Protein AF-A0AA43UKR7-F1 (afdb_monomer_lite)

Secondary structure (DSSP, 8-state):
------SSPPPHHHHHHHHHHH-GGGEEEETTEEEE--SSHHHHHHHHHHHHHTT--EEE--TTS---S-SEEE-GGGS--EEEEETTTTEEEEETT-BHHHHHHHHHTTTEE-S-B-SSS--BHHHHHHH----BTHHHH--HHHHEEEEEEE-TTS-EEE-S-SS-SS--SS--THHHHTTSTTSS-EEEEEEEE-EE--EEEEEEEE-SSHHHHHHHHHHHHH-SS---SEEEEETTEEEEEEEESHHHHHHHHHHHHHHHHHTTPEEPPHHHHHHHTTTS----S-BTTEEEEEEEGGGHHHHHHHHHHHS--EEEEE--SSSEEEEEEE-SS-HHHHHHHHHHHHTTT-EE--SHHHHS--HHHHHHHHHHHHHHSSPPPSS--------HHHHHHHHHHH-GGGEE--HHHHHHTT--SSPPPTTGGGT-B---SEEE--SSHHHHHHHHHHHHHTT--EEEESSS-SSSSTTS-TB-SEEEE-TTT---EEEEETTTTEEEE-TT-BHHHHHHHHHTTT---S-B-TTTTT-BHHHHHHTT---BTHHHH--TGGG-S------

pLDDT: mean 84.75, std 13.86, range [34.62, 98.38]

Radius of gyration: 25.87 Å; chains: 1; bounding box: 63×57×69 Å

Foldseek 3Di:
DQLDDDPQADDPVLLVVLCVLANPVQWDHDNSAIEGEHLDLLSQLSNLQSCVVVVFAEAEDDPVPFTDPGNYYYQDLNQADFPDQDPVLQKTKGWQQHWQVVVQVVQVVVQKGLLWDAFDDTDGNQVCQQQQWQGQNCAQQNTPLSFFDWWWWQASNSDIDIQHDLRDPDFQPFFRCSVVSGNPNCLGTGTTMIMGGMGRFADKAKWKWQAPAQVLVLVLLLVQLVDLLQGFSWWKWWGRMIMTMHGDHPVSSVVNVVVSVVSCVVSVIHIDDRVVNVVPVSVFRAGQDADQQKKKKKAFSNCRRVLVVQLVVLDPWGWIWTDSYSTIIIIMTGDPDHNVSNVVSQVSRVVRVMHMSYDDCPPPPDPVVVVVVVVSVCVVSDDDDDPQPQPLAQDPVNQVQLCVLANPVQKDQDPVVQVVQLAAPDDDDPVVCVVFPQGARMEGEHQDPVSVLSNVVSCSVNNFDEAEDELRHPRPCSRTRRSHGYYYYQQPRQADFPDQDPVSGDTDGGQNHALVNVQVVQVVVPHGQQWDAPPRVRDTLNNQLRSQHGHHRCVRQNTSVSRDPDDDDRD

Sequence (571 aa):
MKCIGSEKAVSKEEIEHIESLIGGSKIRCEDGYYVVRPASNEELGKVIASAVAHGASVAPYARKGCHTAGALLVDMSDMASIIELDKEHMTVKAQAGCKMGAIAKAVEDEGFTLGVMPAGEDPTVEDWIYTEEAGIGSYKYGTVKDSVYNVVAVDSNGGLLVTGFDDIGYYMSGYNLIQTLCASSGRLAIVTEVTFKISPEGVVKAAAYELPDTAKMQEAFLKIAHEASLKPLQISFNGNLAVFGFQGEEEFVDLDISMMDELMAGIGAAKADQATADEKLFTINTGACVNPDAVTVYVPLKNMDACIAAVKEVADFKVAGNMPDRSTVAIKLTGDVGDEKYAEAAEKAEEYGGRATNRCPSRYRDEPTKKFMRRIEQGFMGARPEEPKVSRQVDDVIIAKLKAIVGDVNVSTSGVDKVLYSHDMAPLPKEAGLAFKNLPDVIVRPTTTEQISKVVALAYEYGIPVTPRGSASWGLGGCMPTAGGILLDMSSKMKKVVEINEEELYVKVQAGCTWKNVLEACMKKGYIVGSMPSSFPSGTIGAWYSTNGMGIGSYKYGSARENVLNAEVIV

Structure (mmCIF, N/CA/C/O backbone):
data_AF-A0AA43UKR7-F1
#
_entry.id   AF-A0AA43UKR7-F1
#
loop_
_atom_site.group_PDB
_atom_site.id
_atom_site.type_symbol
_atom_site.label_atom_id
_atom_site.label_alt_id
_atom_site.label_comp_id
_atom_site.label_asym_id
_atom_site.label_entity_id
_atom_site.label_seq_id
_atom_site.pdbx_PDB_ins_code
_atom_site.Cartn_x
_atom_site.Cartn_y
_atom_site.Cartn_z
_atom_site.occupancy
_atom_site.B_iso_or_equiv
_atom_site.auth_seq_id
_atom_site.auth_comp_id
_atom_site.auth_asym_id
_atom_site.auth_atom_id
_atom_site.pdbx_PDB_model_num
ATOM 1 N N . MET A 1 1 ? -24.595 16.541 -28.862 1.00 42.09 1 MET A N 1
ATOM 2 C CA . MET A 1 1 ? -24.621 17.508 -27.735 1.00 42.09 1 MET A CA 1
ATOM 3 C C . MET A 1 1 ? -23.320 18.303 -27.757 1.00 42.09 1 MET A C 1
ATOM 5 O O . MET A 1 1 ? -22.337 17.742 -28.202 1.00 42.09 1 MET A O 1
ATOM 9 N N . LYS A 1 2 ? -23.288 19.586 -27.367 1.00 34.62 2 LYS A N 1
ATOM 10 C CA . LYS A 1 2 ? -22.023 20.308 -27.115 1.00 34.62 2 LYS A CA 1
ATOM 11 C C . LYS A 1 2 ? -21.885 20.473 -25.605 1.00 34.62 2 LYS A C 1
ATOM 13 O O . LYS A 1 2 ? -22.673 21.214 -25.026 1.00 34.62 2 LYS A O 1
ATOM 18 N N . CYS A 1 3 ? -20.908 19.810 -24.993 1.00 42.41 3 CYS A N 1
ATOM 19 C CA . CYS A 1 3 ? -20.432 20.196 -23.669 1.00 42.41 3 CYS A CA 1
ATOM 20 C C . CYS A 1 3 ? -19.589 21.469 -23.839 1.00 42.41 3 CYS A C 1
ATOM 22 O O . CYS A 1 3 ? -18.567 21.450 -24.522 1.00 42.41 3 CYS A O 1
ATOM 24 N N . ILE A 1 4 ? -20.054 22.604 -23.319 1.00 41.47 4 ILE A N 1
ATOM 25 C CA . ILE A 1 4 ? -19.348 23.890 -23.397 1.00 41.47 4 ILE A CA 1
ATOM 26 C C . ILE A 1 4 ? -18.816 24.155 -21.987 1.00 41.47 4 ILE A C 1
ATOM 28 O O . ILE A 1 4 ? -19.614 24.472 -21.111 1.00 41.47 4 ILE A O 1
ATOM 32 N N . GLY A 1 5 ? -17.512 23.968 -21.740 1.00 39.59 5 GLY A N 1
ATOM 33 C CA . GLY A 1 5 ? -16.990 24.157 -20.378 1.00 39.59 5 GLY A CA 1
ATOM 34 C C . GLY A 1 5 ? -15.498 23.956 -20.094 1.00 39.59 5 GLY A C 1
ATOM 35 O O . GLY A 1 5 ? -15.062 24.401 -19.039 1.00 39.59 5 GLY A O 1
ATOM 36 N N . SER A 1 6 ? -14.679 23.368 -20.972 1.00 40.62 6 SER A N 1
ATOM 37 C CA . SER A 1 6 ? -13.234 23.244 -20.705 1.00 40.62 6 SER A CA 1
ATOM 38 C C . SER A 1 6 ? -12.384 23.662 -21.906 1.00 40.62 6 SER A C 1
ATOM 40 O O . SER A 1 6 ? -12.734 23.410 -23.057 1.00 40.62 6 SER A O 1
ATOM 42 N N . GLU A 1 7 ? -11.229 24.281 -21.647 1.00 43.22 7 GLU A N 1
ATOM 43 C CA . GLU A 1 7 ? -10.209 24.629 -22.655 1.00 43.22 7 GLU A CA 1
ATOM 44 C C . GLU A 1 7 ? -9.560 23.387 -23.324 1.00 43.22 7 GLU A C 1
ATOM 46 O O . GLU A 1 7 ? -8.629 23.520 -24.114 1.00 43.22 7 GLU A O 1
ATOM 51 N N . LYS A 1 8 ? -10.056 22.171 -23.036 1.00 54.03 8 LYS A N 1
ATOM 52 C CA . LYS A 1 8 ? -9.616 20.876 -23.582 1.00 54.03 8 LYS A CA 1
ATOM 53 C C . LYS A 1 8 ? -10.823 20.006 -23.970 1.00 54.03 8 LYS A C 1
ATOM 55 O O . LYS A 1 8 ? -11.007 18.912 -23.444 1.00 54.03 8 LYS A O 1
ATOM 60 N N . ALA A 1 9 ? -11.693 20.513 -24.839 1.00 59.91 9 ALA A N 1
ATOM 61 C CA . ALA A 1 9 ? -12.894 19.791 -25.254 1.00 59.91 9 ALA A CA 1
ATOM 62 C C . ALA A 1 9 ? -12.566 18.658 -26.248 1.00 59.91 9 ALA A C 1
ATOM 64 O O . ALA A 1 9 ? -11.943 18.906 -27.280 1.00 59.91 9 ALA A O 1
ATOM 65 N N . VAL A 1 10 ? -13.041 17.441 -25.954 1.00 70.19 10 VAL A N 1
ATOM 66 C CA . VAL A 1 10 ? -13.116 16.313 -26.904 1.00 70.19 10 VAL A CA 1
ATOM 67 C C . VAL A 1 10 ? -13.871 16.772 -28.151 1.00 70.19 10 VAL A C 1
ATOM 69 O O . VAL A 1 10 ? -14.919 17.426 -28.042 1.00 70.19 10 VAL A O 1
ATOM 72 N N . SER A 1 11 ? -13.343 16.478 -29.340 1.00 77.69 11 SER A N 1
ATOM 73 C CA . SER A 1 11 ? -13.967 16.950 -30.581 1.00 77.69 11 SER A CA 1
ATOM 74 C C . SER A 1 11 ? -15.307 16.245 -30.838 1.00 77.69 11 SER A C 1
ATOM 76 O O . SER A 1 11 ? -15.543 15.123 -30.394 1.00 77.69 11 SER A O 1
ATOM 78 N N . LYS A 1 12 ? -16.216 16.895 -31.577 1.00 79.31 12 LYS A N 1
ATOM 79 C CA . LYS A 1 12 ? -17.506 16.280 -31.944 1.00 79.31 12 LYS A CA 1
ATOM 80 C C . LYS A 1 12 ? -17.311 15.019 -32.794 1.00 79.31 12 LYS A C 1
ATOM 82 O O . LYS A 1 12 ? -18.031 14.051 -32.600 1.00 79.31 12 LYS A O 1
ATOM 87 N N . GLU A 1 13 ? -16.335 15.052 -33.696 1.00 83.62 13 GLU A N 1
ATOM 88 C CA . GLU A 1 13 ? -15.958 13.937 -34.575 1.00 83.62 13 GLU A CA 1
ATOM 89 C C . GLU A 1 13 ? -15.449 12.742 -33.766 1.00 83.62 13 GLU A C 1
ATOM 91 O O . GLU A 1 13 ? -15.816 11.601 -34.028 1.00 83.62 13 GLU A O 1
ATOM 96 N N . GLU A 1 14 ? -14.656 13.006 -32.731 1.00 84.56 14 GLU A N 1
ATOM 97 C CA . GLU A 1 14 ? -14.167 11.976 -31.823 1.00 84.56 14 GLU A CA 1
ATOM 98 C C . GLU A 1 14 ? -15.296 11.358 -30.994 1.00 84.56 14 GLU A C 1
ATOM 100 O O . GLU A 1 14 ? -15.346 10.139 -30.856 1.00 84.56 14 GLU A O 1
ATOM 105 N N . ILE A 1 15 ? -16.240 12.162 -30.493 1.00 88.12 15 ILE A N 1
ATOM 106 C CA . ILE A 1 15 ? -17.424 11.624 -29.810 1.00 88.12 15 ILE A CA 1
ATOM 107 C C . ILE A 1 15 ? -18.256 10.771 -30.764 1.00 88.12 15 ILE A C 1
ATOM 109 O O . ILE A 1 15 ? -18.593 9.656 -30.397 1.00 88.12 15 ILE A O 1
ATOM 113 N N . GLU A 1 16 ? -18.521 11.222 -31.992 1.00 88.69 16 GLU A N 1
ATOM 114 C CA . GLU A 1 16 ? -19.234 10.427 -33.006 1.00 88.69 16 GLU A CA 1
ATOM 115 C C . GLU A 1 16 ? -18.500 9.110 -33.321 1.00 88.69 16 GLU A C 1
ATOM 117 O O . GLU A 1 16 ? -19.128 8.059 -33.477 1.00 88.69 16 GLU A O 1
ATOM 122 N N . HIS A 1 17 ? -17.164 9.131 -33.349 1.00 90.12 17 HIS A N 1
ATOM 123 C CA . HIS A 1 17 ? -16.369 7.916 -33.484 1.00 90.12 17 HIS A CA 1
ATOM 124 C C . HIS A 1 17 ? -16.543 6.994 -32.271 1.00 90.12 17 HIS A C 1
ATOM 126 O O . HIS A 1 17 ? -16.840 5.815 -32.452 1.00 90.12 17 HIS A O 1
ATOM 132 N N . ILE A 1 18 ? -16.453 7.505 -31.040 1.00 91.06 18 ILE A N 1
ATOM 133 C CA . ILE A 1 18 ? -16.667 6.705 -29.824 1.00 91.06 18 ILE A CA 1
ATOM 134 C C . ILE A 1 18 ? -18.107 6.162 -29.764 1.00 91.06 18 ILE A C 1
ATOM 136 O O . ILE A 1 18 ? -18.304 4.992 -29.436 1.00 91.06 18 ILE A O 1
ATOM 140 N N . GLU A 1 19 ? -19.112 6.947 -30.164 1.00 92.31 19 GLU A N 1
ATOM 141 C CA . GLU A 1 19 ? -20.508 6.503 -30.295 1.00 92.31 19 GLU A CA 1
ATOM 142 C C . GLU A 1 19 ? -20.626 5.311 -31.253 1.00 92.31 19 GLU A C 1
ATOM 144 O O . GLU A 1 19 ? -21.390 4.384 -30.980 1.00 92.31 19 GLU A O 1
ATOM 149 N N . SER A 1 20 ? -19.847 5.290 -32.340 1.00 93.19 20 SER A N 1
ATOM 150 C CA . SER A 1 20 ? -19.813 4.157 -33.274 1.00 93.19 20 SER A CA 1
ATOM 151 C C . SER A 1 20 ? -19.152 2.899 -32.692 1.00 93.19 20 SER A C 1
ATOM 153 O O . SER A 1 20 ? -19.471 1.792 -33.125 1.00 93.19 20 SER A O 1
ATOM 155 N N . LEU A 1 21 ? -18.264 3.052 -31.700 1.00 91.88 21 LEU A N 1
ATOM 156 C CA . LEU A 1 21 ? -17.520 1.952 -31.078 1.00 91.88 21 LEU A CA 1
ATOM 157 C C . LEU A 1 21 ? -18.306 1.257 -29.961 1.00 91.88 21 LEU A C 1
ATOM 159 O O . LEU A 1 21 ? -18.242 0.033 -29.857 1.00 91.88 21 LEU A O 1
ATOM 163 N N . ILE A 1 22 ? -19.015 2.022 -29.122 1.00 93.56 22 ILE A N 1
ATOM 164 C CA . ILE A 1 22 ? -19.688 1.496 -27.915 1.00 93.56 22 ILE A CA 1
ATOM 165 C C . ILE A 1 22 ? -21.206 1.737 -27.888 1.00 93.56 22 ILE A C 1
ATOM 167 O O . ILE A 1 22 ? -21.902 1.226 -27.013 1.00 93.56 22 ILE A O 1
ATOM 171 N N . GLY A 1 23 ? -21.741 2.480 -28.859 1.00 91.00 23 GLY A N 1
ATOM 172 C CA . GLY A 1 23 ? -23.147 2.867 -28.933 1.00 91.00 23 GLY A CA 1
ATOM 173 C C . GLY A 1 23 ? -23.439 4.175 -28.193 1.00 91.00 23 GLY A C 1
ATOM 174 O O . GLY A 1 23 ? -23.089 4.352 -27.027 1.00 91.00 23 GLY A O 1
ATOM 175 N N . GLY A 1 24 ? -24.148 5.095 -28.854 1.00 86.56 24 GLY A N 1
ATOM 176 C CA . GLY A 1 24 ? -24.391 6.444 -28.324 1.00 86.56 24 GLY A CA 1
ATOM 177 C C . GLY A 1 24 ? -25.203 6.518 -27.026 1.00 86.56 24 GLY A C 1
ATOM 178 O O . GLY A 1 24 ? -25.073 7.484 -26.284 1.00 86.56 24 GLY A O 1
ATOM 179 N N . SER A 1 25 ? -25.984 5.489 -26.678 1.00 90.88 25 SER A N 1
ATOM 180 C CA . SER A 1 25 ? -26.696 5.435 -25.389 1.00 90.88 25 SER A CA 1
ATOM 181 C C . SER A 1 25 ? -25.767 5.299 -24.177 1.00 90.88 25 SER A C 1
ATOM 183 O O . SER A 1 25 ? -26.214 5.500 -23.051 1.00 90.88 25 SER A O 1
ATOM 185 N N . LYS A 1 26 ? -24.496 4.938 -24.393 1.00 92.62 26 LYS A N 1
ATOM 186 C CA . LYS A 1 26 ? -23.467 4.808 -23.351 1.00 92.62 26 LYS A CA 1
ATOM 187 C C . LYS A 1 26 ? -22.655 6.088 -23.152 1.00 92.62 26 LYS A C 1
ATOM 189 O O . LYS A 1 26 ? -21.683 6.072 -22.400 1.00 92.62 26 LYS A O 1
ATOM 194 N N . ILE A 1 27 ? -23.028 7.182 -23.819 1.00 91.44 27 ILE A N 1
ATOM 195 C CA . ILE A 1 27 ? -22.340 8.470 -23.731 1.00 91.44 27 ILE A CA 1
ATOM 196 C C . ILE A 1 27 ? -23.326 9.535 -23.267 1.00 91.44 27 ILE A C 1
ATOM 198 O O . ILE A 1 27 ? -24.434 9.655 -23.786 1.00 91.44 27 ILE A O 1
ATOM 202 N N . ARG A 1 28 ? -22.914 10.336 -22.287 1.00 90.25 28 ARG A N 1
ATOM 203 C CA . ARG A 1 28 ? -23.674 11.495 -21.811 1.00 90.25 28 ARG A CA 1
ATOM 204 C C . ARG A 1 28 ? -22.769 12.707 -21.642 1.00 90.25 28 ARG A C 1
ATOM 206 O O . ARG A 1 28 ? -21.553 12.580 -21.558 1.00 90.25 28 ARG A O 1
ATOM 213 N N . CYS A 1 29 ? -23.379 13.885 -21.599 1.00 82.31 29 CYS A N 1
ATOM 214 C CA . CYS A 1 29 ? -22.708 15.120 -21.212 1.00 82.31 29 CYS A CA 1
ATOM 215 C C . CYS A 1 29 ? -23.140 15.484 -19.791 1.00 82.31 29 CYS A C 1
ATOM 217 O O . CYS A 1 29 ? -24.341 15.563 -19.534 1.00 82.31 29 CYS A O 1
ATOM 219 N N . GLU A 1 30 ? -22.186 15.716 -18.897 1.00 76.25 30 GLU A N 1
ATOM 220 C CA . GLU A 1 30 ? -22.426 16.045 -17.491 1.00 76.25 30 GLU A CA 1
ATOM 221 C C . GLU A 1 30 ? -21.422 17.116 -17.053 1.00 76.25 30 GLU A C 1
ATOM 223 O O . GLU A 1 30 ? -20.224 16.959 -17.272 1.00 76.25 30 GLU A O 1
ATOM 228 N N . ASP A 1 31 ? -21.907 18.245 -16.529 1.00 70.50 31 ASP A N 1
ATOM 229 C CA . ASP A 1 31 ? -21.087 19.367 -16.034 1.00 70.50 31 ASP A CA 1
ATOM 230 C C . ASP A 1 31 ? -19.958 19.836 -16.974 1.00 70.50 31 ASP A C 1
ATOM 232 O O . ASP A 1 31 ? -18.887 20.268 -16.550 1.00 70.50 31 ASP A O 1
ATOM 236 N N . GLY A 1 32 ? -20.201 19.772 -18.287 1.00 72.06 32 GLY A N 1
ATOM 237 C CA . GLY A 1 32 ? -19.229 20.185 -19.302 1.00 72.06 32 GLY A CA 1
ATOM 238 C C . GLY A 1 32 ? -18.213 19.107 -19.700 1.00 72.06 32 GLY A C 1
ATOM 239 O O . GLY A 1 32 ? -17.356 19.390 -20.538 1.00 72.06 32 GLY A O 1
ATOM 240 N N . TYR A 1 33 ? -18.348 17.883 -19.188 1.00 77.81 33 TYR A N 1
ATOM 241 C CA . TYR A 1 33 ? -17.548 16.713 -19.545 1.00 77.81 33 TYR A CA 1
ATOM 242 C C . TYR A 1 33 ? -18.371 15.694 -20.331 1.00 77.81 33 TYR A C 1
ATOM 244 O O . TYR A 1 33 ? -19.567 15.517 -20.094 1.00 77.81 33 TYR A O 1
ATOM 252 N N . TYR A 1 34 ? -17.720 14.983 -21.251 1.00 86.38 34 TYR A N 1
ATOM 253 C CA . TYR A 1 34 ? -18.290 13.760 -21.805 1.00 86.38 34 TYR A CA 1
ATOM 254 C C . TYR A 1 34 ? -17.998 12.604 -20.856 1.00 86.38 34 TYR A C 1
ATOM 256 O O . TYR A 1 34 ? -16.851 12.401 -20.462 1.00 86.38 34 TYR A O 1
ATOM 264 N N . VAL A 1 35 ? -19.034 11.847 -20.513 1.00 90.19 35 VAL A N 1
ATOM 265 C CA . VAL A 1 35 ? -18.945 10.648 -19.683 1.00 90.19 35 VAL A CA 1
ATOM 266 C C . VAL A 1 35 ? -19.336 9.446 -20.529 1.00 90.19 35 VAL A C 1
ATOM 268 O O . VAL A 1 35 ? -20.410 9.437 -21.135 1.00 90.19 35 VAL A O 1
ATOM 271 N N . VAL A 1 36 ? -18.471 8.439 -20.568 1.00 94.06 36 VAL A N 1
ATOM 272 C CA . VAL A 1 36 ? -18.679 7.173 -21.276 1.00 94.06 36 VAL A CA 1
ATOM 273 C C . VAL A 1 36 ? -18.832 6.041 -20.278 1.00 94.06 36 VAL A C 1
ATOM 275 O O . VAL A 1 36 ? -18.171 6.031 -19.243 1.00 94.06 36 VAL A O 1
ATOM 278 N N . ARG A 1 37 ? -19.696 5.080 -20.593 1.00 95.62 37 ARG A N 1
ATOM 279 C CA . ARG A 1 37 ? -20.031 3.969 -19.703 1.00 95.62 37 ARG A CA 1
ATOM 280 C C . ARG A 1 37 ? -19.766 2.627 -20.392 1.00 95.62 37 ARG A C 1
ATOM 282 O O . ARG A 1 37 ? -20.693 2.061 -20.969 1.00 95.62 37 ARG A O 1
ATOM 289 N N . PRO A 1 38 ? -18.509 2.154 -20.435 1.00 96.25 38 PRO A N 1
ATOM 290 C CA . PRO A 1 38 ? -18.176 0.874 -21.056 1.00 96.25 38 PRO A CA 1
ATOM 291 C C . PRO A 1 38 ? -18.806 -0.289 -20.278 1.00 96.25 38 PRO A C 1
ATOM 293 O O . PRO A 1 38 ? -18.972 -0.213 -19.064 1.00 96.25 38 PRO A O 1
ATOM 296 N N . ALA A 1 39 ? -19.122 -1.379 -20.976 1.00 95.88 39 ALA A N 1
ATOM 297 C CA . ALA A 1 39 ? -19.663 -2.606 -20.383 1.00 95.88 39 ALA A CA 1
ATOM 298 C C . ALA A 1 39 ? -18.657 -3.775 -20.379 1.00 95.88 39 ALA A C 1
ATOM 300 O O . ALA A 1 39 ? -18.973 -4.870 -19.918 1.00 95.88 39 ALA A O 1
ATOM 301 N N . SER A 1 40 ? -17.458 -3.581 -20.938 1.00 96.31 40 SER A N 1
ATOM 302 C CA . SER A 1 40 ? -16.398 -4.592 -20.972 1.00 96.31 40 SER A CA 1
ATOM 303 C C . SER A 1 40 ? -15.014 -3.967 -21.157 1.00 96.31 40 SER A C 1
ATOM 305 O O . SER A 1 40 ? -14.887 -2.834 -21.631 1.00 96.31 40 SER A O 1
ATOM 307 N N . ASN A 1 41 ? -13.974 -4.753 -20.870 1.00 95.81 41 ASN A N 1
ATOM 308 C CA . ASN A 1 41 ? -12.580 -4.379 -21.120 1.00 95.81 41 ASN A CA 1
ATOM 309 C C . ASN A 1 41 ? -12.320 -4.044 -22.598 1.00 95.81 41 ASN A C 1
ATOM 311 O O . ASN A 1 41 ? -11.565 -3.125 -22.899 1.00 95.81 41 ASN A O 1
ATOM 315 N N . GLU A 1 42 ? -12.971 -4.755 -23.526 1.00 95.44 42 GLU A N 1
ATOM 316 C CA . GLU A 1 42 ? -12.831 -4.511 -24.966 1.00 95.44 42 GLU A CA 1
ATOM 317 C C . GLU A 1 42 ? -13.412 -3.147 -25.368 1.00 95.44 42 GLU A C 1
ATOM 319 O O . GLU A 1 42 ? -12.789 -2.398 -26.123 1.00 95.44 42 GLU A O 1
ATOM 324 N N . GLU A 1 43 ? -14.596 -2.804 -24.854 1.00 96.31 43 GLU A N 1
ATOM 325 C CA . GLU A 1 43 ? -15.206 -1.495 -25.098 1.00 96.31 43 GLU A CA 1
ATOM 326 C C . GLU A 1 43 ? -14.350 -0.366 -24.522 1.00 96.31 43 GLU A C 1
ATOM 328 O O . GLU A 1 43 ? -14.069 0.605 -25.224 1.00 96.31 43 GLU A O 1
ATOM 333 N N . LEU A 1 44 ? -13.882 -0.511 -23.279 1.00 95.81 44 LEU A N 1
ATOM 334 C CA . LEU A 1 44 ? -13.002 0.470 -22.649 1.00 95.81 44 LEU A CA 1
ATOM 335 C C . LEU A 1 44 ? -11.683 0.637 -23.422 1.00 95.81 44 LEU A C 1
ATOM 337 O O . LEU A 1 44 ? -11.246 1.765 -23.650 1.00 95.81 44 LEU A O 1
ATOM 341 N N . GLY A 1 45 ? -11.086 -0.462 -23.891 1.00 93.56 45 GLY A N 1
ATOM 342 C CA . GLY A 1 45 ? -9.889 -0.432 -24.733 1.00 93.56 45 GLY A CA 1
ATOM 343 C C . GLY A 1 45 ? -10.087 0.383 -26.009 1.00 93.56 45 GLY A C 1
ATOM 344 O O . GLY A 1 45 ? -9.288 1.271 -26.309 1.00 93.56 45 GLY A O 1
ATOM 345 N N . LYS A 1 46 ? -11.199 0.157 -26.721 1.00 93.94 46 LYS A N 1
ATOM 346 C CA . LYS A 1 46 ? -11.561 0.921 -27.929 1.00 93.94 46 LYS A CA 1
ATOM 347 C C . LYS A 1 46 ? -11.742 2.413 -27.640 1.00 93.94 46 LYS A C 1
ATOM 349 O O . LYS A 1 46 ? -11.260 3.245 -28.410 1.00 93.94 46 LYS A O 1
ATOM 354 N N . VAL A 1 47 ? -12.405 2.752 -26.533 1.00 92.94 47 VAL A N 1
ATOM 355 C CA . VAL A 1 47 ? -12.602 4.139 -26.084 1.00 92.94 47 VAL A CA 1
ATOM 356 C C . VAL A 1 47 ? -11.260 4.823 -25.828 1.00 92.94 47 VAL A C 1
ATOM 358 O O . VAL A 1 47 ? -11.009 5.890 -26.388 1.00 92.94 47 VAL A O 1
ATOM 361 N N . ILE A 1 48 ? -10.391 4.215 -25.012 1.00 90.44 48 ILE A N 1
ATOM 362 C CA . ILE A 1 48 ? -9.097 4.805 -24.638 1.00 90.44 48 ILE A CA 1
ATOM 363 C C . ILE A 1 48 ? -8.204 4.963 -25.868 1.00 90.44 48 ILE A C 1
ATOM 365 O O . ILE A 1 48 ? -7.670 6.048 -26.095 1.00 90.44 48 ILE A O 1
ATOM 369 N N . ALA A 1 49 ? -8.095 3.924 -26.700 1.00 87.94 49 ALA A N 1
ATOM 370 C CA . ALA A 1 49 ? -7.297 3.973 -27.921 1.00 87.94 49 ALA A CA 1
ATOM 371 C C . ALA A 1 49 ? -7.771 5.088 -28.869 1.00 87.94 49 ALA A C 1
ATOM 373 O O . ALA A 1 49 ? -6.946 5.824 -29.417 1.00 87.94 49 ALA A O 1
ATOM 374 N N . SER A 1 50 ? -9.092 5.252 -29.029 1.00 89.00 50 SER A N 1
ATOM 375 C CA . SER A 1 50 ? -9.670 6.344 -29.818 1.00 89.00 50 SER A CA 1
ATOM 376 C C . SER A 1 50 ? -9.327 7.708 -29.222 1.00 89.00 50 SER A C 1
ATOM 378 O O . SER A 1 50 ? -8.849 8.578 -29.949 1.00 89.00 50 SER A O 1
ATOM 380 N N . ALA A 1 51 ? -9.527 7.891 -27.916 1.00 85.50 51 ALA A N 1
ATOM 381 C CA . ALA A 1 51 ? -9.294 9.171 -27.257 1.00 85.50 51 ALA A CA 1
ATOM 382 C C . ALA A 1 51 ? -7.825 9.613 -27.346 1.00 85.50 51 ALA A C 1
ATOM 384 O O . ALA A 1 51 ? -7.506 10.724 -27.775 1.00 85.50 51 ALA A O 1
ATOM 385 N N . VAL A 1 52 ? -6.903 8.695 -27.053 1.00 81.81 52 VAL A N 1
ATOM 386 C CA . VAL A 1 52 ? -5.458 8.949 -27.114 1.00 81.81 52 VAL A CA 1
ATOM 387 C C . VAL A 1 52 ? -4.985 9.208 -28.550 1.00 81.81 52 VAL A C 1
ATOM 389 O O . VAL A 1 52 ? -4.087 10.025 -28.762 1.00 81.81 52 VAL A O 1
ATOM 392 N N . ALA A 1 53 ? -5.579 8.562 -29.561 1.00 81.88 53 ALA A N 1
ATOM 393 C CA . ALA A 1 53 ? -5.276 8.838 -30.970 1.00 81.88 53 ALA A CA 1
ATOM 394 C C . ALA A 1 53 ? -5.663 10.261 -31.410 1.00 81.88 53 ALA A C 1
ATOM 396 O O . ALA A 1 53 ? -5.007 10.814 -32.291 1.00 81.88 53 ALA A O 1
ATOM 397 N N . HIS A 1 54 ? -6.664 10.865 -30.767 1.00 80.12 54 HIS A N 1
ATOM 398 C CA . HIS A 1 54 ? -7.129 12.229 -31.044 1.00 80.12 54 HIS A CA 1
ATOM 399 C C . HIS A 1 54 ? -6.564 13.271 -30.063 1.00 80.12 54 HIS A C 1
ATOM 401 O O . HIS A 1 54 ? -6.901 14.451 -30.143 1.00 80.12 54 HIS A O 1
ATOM 407 N N . GLY A 1 55 ? -5.661 12.863 -29.163 1.00 75.50 55 GLY A N 1
ATOM 408 C CA . GLY A 1 55 ? -5.028 13.752 -28.188 1.00 75.50 55 GLY A CA 1
ATOM 409 C C . GLY A 1 55 ? -5.929 14.148 -27.014 1.00 75.50 55 GLY A C 1
ATOM 410 O O . GLY A 1 55 ? -5.595 15.089 -26.290 1.00 75.50 55 GLY A O 1
ATOM 411 N N . ALA A 1 56 ? -7.049 13.450 -26.803 1.00 79.44 56 ALA A N 1
ATOM 412 C CA . ALA A 1 56 ? -7.914 13.646 -25.648 1.00 79.44 56 ALA A CA 1
ATOM 413 C C . ALA A 1 56 ? -7.383 12.886 -24.423 1.00 79.44 56 ALA A C 1
ATOM 415 O O . ALA A 1 56 ? -6.936 11.742 -24.514 1.00 79.44 56 ALA A O 1
ATOM 416 N N . SER A 1 57 ? -7.448 13.520 -23.249 1.00 78.00 57 SER A N 1
ATOM 417 C CA . SER A 1 57 ? -7.144 12.854 -21.982 1.00 78.00 57 SER A CA 1
ATOM 418 C C . SER A 1 57 ? -8.362 12.098 -21.456 1.00 78.00 57 SER A C 1
ATOM 420 O O . SER A 1 57 ? -9.478 12.622 -21.459 1.00 78.00 57 SER A O 1
ATOM 422 N N . VAL A 1 58 ? -8.127 10.890 -20.950 1.00 82.62 58 VAL A N 1
ATOM 423 C CA . VAL A 1 58 ? -9.141 10.039 -20.316 1.00 82.62 58 VAL A CA 1
ATOM 424 C C . VAL A 1 58 ? -8.901 10.008 -18.809 1.00 82.62 58 VAL A C 1
ATOM 426 O O . VAL A 1 58 ? -7.751 9.973 -18.369 1.00 82.62 58 VAL A O 1
ATOM 429 N N . ALA A 1 59 ? -9.969 10.036 -18.017 1.00 82.44 59 ALA A N 1
ATOM 430 C CA . ALA A 1 59 ? -9.901 9.929 -16.564 1.00 82.44 59 ALA A CA 1
ATOM 431 C C . ALA A 1 59 ? -11.052 9.076 -16.001 1.00 82.44 59 ALA A C 1
ATOM 433 O O . ALA A 1 59 ? -12.133 9.058 -16.589 1.00 82.44 59 ALA A O 1
ATOM 434 N N . PRO A 1 60 ? -10.870 8.412 -14.846 1.00 84.12 60 PRO A N 1
ATOM 435 C CA . PRO A 1 60 ? -11.982 7.799 -14.124 1.00 84.12 60 PRO A CA 1
ATOM 436 C C . PRO A 1 60 ? -13.035 8.832 -13.701 1.00 84.12 60 PRO A C 1
ATOM 438 O O . PRO A 1 60 ? -12.716 9.957 -13.292 1.00 84.12 60 PRO A O 1
ATOM 441 N N . TYR A 1 61 ? -14.305 8.446 -13.755 1.00 83.31 61 TYR A N 1
ATOM 442 C CA . TYR A 1 61 ? -15.420 9.263 -13.296 1.00 83.31 61 TYR A CA 1
ATOM 443 C C . TYR A 1 61 ? -15.571 9.166 -11.767 1.00 83.31 61 TYR A C 1
ATOM 445 O O . TYR A 1 61 ? -16.305 8.342 -11.231 1.00 83.31 61 TYR A O 1
ATOM 453 N N . ALA A 1 62 ? -14.884 10.055 -11.048 1.00 69.12 62 ALA A N 1
ATOM 454 C CA . ALA A 1 62 ? -15.044 10.211 -9.601 1.00 69.12 62 ALA A CA 1
ATOM 455 C C . ALA A 1 62 ? -16.425 10.786 -9.213 1.00 69.12 62 ALA A C 1
ATOM 457 O O . ALA A 1 62 ? -16.669 11.986 -9.339 1.00 69.12 62 ALA A O 1
ATOM 458 N N . ARG A 1 63 ? -17.306 9.960 -8.636 1.00 62.38 63 ARG A N 1
ATOM 459 C CA . ARG A 1 63 ? -18.682 10.355 -8.252 1.00 62.38 63 ARG A CA 1
ATOM 460 C C . ARG A 1 63 ? -18.761 11.441 -7.164 1.00 62.38 63 ARG A C 1
ATOM 462 O O . ARG A 1 63 ? -19.816 12.036 -6.981 1.00 62.38 63 ARG A O 1
ATOM 469 N N . LYS A 1 64 ? -17.659 11.721 -6.453 1.00 53.78 64 LYS A N 1
ATOM 470 C CA . LYS A 1 64 ? -17.559 12.752 -5.393 1.00 53.78 64 LYS A CA 1
ATOM 471 C C . LYS A 1 64 ? -16.955 14.092 -5.855 1.00 53.78 64 LYS A C 1
ATOM 473 O O . LYS A 1 64 ? -16.447 14.859 -5.041 1.00 53.78 64 LYS A O 1
ATOM 478 N N . GLY A 1 65 ? -16.982 14.386 -7.157 1.00 44.31 65 GLY A N 1
ATOM 479 C CA . GLY A 1 65 ? -16.792 15.754 -7.667 1.00 44.31 65 GLY A CA 1
ATOM 480 C C . GLY A 1 65 ? -15.348 16.257 -7.780 1.00 44.31 65 GLY A C 1
ATOM 481 O O . GLY A 1 65 ? -15.127 17.441 -8.017 1.00 44.31 65 GLY A O 1
ATOM 482 N N . CYS A 1 66 ? -14.346 15.386 -7.652 1.00 47.22 66 CYS A N 1
ATOM 483 C CA . CYS A 1 66 ? -12.949 15.724 -7.941 1.00 47.22 66 CYS A CA 1
ATOM 484 C C . CYS A 1 66 ? -12.389 14.810 -9.035 1.00 47.22 66 CYS A C 1
ATOM 486 O O . CYS A 1 66 ? -11.470 14.028 -8.792 1.00 47.22 66 CYS A O 1
ATOM 488 N N . HIS A 1 67 ? -12.941 14.908 -10.248 1.00 57.66 67 HIS A N 1
ATOM 489 C CA . HIS A 1 67 ? -12.333 14.287 -11.424 1.00 57.66 67 HIS A CA 1
ATOM 490 C C . HIS A 1 67 ? -10.892 14.799 -11.584 1.00 57.66 67 HIS A C 1
ATOM 492 O O . HIS A 1 67 ? -10.609 15.992 -11.424 1.00 57.66 67 HIS A O 1
ATOM 498 N N . THR A 1 68 ? -9.953 13.907 -11.896 1.00 52.69 68 THR A N 1
ATOM 499 C CA . THR A 1 68 ? -8.665 14.342 -12.444 1.00 52.69 68 THR A CA 1
ATOM 500 C C . THR A 1 68 ? -8.946 15.017 -13.794 1.00 52.69 68 THR A C 1
ATOM 502 O O . THR A 1 68 ? -9.934 14.694 -14.441 1.00 52.69 68 THR A O 1
ATOM 505 N N . ALA A 1 69 ? -8.156 16.020 -14.193 1.00 55.34 69 ALA A N 1
ATOM 506 C CA . ALA A 1 69 ? -8.432 16.852 -15.372 1.00 55.34 69 ALA A CA 1
ATOM 507 C C . ALA A 1 69 ? -8.404 16.050 -16.702 1.00 55.34 69 ALA A C 1
ATOM 509 O O . ALA A 1 69 ? -7.411 16.069 -17.434 1.00 55.34 69 ALA A O 1
ATOM 510 N N . GLY A 1 70 ? -9.490 15.332 -16.995 1.00 59.16 70 GLY A N 1
ATOM 511 C CA . GLY A 1 70 ? -9.741 14.545 -18.199 1.00 59.16 70 GLY A CA 1
ATOM 512 C C . GLY A 1 70 ? -10.705 15.261 -19.142 1.00 59.16 70 GLY A C 1
ATOM 513 O O . GLY A 1 70 ? -11.642 15.916 -18.691 1.00 59.16 70 GLY A O 1
ATOM 514 N N . ALA A 1 71 ? -10.478 15.146 -20.448 1.00 68.94 71 ALA A N 1
ATOM 515 C CA . ALA A 1 71 ? -11.422 15.601 -21.465 1.00 68.94 71 ALA A CA 1
ATOM 516 C C . ALA A 1 71 ? -12.624 14.633 -21.579 1.00 68.94 71 ALA A C 1
ATOM 518 O O . ALA A 1 71 ? -13.749 15.070 -21.825 1.00 68.94 71 ALA A O 1
ATOM 519 N N . LEU A 1 72 ? -12.385 13.336 -21.336 1.00 84.62 72 LEU A N 1
ATOM 520 C CA . LEU A 1 72 ? -13.363 12.245 -21.339 1.00 84.62 72 LEU A CA 1
ATOM 521 C C . LEU A 1 72 ? -13.333 11.491 -19.997 1.00 84.62 72 LEU A C 1
ATOM 523 O O . LEU A 1 72 ? -12.261 11.085 -19.544 1.00 84.62 72 LEU A O 1
ATOM 527 N N . LEU A 1 73 ? -14.493 11.282 -19.372 1.00 87.69 73 LEU A N 1
ATOM 528 C CA . LEU A 1 73 ? -14.628 10.585 -18.088 1.00 87.69 73 LEU A CA 1
ATOM 529 C C . LEU A 1 73 ? -15.203 9.177 -18.278 1.00 87.69 73 LEU A C 1
ATOM 531 O O . LEU A 1 73 ? -16.159 9.005 -19.028 1.00 87.69 73 LEU A O 1
ATOM 535 N N . VAL A 1 74 ? -14.655 8.181 -17.584 1.00 91.19 74 VAL A N 1
ATOM 536 C CA . VAL A 1 74 ? -15.081 6.774 -17.672 1.00 91.19 74 VAL A CA 1
ATOM 537 C C . VAL A 1 74 ? -15.875 6.384 -16.432 1.00 91.19 74 VAL A C 1
ATOM 539 O O . VAL A 1 74 ? -15.335 6.370 -15.333 1.00 91.19 74 VAL A O 1
ATOM 542 N N . ASP A 1 75 ? -17.150 6.059 -16.613 1.00 92.50 75 ASP A N 1
ATOM 543 C CA . ASP A 1 75 ? -18.060 5.589 -15.570 1.00 92.50 75 ASP A CA 1
ATOM 544 C C . ASP A 1 75 ? -18.172 4.063 -15.615 1.00 92.50 75 ASP A C 1
ATOM 546 O O . ASP A 1 75 ? -18.731 3.498 -16.554 1.00 92.50 75 ASP A O 1
ATOM 550 N N . MET A 1 76 ? -17.676 3.390 -14.577 1.00 93.81 76 MET A N 1
ATOM 551 C CA . MET A 1 76 ? -17.647 1.926 -14.515 1.00 93.81 76 MET A CA 1
ATOM 552 C C . MET A 1 76 ? -18.973 1.299 -14.052 1.00 93.81 76 MET A C 1
ATOM 554 O O . MET A 1 76 ? -19.014 0.110 -13.755 1.00 93.81 76 MET A O 1
ATOM 558 N N . SER A 1 77 ? -20.080 2.050 -13.977 1.00 93.44 77 SER A N 1
ATOM 559 C CA . SER A 1 77 ? -21.373 1.527 -13.487 1.00 93.44 77 SER A CA 1
ATOM 560 C C . SER A 1 77 ? -21.942 0.336 -14.270 1.00 93.44 77 SER A C 1
ATOM 562 O O . SER A 1 77 ? -22.629 -0.479 -13.659 1.00 93.44 77 SER A O 1
ATOM 564 N N . ASP A 1 78 ? -21.646 0.194 -15.568 1.00 96.00 78 ASP A N 1
ATOM 565 C CA . ASP A 1 78 ? -22.050 -0.989 -16.357 1.00 96.00 78 ASP A CA 1
ATOM 566 C C . ASP A 1 78 ? -21.075 -2.178 -16.191 1.00 96.00 78 ASP A C 1
ATOM 568 O O . ASP A 1 78 ? -21.323 -3.265 -16.710 1.00 96.00 78 ASP A O 1
ATOM 572 N N . MET A 1 79 ? -19.991 -1.999 -15.432 1.00 96.81 79 MET A N 1
ATOM 573 C CA . MET A 1 79 ? -19.030 -3.027 -15.026 1.00 96.81 79 MET A CA 1
ATOM 574 C C . MET A 1 79 ? -19.040 -3.153 -13.497 1.00 96.81 79 MET A C 1
ATOM 576 O O . MET A 1 79 ? -18.075 -2.798 -12.824 1.00 96.81 79 MET A O 1
ATOM 580 N N . ALA A 1 80 ? -20.161 -3.615 -12.936 1.00 97.06 80 ALA A N 1
ATOM 581 C CA . ALA A 1 80 ? -20.410 -3.669 -11.492 1.00 97.06 80 ALA A CA 1
ATOM 582 C C . ALA A 1 80 ? -20.817 -5.064 -10.974 1.00 97.06 80 ALA A C 1
ATOM 584 O O . ALA A 1 80 ? -21.567 -5.174 -10.001 1.00 97.06 80 ALA A O 1
ATOM 585 N N . SER A 1 81 ? -20.316 -6.131 -11.598 1.00 98.00 81 SER A N 1
ATOM 586 C CA . SER A 1 81 ? -20.593 -7.520 -11.202 1.00 98.00 81 SER A CA 1
ATOM 587 C C . SER A 1 81 ? -19.511 -8.110 -10.293 1.00 98.00 81 SER A C 1
ATOM 589 O O . SER A 1 81 ? -18.317 -7.963 -10.565 1.00 98.00 81 SER A O 1
ATOM 591 N N . ILE A 1 82 ? -19.926 -8.847 -9.257 1.00 98.38 82 ILE A N 1
ATOM 592 C CA . ILE A 1 82 ? -19.051 -9.808 -8.571 1.00 98.38 82 ILE A CA 1
ATOM 593 C C . ILE A 1 82 ? -18.869 -10.979 -9.537 1.00 98.38 82 ILE A C 1
ATOM 595 O O . ILE A 1 82 ? -19.848 -11.609 -9.932 1.00 98.38 82 ILE A O 1
ATOM 599 N N . ILE A 1 83 ? -17.636 -11.199 -9.981 1.00 97.50 83 ILE A N 1
ATOM 600 C CA . ILE A 1 83 ? -17.291 -12.186 -11.008 1.00 97.50 83 ILE A CA 1
ATOM 601 C C . ILE A 1 83 ? -17.201 -13.576 -10.381 1.00 97.50 83 ILE A C 1
ATOM 603 O O . ILE A 1 83 ? -17.747 -14.530 -10.929 1.00 97.50 83 ILE A O 1
ATOM 607 N N . GLU A 1 84 ? -16.520 -13.682 -9.241 1.00 96.94 84 GLU A N 1
ATOM 608 C CA . GLU A 1 84 ? -16.214 -14.963 -8.607 1.00 96.94 84 GLU A CA 1
ATOM 609 C C . GLU A 1 84 ? -15.986 -14.800 -7.103 1.00 96.94 84 GLU A C 1
ATOM 611 O O . GLU A 1 84 ? -15.409 -13.808 -6.661 1.00 96.94 84 GLU A O 1
ATOM 616 N N . LEU A 1 85 ? -16.424 -15.793 -6.330 1.00 96.69 85 LEU A N 1
ATOM 617 C CA . LEU A 1 85 ? -16.088 -15.971 -4.921 1.00 96.69 85 LEU A CA 1
ATOM 618 C C . LEU A 1 85 ? -15.489 -17.369 -4.758 1.00 96.69 85 LEU A C 1
ATOM 620 O O . LEU A 1 85 ? -16.211 -18.366 -4.829 1.00 96.69 85 LEU A O 1
ATOM 624 N N . ASP A 1 86 ? -14.178 -17.434 -4.548 1.00 94.88 86 ASP A N 1
ATOM 625 C CA . ASP A 1 86 ? -13.432 -18.679 -4.417 1.00 94.88 86 ASP A CA 1
ATOM 626 C C . ASP A 1 86 ? -13.075 -18.930 -2.947 1.00 94.88 86 ASP A C 1
ATOM 628 O O . ASP A 1 86 ? -12.202 -18.292 -2.356 1.00 94.88 86 ASP A O 1
ATOM 632 N N . LYS A 1 87 ? -13.772 -19.894 -2.345 1.00 93.50 87 LYS A N 1
ATOM 633 C CA . LYS A 1 87 ? -13.595 -20.283 -0.940 1.00 93.50 87 LYS A CA 1
ATOM 634 C C . LYS A 1 87 ? -12.407 -21.219 -0.715 1.00 93.50 87 LYS A C 1
ATOM 636 O O . LYS A 1 87 ? -11.999 -21.401 0.427 1.00 93.50 87 LYS A O 1
ATOM 641 N N . GLU A 1 88 ? -11.878 -21.837 -1.768 1.00 90.50 88 GLU A N 1
ATOM 642 C CA . GLU A 1 88 ? -10.695 -22.698 -1.683 1.00 90.50 88 GLU A CA 1
ATOM 643 C C . GLU A 1 88 ? -9.426 -21.843 -1.685 1.00 90.50 88 GLU A C 1
ATOM 645 O O . GLU A 1 88 ? -8.554 -22.022 -0.834 1.00 90.50 88 GLU A O 1
ATOM 650 N N . HIS A 1 89 ? -9.368 -20.854 -2.580 1.00 90.25 89 HIS A N 1
ATOM 651 C CA . HIS A 1 89 ? -8.249 -19.914 -2.677 1.00 90.25 89 HIS A CA 1
ATOM 652 C C . HIS A 1 89 ? -8.410 -18.674 -1.789 1.00 90.25 89 HIS A C 1
ATOM 654 O O . HIS A 1 89 ? -7.476 -17.881 -1.673 1.00 90.25 89 HIS A O 1
ATOM 660 N N . MET A 1 90 ? -9.553 -18.536 -1.108 1.00 93.19 90 MET A N 1
ATOM 661 C CA . MET A 1 90 ? -9.862 -17.427 -0.202 1.00 93.19 90 MET A CA 1
ATOM 662 C C . MET A 1 90 ? -9.791 -16.074 -0.918 1.00 93.19 90 MET A C 1
ATOM 664 O O . MET A 1 90 ? -9.159 -15.125 -0.435 1.00 93.19 90 MET A O 1
ATOM 668 N N . THR A 1 91 ? -10.476 -15.966 -2.059 1.00 94.69 91 THR A N 1
ATOM 669 C CA . THR A 1 91 ? -10.514 -14.750 -2.877 1.00 94.69 91 THR A CA 1
ATOM 670 C C . THR A 1 91 ? -11.924 -14.363 -3.319 1.00 94.69 91 THR A C 1
ATOM 672 O O . THR A 1 91 ? -12.835 -15.186 -3.392 1.00 94.69 91 THR A O 1
ATOM 675 N N . VAL A 1 92 ? -12.114 -13.080 -3.629 1.00 96.31 92 VAL A N 1
ATOM 676 C CA . VAL A 1 92 ? -13.302 -12.579 -4.329 1.00 96.31 92 VAL A CA 1
ATOM 677 C C . VAL A 1 92 ? -12.883 -11.646 -5.456 1.00 96.31 92 VAL A C 1
ATOM 679 O O . VAL A 1 92 ? -12.143 -10.686 -5.243 1.00 96.31 92 VAL A O 1
ATOM 682 N N . LYS A 1 93 ? -13.358 -11.919 -6.668 1.00 97.12 93 LYS A N 1
ATOM 683 C CA . LYS A 1 93 ? -13.101 -11.114 -7.858 1.00 97.12 93 LYS A CA 1
ATOM 684 C C . LYS A 1 93 ? -14.322 -10.277 -8.200 1.00 97.12 93 LYS A C 1
ATOM 686 O O . LYS A 1 93 ? -15.424 -10.802 -8.349 1.00 97.12 93 LYS A O 1
ATOM 691 N N . ALA A 1 94 ? -14.129 -8.975 -8.364 1.00 97.94 94 ALA A N 1
ATOM 692 C CA . ALA A 1 94 ? -15.202 -8.031 -8.647 1.00 97.94 94 ALA A CA 1
ATOM 693 C C . ALA A 1 94 ? -14.788 -6.999 -9.697 1.00 97.94 94 ALA A C 1
ATOM 695 O O . ALA A 1 94 ? -13.614 -6.643 -9.820 1.00 97.94 94 ALA A O 1
ATOM 696 N N . GLN A 1 95 ? -15.765 -6.503 -10.452 1.00 98.06 95 GLN A N 1
ATOM 697 C CA . GLN A 1 95 ? -15.542 -5.416 -11.396 1.00 98.06 95 GLN A CA 1
ATOM 698 C C . GLN A 1 95 ? -15.409 -4.060 -10.682 1.00 98.06 95 GLN A C 1
ATOM 700 O O . GLN A 1 95 ? -15.959 -3.833 -9.605 1.00 98.06 95 GLN A O 1
ATOM 705 N N . ALA A 1 96 ? -14.701 -3.133 -11.322 1.00 95.31 96 ALA A N 1
ATOM 706 C CA . ALA A 1 96 ? -14.370 -1.796 -10.834 1.00 95.31 96 ALA A CA 1
ATOM 707 C C . ALA A 1 96 ? -15.578 -0.975 -10.350 1.00 95.31 96 ALA A C 1
ATOM 709 O O . ALA A 1 96 ? -15.458 -0.215 -9.392 1.00 95.31 96 ALA A O 1
ATOM 710 N N . GLY A 1 97 ? -16.744 -1.139 -10.976 1.00 95.31 97 GLY A N 1
ATOM 711 C CA . GLY A 1 97 ? -17.972 -0.437 -10.614 1.00 95.31 97 GLY A CA 1
ATOM 712 C C . GLY A 1 97 ? -18.735 -1.034 -9.431 1.00 95.31 97 GLY A C 1
ATOM 713 O O . GLY A 1 97 ? -19.710 -0.420 -8.987 1.00 95.31 97 GLY A O 1
ATOM 714 N N . CYS A 1 98 ? -18.336 -2.207 -8.918 1.00 96.38 98 CYS A N 1
ATOM 715 C CA . CYS A 1 98 ? -18.978 -2.830 -7.761 1.00 96.38 98 CYS A CA 1
ATOM 716 C C . CYS A 1 98 ? -18.870 -1.936 -6.530 1.00 96.38 98 CYS A C 1
ATOM 718 O O . CYS A 1 98 ? -17.830 -1.333 -6.284 1.00 96.38 98 CYS A O 1
ATOM 720 N N . LYS A 1 99 ? -19.930 -1.904 -5.723 1.00 94.19 99 LYS A N 1
ATOM 721 C CA . LYS A 1 99 ? -19.903 -1.291 -4.394 1.00 94.19 99 LYS A CA 1
ATOM 722 C C . LYS A 1 99 ? -19.203 -2.200 -3.395 1.00 94.19 99 LYS A C 1
ATOM 724 O O . LYS A 1 99 ? -19.499 -3.394 -3.358 1.00 94.19 99 LYS A O 1
ATOM 729 N N . MET A 1 100 ? -18.328 -1.635 -2.567 1.00 93.06 100 MET A N 1
ATOM 730 C CA . MET A 1 100 ? -17.602 -2.408 -1.557 1.00 93.06 100 MET A CA 1
ATOM 731 C C . MET A 1 100 ? -18.551 -3.078 -0.560 1.00 93.06 100 MET A C 1
ATOM 733 O O . MET A 1 100 ? -18.349 -4.241 -0.228 1.00 93.06 100 MET A O 1
ATOM 737 N N . GLY A 1 101 ? -19.633 -2.407 -0.157 1.00 93.81 101 GLY A N 1
ATOM 738 C CA . GLY A 1 101 ? -20.661 -2.974 0.719 1.00 93.81 101 GLY A CA 1
ATOM 739 C C . GLY A 1 101 ? -21.408 -4.160 0.101 1.00 93.81 101 GLY A C 1
ATOM 740 O O . GLY A 1 101 ? -21.767 -5.097 0.808 1.00 93.81 101 GLY A O 1
ATOM 741 N N . ALA A 1 102 ? -21.596 -4.173 -1.224 1.00 96.00 102 ALA A N 1
ATOM 742 C CA . ALA A 1 102 ? -22.201 -5.313 -1.914 1.00 96.00 102 ALA A CA 1
ATOM 743 C C . ALA A 1 102 ? -21.263 -6.531 -1.938 1.00 96.00 102 ALA A C 1
ATOM 745 O O . ALA A 1 102 ? -21.723 -7.656 -1.756 1.00 96.00 102 ALA A O 1
ATOM 746 N N . ILE A 1 103 ? -19.956 -6.307 -2.126 1.00 97.31 103 ILE A N 1
ATOM 747 C CA . ILE A 1 103 ? -18.942 -7.370 -2.067 1.00 97.31 103 ILE A CA 1
ATOM 748 C C . ILE A 1 103 ? -18.837 -7.912 -0.641 1.00 97.31 103 ILE A C 1
ATOM 750 O O . ILE A 1 103 ? -18.889 -9.123 -0.459 1.00 97.31 103 ILE A O 1
ATOM 754 N N . ALA A 1 104 ? -18.745 -7.032 0.360 1.00 95.00 104 ALA A N 1
ATOM 755 C CA . ALA A 1 104 ? -18.677 -7.419 1.767 1.00 95.00 104 ALA A CA 1
ATOM 756 C C . ALA A 1 104 ? -19.854 -8.305 2.158 1.00 95.00 104 ALA A C 1
ATOM 758 O O . ALA A 1 104 ? -19.639 -9.420 2.615 1.00 95.00 104 ALA A O 1
ATOM 759 N N . LYS A 1 105 ? -21.080 -7.875 1.838 1.00 95.88 105 LYS A N 1
ATOM 760 C CA . LYS A 1 105 ? -22.273 -8.674 2.100 1.00 95.88 105 LYS A CA 1
ATOM 761 C C . LYS A 1 105 ? -22.220 -10.055 1.435 1.00 95.88 105 LYS A C 1
ATOM 763 O O . LYS A 1 105 ? -22.585 -11.042 2.061 1.00 95.88 105 LYS A O 1
ATOM 768 N N . ALA A 1 106 ? -21.790 -10.134 0.175 1.00 97.06 106 ALA A N 1
ATOM 769 C CA . ALA A 1 106 ? -21.707 -11.410 -0.538 1.00 97.06 106 ALA A CA 1
ATOM 770 C C . ALA A 1 106 ? -20.681 -12.375 0.085 1.00 97.06 106 ALA A C 1
ATOM 772 O O . ALA A 1 106 ? -20.871 -13.586 0.042 1.00 97.06 106 ALA A O 1
ATOM 773 N N . VAL A 1 107 ? -19.602 -11.836 0.654 1.00 97.38 107 VAL A N 1
ATOM 774 C CA . VAL A 1 107 ? -18.554 -12.593 1.350 1.00 97.38 107 VAL A CA 1
ATOM 775 C C . VAL A 1 107 ? -19.018 -13.005 2.761 1.00 97.38 107 VAL A C 1
ATOM 777 O O . VAL A 1 107 ? -18.816 -14.152 3.158 1.00 97.38 107 VAL A O 1
ATOM 780 N N . GLU A 1 108 ? -19.696 -12.109 3.482 1.00 95.62 108 GLU A N 1
ATOM 781 C CA . GLU A 1 108 ? -20.289 -12.337 4.813 1.00 95.62 108 GLU A CA 1
ATOM 782 C C . GLU A 1 108 ? -21.398 -13.395 4.785 1.00 95.62 108 GLU A C 1
ATOM 784 O O . GLU A 1 108 ? -21.429 -14.276 5.639 1.00 95.62 108 GLU A O 1
ATOM 789 N N . ASP A 1 109 ? -22.263 -13.383 3.763 1.00 96.75 109 ASP A N 1
ATOM 790 C CA . ASP A 1 109 ? -23.326 -14.387 3.589 1.00 96.75 109 ASP A CA 1
ATOM 791 C C . ASP A 1 109 ? -22.758 -15.827 3.471 1.00 96.75 109 ASP A C 1
ATOM 793 O O . ASP A 1 109 ? -23.479 -16.804 3.682 1.00 96.75 109 ASP A O 1
ATOM 797 N N . GLU A 1 110 ? -21.457 -15.965 3.186 1.00 96.81 110 GLU A N 1
ATOM 798 C CA . GLU A 1 110 ? -20.722 -17.231 3.097 1.00 96.81 110 GLU A CA 1
ATOM 799 C C . GLU A 1 110 ? -19.796 -17.497 4.308 1.00 96.81 110 GLU A C 1
ATOM 801 O O . GLU A 1 110 ? -19.073 -18.496 4.310 1.00 96.81 110 GLU A O 1
ATOM 806 N N . GLY A 1 111 ? -19.828 -16.654 5.351 1.00 95.19 111 GLY A N 1
ATOM 807 C CA . GLY A 1 111 ? -19.054 -16.809 6.595 1.00 95.19 111 GLY A CA 1
ATOM 808 C C . GLY A 1 111 ? -17.617 -16.278 6.534 1.00 95.19 111 GLY A C 1
ATOM 809 O O . GLY A 1 111 ? -16.744 -16.718 7.294 1.00 95.19 111 GLY A O 1
ATOM 810 N N . PHE A 1 112 ? -17.346 -15.355 5.613 1.00 96.50 112 PHE A N 1
ATOM 811 C CA . PHE A 1 112 ? -16.037 -14.741 5.426 1.00 96.50 112 PHE A CA 1
ATOM 812 C C . PHE A 1 112 ? -16.100 -13.223 5.617 1.00 96.50 112 PHE A C 1
ATOM 814 O O . PHE A 1 112 ? -17.155 -12.607 5.649 1.00 96.50 112 PHE A O 1
ATOM 821 N N . THR A 1 113 ? -14.937 -12.589 5.679 1.00 94.81 113 THR A N 1
ATOM 822 C CA . THR A 1 113 ? -14.771 -11.137 5.677 1.00 94.81 113 THR A CA 1
ATOM 823 C C . THR A 1 113 ? -13.713 -10.728 4.658 1.00 94.81 113 THR A C 1
ATOM 825 O O . THR A 1 113 ? -12.746 -11.456 4.427 1.00 94.81 113 THR A O 1
ATOM 828 N N . LEU A 1 114 ? -13.852 -9.531 4.082 1.00 92.69 114 LEU A N 1
ATOM 829 C CA . LEU A 1 114 ? -12.791 -8.883 3.297 1.00 92.69 114 LEU A CA 1
ATOM 830 C C . LEU A 1 114 ? -11.586 -8.478 4.166 1.00 92.69 114 LEU A C 1
ATOM 832 O O . LEU A 1 114 ? -10.516 -8.161 3.646 1.00 92.69 114 LEU A O 1
ATOM 836 N N . GLY A 1 115 ? -11.751 -8.467 5.493 1.00 91.00 115 GLY A N 1
ATOM 837 C CA . GLY A 1 115 ? -10.734 -8.067 6.462 1.00 91.00 115 GLY A CA 1
ATOM 838 C C . GLY A 1 115 ? -10.538 -6.554 6.517 1.00 91.00 115 GLY A C 1
ATOM 839 O O . GLY A 1 115 ? -10.624 -5.974 7.594 1.00 91.00 115 GLY A O 1
ATOM 840 N N . VAL A 1 116 ? -10.328 -5.909 5.366 1.00 89.19 116 VAL A N 1
ATOM 841 C CA . VAL A 1 116 ? -10.237 -4.451 5.219 1.00 89.19 116 VAL A CA 1
ATOM 842 C C . VAL A 1 116 ? -11.488 -3.933 4.518 1.00 89.19 116 VAL A C 1
ATOM 844 O O . VAL A 1 116 ? -11.875 -4.471 3.483 1.00 89.19 116 VAL A O 1
ATOM 847 N N . MET A 1 117 ? -12.084 -2.861 5.039 1.00 86.31 117 MET A N 1
ATOM 848 C CA . MET A 1 117 ? -13.289 -2.236 4.482 1.00 86.31 117 MET A CA 1
ATOM 849 C C . MET A 1 117 ? -13.214 -0.707 4.522 1.00 86.31 117 MET A C 1
ATOM 851 O O . MET A 1 117 ? -12.682 -0.170 5.494 1.00 86.31 117 MET A O 1
ATOM 855 N N . PRO A 1 118 ? -13.770 0.021 3.534 1.00 81.44 118 PRO A N 1
ATOM 856 C CA . PRO A 1 118 ? -13.867 1.478 3.594 1.00 81.44 118 PRO A CA 1
ATOM 857 C C . PRO A 1 118 ? -14.519 1.954 4.899 1.00 81.44 118 PRO A C 1
ATOM 859 O O . PRO A 1 118 ? -15.500 1.374 5.362 1.00 81.44 118 PRO A O 1
ATOM 862 N N . ALA A 1 119 ? -13.980 3.018 5.496 1.00 74.19 119 ALA A N 1
ATOM 863 C CA . ALA A 1 119 ? -14.588 3.649 6.662 1.00 74.19 119 ALA A CA 1
ATOM 864 C C . ALA A 1 119 ? -15.557 4.760 6.222 1.00 74.19 119 ALA A C 1
ATOM 866 O O . ALA A 1 119 ? -15.164 5.707 5.540 1.00 74.19 119 ALA A O 1
ATOM 867 N N . GLY A 1 120 ? -16.815 4.686 6.660 1.00 71.31 120 GLY A N 1
ATOM 868 C CA . GLY A 1 120 ? -17.831 5.697 6.364 1.00 71.31 120 GLY A CA 1
ATOM 869 C C . GLY A 1 120 ? -18.657 5.376 5.119 1.00 71.31 120 GLY A C 1
ATOM 870 O O . GLY A 1 120 ? -19.593 4.588 5.193 1.00 71.31 120 GLY A O 1
ATOM 871 N N . GLU A 1 121 ? -18.382 6.047 4.000 1.00 73.19 121 GLU A N 1
ATOM 872 C CA . GLU A 1 121 ? -19.167 5.871 2.770 1.00 73.19 121 GLU A CA 1
ATOM 873 C C . GLU A 1 121 ? -18.836 4.563 2.035 1.00 73.19 121 GLU A C 1
ATOM 875 O O . GLU A 1 121 ? -17.778 3.980 2.243 1.00 73.19 121 GLU A O 1
ATOM 880 N N . ASP A 1 122 ? -19.731 4.138 1.137 1.00 84.69 122 ASP A N 1
ATOM 881 C CA . ASP A 1 122 ? -19.597 2.924 0.321 1.00 84.69 122 ASP A CA 1
ATOM 882 C C . ASP A 1 122 ? -19.062 3.259 -1.095 1.00 84.69 122 ASP A C 1
ATOM 884 O O . ASP A 1 122 ? -19.855 3.570 -2.003 1.00 84.69 122 ASP A O 1
ATOM 888 N N . PRO A 1 123 ? -17.728 3.299 -1.310 1.00 86.12 123 PRO A N 1
ATOM 889 C CA . PRO A 1 123 ? -17.122 3.580 -2.608 1.00 86.12 123 PRO A CA 1
ATOM 890 C C . PRO A 1 123 ? -17.310 2.423 -3.594 1.00 86.12 123 PRO A C 1
ATOM 892 O O . PRO A 1 123 ? -17.710 1.312 -3.238 1.00 86.12 123 PRO A O 1
ATOM 895 N N . THR A 1 124 ? -17.022 2.695 -4.867 1.00 90.69 124 THR A N 1
ATOM 896 C CA . THR A 1 124 ? -16.801 1.611 -5.829 1.00 90.69 124 THR A CA 1
ATOM 897 C C . THR A 1 124 ? -15.419 0.978 -5.628 1.00 90.69 124 THR A C 1
ATOM 899 O O . THR A 1 124 ? -14.550 1.570 -4.982 1.00 90.69 124 THR A O 1
ATOM 902 N N . VAL A 1 125 ? -15.199 -0.211 -6.192 1.00 92.75 125 VAL A N 1
ATOM 903 C CA . VAL A 1 125 ? -13.890 -0.882 -6.197 1.00 92.75 125 VAL A CA 1
ATOM 904 C C . VAL A 1 125 ? -12.804 0.038 -6.759 1.00 92.75 125 VAL A C 1
ATOM 906 O O . VAL A 1 125 ? -11.762 0.197 -6.128 1.00 92.75 125 VAL A O 1
ATOM 909 N N . GLU A 1 126 ? -13.035 0.686 -7.905 1.00 88.88 126 GLU A N 1
ATOM 910 C CA . GLU A 1 126 ? -12.024 1.573 -8.496 1.00 88.88 126 GLU A CA 1
ATOM 911 C C . GLU A 1 126 ? -11.725 2.794 -7.627 1.00 88.88 126 GLU A C 1
ATOM 913 O O . GLU A 1 126 ? -10.555 3.120 -7.426 1.00 88.88 126 GLU A O 1
ATOM 918 N N . ASP A 1 127 ? -12.759 3.430 -7.062 1.00 83.69 127 ASP A N 1
ATOM 919 C CA . ASP A 1 127 ? -12.597 4.612 -6.216 1.00 83.69 127 ASP A CA 1
ATOM 920 C C . ASP A 1 127 ? -11.664 4.283 -5.049 1.00 83.69 127 ASP A C 1
ATOM 922 O O . ASP A 1 127 ? -10.734 5.036 -4.762 1.00 83.69 127 ASP A O 1
ATOM 926 N N . TRP A 1 128 ? -11.872 3.130 -4.412 1.00 84.44 128 TRP A N 1
ATOM 927 C CA . TRP A 1 128 ? -11.095 2.739 -3.244 1.00 84.44 128 TRP A CA 1
ATOM 928 C C . TRP A 1 128 ? -9.657 2.331 -3.590 1.00 84.44 128 TRP A C 1
ATOM 930 O O . TRP A 1 128 ? -8.713 2.719 -2.900 1.00 84.44 128 TRP A O 1
ATOM 940 N N . ILE A 1 129 ? -9.463 1.628 -4.709 1.00 86.62 129 ILE A N 1
ATOM 941 C CA . ILE A 1 129 ? -8.131 1.271 -5.224 1.00 86.62 129 ILE A CA 1
ATOM 942 C C . ILE A 1 129 ? -7.319 2.518 -5.580 1.00 86.62 129 ILE A C 1
ATOM 944 O O . ILE A 1 129 ? -6.107 2.565 -5.362 1.00 86.62 129 ILE A O 1
ATOM 948 N N . TYR A 1 130 ? -7.976 3.542 -6.119 1.00 82.69 130 TYR A N 1
ATOM 949 C CA . TYR A 1 130 ? -7.344 4.790 -6.526 1.00 82.69 130 TYR A CA 1
ATOM 950 C C . TYR A 1 130 ? -7.041 5.756 -5.390 1.00 82.69 130 TYR A C 1
ATOM 952 O O . TYR A 1 130 ? -6.115 6.558 -5.545 1.00 82.69 130 TYR A O 1
ATOM 960 N N . THR A 1 131 ? -7.817 5.736 -4.307 1.00 75.56 131 THR A N 1
ATOM 961 C CA . THR A 1 131 ? -7.580 6.602 -3.146 1.00 75.56 131 THR A CA 1
ATOM 962 C C . THR A 1 131 ? -6.662 5.963 -2.118 1.00 75.56 131 THR A C 1
ATOM 964 O O . THR A 1 131 ? -6.004 6.702 -1.392 1.00 75.56 131 THR A O 1
ATOM 967 N N . GLU A 1 132 ? -6.608 4.626 -2.062 1.00 79.06 132 GLU A N 1
ATOM 968 C CA . GLU A 1 132 ? -5.920 3.873 -1.004 1.00 79.06 132 GLU A CA 1
ATOM 969 C C . GLU A 1 132 ? -6.324 4.374 0.397 1.00 79.06 132 GLU A C 1
ATOM 971 O O . GLU A 1 132 ? -5.520 4.435 1.326 1.00 79.06 132 GLU A O 1
ATOM 976 N N . GLU A 1 133 ? -7.587 4.791 0.538 1.00 74.56 133 GLU A N 1
ATOM 977 C CA . GLU A 1 133 ? -8.105 5.330 1.789 1.00 74.56 133 GLU A CA 1
ATOM 978 C C . GLU A 1 133 ? -8.080 4.250 2.873 1.00 74.56 133 GLU A C 1
ATOM 980 O O . GLU A 1 133 ? -8.668 3.175 2.710 1.00 74.56 133 GLU A O 1
ATOM 985 N N . ALA A 1 134 ? -7.413 4.559 3.988 1.00 73.81 134 ALA A N 1
ATOM 986 C CA . ALA A 1 134 ? -7.357 3.675 5.138 1.00 73.81 134 ALA A CA 1
ATOM 987 C C . ALA A 1 134 ? -8.768 3.387 5.667 1.00 73.81 134 ALA A C 1
ATOM 989 O O . ALA A 1 134 ? -9.587 4.284 5.870 1.00 73.81 134 ALA A O 1
ATOM 990 N N . GLY A 1 135 ? -9.032 2.109 5.896 1.00 78.62 135 GLY A N 1
ATOM 991 C CA . GLY A 1 135 ? -10.342 1.588 6.251 1.00 78.62 135 GLY A CA 1
ATOM 992 C C . GLY A 1 135 ? -10.370 0.853 7.588 1.00 78.62 135 GLY A C 1
ATOM 993 O O . GLY A 1 135 ? -9.337 0.637 8.230 1.00 78.62 135 GLY A O 1
ATOM 994 N N . ILE A 1 136 ? -11.565 0.413 7.981 1.00 85.88 136 ILE A N 1
ATOM 995 C CA . ILE A 1 136 ? -11.750 -0.592 9.032 1.00 85.88 136 ILE A CA 1
ATOM 996 C C . ILE A 1 136 ? -10.873 -1.803 8.701 1.00 85.88 136 ILE A C 1
ATOM 998 O O . ILE A 1 136 ? -10.769 -2.186 7.539 1.00 85.88 136 ILE A O 1
ATOM 1002 N N . GLY A 1 137 ? -10.209 -2.381 9.703 1.00 89.69 137 GLY A N 1
ATOM 1003 C CA . GLY A 1 137 ? -9.356 -3.549 9.502 1.00 89.69 137 GLY A CA 1
ATOM 1004 C C . GLY A 1 137 ? -7.944 -3.256 9.014 1.00 89.69 137 GLY A C 1
ATOM 1005 O O . GLY A 1 137 ? -7.120 -4.169 9.035 1.00 89.69 137 GLY A O 1
ATOM 1006 N N . SER A 1 138 ? -7.622 -2.004 8.653 1.00 87.56 138 SER A N 1
ATOM 1007 C CA . SER A 1 138 ? -6.296 -1.675 8.103 1.00 87.56 138 SER A CA 1
ATOM 1008 C C . SER A 1 138 ? -5.155 -2.020 9.060 1.00 87.56 138 SER A C 1
ATOM 1010 O O . SER A 1 138 ? -4.114 -2.518 8.641 1.00 87.56 138 SER A O 1
ATOM 1012 N N . TYR A 1 139 ? -5.390 -1.851 10.365 1.00 88.44 139 TYR A N 1
ATOM 1013 C CA . TYR A 1 139 ? -4.398 -2.166 11.388 1.00 88.44 139 TYR A CA 1
ATOM 1014 C C . TYR A 1 139 ? -4.065 -3.663 11.445 1.00 88.44 139 TYR A C 1
ATOM 1016 O O . TYR A 1 139 ? -2.907 -4.048 11.617 1.00 88.44 139 TYR A O 1
ATOM 1024 N N . LYS A 1 140 ? -5.083 -4.520 11.300 1.00 89.69 140 LYS A N 1
ATOM 1025 C CA . LYS A 1 140 ? -4.946 -5.976 11.422 1.00 89.69 140 LYS A CA 1
ATOM 1026 C C . LYS A 1 140 ? -4.529 -6.644 10.114 1.00 89.69 140 LYS A C 1
ATOM 1028 O O . LYS A 1 140 ? -3.702 -7.556 10.139 1.00 89.69 140 LYS A O 1
ATOM 1033 N N . TYR A 1 141 ? -5.116 -6.216 9.001 1.00 87.88 141 TYR A N 1
ATOM 1034 C CA . TYR A 1 141 ? -5.010 -6.876 7.698 1.00 87.88 141 TYR A CA 1
ATOM 1035 C C . TYR A 1 141 ? -4.122 -6.132 6.690 1.00 87.88 141 TYR A C 1
ATOM 1037 O O . TYR A 1 141 ? -3.828 -6.678 5.626 1.00 87.88 141 TYR A O 1
ATOM 1045 N N . GLY A 1 142 ? -3.656 -4.929 7.030 1.00 84.56 142 GLY A N 1
ATOM 1046 C CA . GLY A 1 142 ? -2.893 -4.059 6.139 1.00 84.56 142 GLY A CA 1
ATOM 1047 C C . GLY A 1 142 ? -3.781 -3.111 5.333 1.00 84.56 142 GLY A C 1
ATOM 1048 O O . GLY A 1 142 ? -4.993 -3.052 5.492 1.00 84.56 142 GLY A O 1
ATOM 1049 N N . THR A 1 143 ? -3.163 -2.334 4.456 1.00 79.94 143 THR A N 1
ATOM 1050 C CA . THR A 1 143 ? -3.832 -1.317 3.630 1.00 79.94 143 THR A CA 1
ATOM 1051 C C . THR A 1 143 ? -4.615 -1.930 2.458 1.00 79.94 143 THR A C 1
ATOM 1053 O O . THR A 1 143 ? -4.559 -3.133 2.211 1.00 79.94 143 THR A O 1
ATOM 1056 N N . VAL A 1 144 ? -5.322 -1.107 1.672 1.00 83.69 144 VAL A N 1
ATOM 1057 C CA . VAL A 1 144 ? -6.108 -1.565 0.504 1.00 83.69 144 VAL A CA 1
ATOM 1058 C C . VAL A 1 144 ? -5.269 -2.416 -0.459 1.00 83.69 144 VAL A C 1
ATOM 1060 O O . VAL A 1 144 ? -5.682 -3.483 -0.892 1.00 83.69 144 VAL A O 1
ATOM 1063 N N . LYS A 1 145 ? -4.036 -2.009 -0.764 1.00 83.94 145 LYS A N 1
ATOM 1064 C CA . LYS A 1 145 ? -3.136 -2.786 -1.639 1.00 83.94 145 LYS A CA 1
ATOM 1065 C C . LYS A 1 145 ? -2.632 -4.090 -1.005 1.00 83.94 145 LYS A C 1
ATOM 1067 O O . LYS A 1 145 ? -2.044 -4.926 -1.697 1.00 83.94 145 LYS A O 1
ATOM 1072 N N . ASP A 1 146 ? -2.793 -4.258 0.307 1.00 82.31 146 ASP A N 1
ATOM 1073 C CA . ASP A 1 146 ? -2.452 -5.491 1.009 1.00 82.31 146 ASP A CA 1
ATOM 1074 C C . ASP A 1 146 ? -3.567 -6.533 0.910 1.00 82.31 146 ASP A C 1
ATOM 1076 O O . ASP A 1 146 ? -3.249 -7.729 0.905 1.00 82.31 146 ASP A O 1
ATOM 1080 N N . SER A 1 147 ? -4.820 -6.095 0.733 1.00 86.62 147 SER A N 1
ATOM 1081 C CA . SER A 1 147 ? -5.980 -6.961 0.495 1.00 86.62 147 SER A CA 1
ATOM 1082 C C . SER A 1 147 ? -6.146 -7.385 -0.968 1.00 86.62 147 SER A C 1
ATOM 1084 O O . SER A 1 147 ? -6.937 -8.276 -1.242 1.00 86.62 147 SER A O 1
ATOM 1086 N N . VAL A 1 148 ? -5.382 -6.825 -1.910 1.00 88.94 148 VAL A N 1
ATOM 1087 C CA . VAL A 1 148 ? -5.477 -7.145 -3.347 1.00 88.94 148 VAL A CA 1
ATOM 1088 C C . VAL A 1 148 ? -4.475 -8.227 -3.765 1.00 88.94 148 VAL A C 1
ATOM 1090 O O . VAL A 1 148 ? -3.288 -8.154 -3.433 1.00 88.94 148 VAL A O 1
ATOM 1093 N N . TYR A 1 149 ? -4.944 -9.206 -4.543 1.00 86.19 149 TYR A N 1
ATOM 1094 C CA . TYR A 1 149 ? -4.130 -10.232 -5.204 1.00 86.19 149 TYR A CA 1
ATOM 1095 C C . TYR A 1 149 ? -3.890 -9.976 -6.687 1.00 86.19 149 TYR A C 1
ATOM 1097 O O . TYR A 1 149 ? -2.803 -10.272 -7.182 1.00 86.19 149 TYR A O 1
ATOM 1105 N N . ASN A 1 150 ? -4.876 -9.422 -7.389 1.00 88.56 150 ASN A N 1
ATOM 1106 C CA . ASN A 1 150 ? -4.769 -9.150 -8.813 1.00 88.56 150 ASN A CA 1
ATOM 1107 C C . ASN A 1 150 ? -5.576 -7.912 -9.194 1.00 88.56 150 ASN A C 1
ATOM 1109 O O . ASN A 1 150 ? -6.625 -7.631 -8.618 1.00 88.56 150 ASN A O 1
ATOM 1113 N N . VAL A 1 151 ? -5.079 -7.196 -10.192 1.00 91.62 151 VAL A N 1
ATOM 1114 C CA . VAL A 1 151 ? -5.726 -6.069 -10.846 1.00 91.62 151 VAL A CA 1
ATOM 1115 C C . VAL A 1 151 ? -5.689 -6.320 -12.349 1.00 91.62 151 VAL A C 1
ATOM 1117 O O . VAL A 1 151 ? -4.626 -6.566 -12.928 1.00 91.62 151 VAL A O 1
ATOM 1120 N N . VAL A 1 152 ? -6.854 -6.219 -12.980 1.00 93.56 152 VAL A N 1
ATOM 1121 C CA . VAL A 1 152 ? -6.998 -6.108 -14.432 1.00 93.56 152 VAL A CA 1
ATOM 1122 C C . VAL A 1 152 ? -7.271 -4.646 -14.749 1.00 93.56 152 VAL A C 1
ATOM 1124 O O . VAL A 1 152 ? -8.172 -4.030 -14.174 1.00 93.56 152 VAL A O 1
ATOM 1127 N N . ALA A 1 153 ? -6.501 -4.072 -15.662 1.00 93.06 153 ALA A N 1
ATOM 1128 C CA . ALA A 1 153 ? -6.625 -2.683 -16.073 1.00 93.06 153 ALA A CA 1
ATOM 1129 C C . ALA A 1 153 ? -6.463 -2.536 -17.590 1.00 93.06 153 ALA A C 1
ATOM 1131 O O . ALA A 1 153 ? -5.949 -3.428 -18.262 1.00 93.06 153 ALA A O 1
ATOM 1132 N N . VAL A 1 154 ? -6.880 -1.392 -18.122 1.00 91.62 154 VAL A N 1
ATOM 1133 C CA . VAL A 1 154 ? -6.671 -1.003 -19.519 1.00 91.62 154 VAL A CA 1
ATOM 1134 C C . VAL A 1 154 ? -5.659 0.138 -19.573 1.00 91.62 154 VAL A C 1
ATOM 1136 O O . VAL A 1 154 ? -5.847 1.174 -18.928 1.00 91.62 154 VAL A O 1
ATOM 1139 N N . ASP A 1 155 ? -4.568 -0.067 -20.308 1.00 85.25 155 ASP A N 1
ATOM 1140 C CA . ASP A 1 155 ? -3.490 0.911 -20.466 1.00 85.25 155 ASP A CA 1
ATOM 1141 C C . ASP A 1 155 ? -3.846 2.027 -21.471 1.00 85.25 155 ASP A C 1
ATOM 1143 O O . ASP A 1 155 ? -4.913 2.037 -22.087 1.00 85.25 155 ASP A O 1
ATOM 1147 N N . SER A 1 156 ? -2.933 2.981 -21.669 1.00 81.50 156 SER A N 1
ATOM 1148 C CA . SER A 1 156 ? -3.122 4.096 -22.609 1.00 81.50 156 SER A CA 1
ATOM 1149 C C . SER A 1 156 ? -3.179 3.690 -24.090 1.00 81.50 156 SER A C 1
ATOM 1151 O O . SER A 1 156 ? -3.573 4.504 -24.924 1.00 81.50 156 SER A O 1
ATOM 1153 N N . ASN A 1 157 ? -2.821 2.450 -24.437 1.00 76.38 157 ASN A N 1
ATOM 1154 C CA . ASN A 1 157 ? -2.967 1.898 -25.784 1.00 76.38 157 ASN A CA 1
ATOM 1155 C C . ASN A 1 157 ? -4.325 1.210 -25.986 1.00 76.38 157 ASN A C 1
ATOM 1157 O O . ASN A 1 157 ? -4.607 0.729 -27.084 1.00 76.38 157 ASN A O 1
ATOM 1161 N N . GLY A 1 158 ? -5.153 1.137 -24.941 1.00 81.38 158 GLY A N 1
ATOM 1162 C CA . GLY A 1 158 ? -6.358 0.316 -24.934 1.00 81.38 158 GLY A CA 1
ATOM 1163 C C . GLY A 1 158 ? -6.070 -1.179 -24.753 1.00 81.38 158 GLY A C 1
ATOM 1164 O O . GLY A 1 158 ? -6.956 -2.000 -24.987 1.00 81.38 158 GLY A O 1
ATOM 1165 N N . GLY A 1 159 ? -4.841 -1.542 -24.373 1.00 83.38 159 GLY A N 1
ATOM 1166 C CA . GLY A 1 159 ? -4.414 -2.911 -24.120 1.00 83.38 159 GLY A CA 1
ATOM 1167 C C . GLY A 1 159 ? -4.744 -3.361 -22.701 1.00 83.38 159 GLY A C 1
ATOM 1168 O O . GLY A 1 159 ? -4.729 -2.570 -21.758 1.00 83.38 159 GLY A O 1
ATOM 1169 N N . LEU A 1 160 ? -5.024 -4.655 -22.547 1.00 87.62 160 LEU A N 1
ATOM 1170 C CA . LEU A 1 160 ? -5.220 -5.269 -21.239 1.00 87.62 160 LEU A CA 1
ATOM 1171 C C . LEU A 1 160 ? -3.887 -5.442 -20.512 1.00 87.62 160 LEU A C 1
ATOM 1173 O O . LEU A 1 160 ? -2.947 -6.045 -21.031 1.00 87.62 160 LEU A O 1
ATOM 1177 N N . LEU A 1 161 ? -3.856 -4.978 -19.271 1.00 86.88 161 LEU A N 1
ATOM 1178 C CA . LEU A 1 161 ? -2.790 -5.195 -18.313 1.00 86.88 161 LEU A CA 1
ATOM 1179 C C . LEU A 1 161 ? -3.343 -6.042 -17.167 1.00 86.88 161 LEU A C 1
ATOM 1181 O O . LEU A 1 161 ? -4.298 -5.651 -16.502 1.00 86.88 161 LEU A O 1
ATOM 1185 N N . VAL A 1 162 ? -2.726 -7.198 -16.929 1.00 86.81 162 VAL A N 1
ATOM 1186 C CA . VAL A 1 162 ? -3.071 -8.105 -15.825 1.00 86.81 162 VAL A CA 1
ATOM 1187 C C . VAL A 1 162 ? -1.856 -8.215 -14.915 1.00 86.81 162 VAL A C 1
ATOM 1189 O O . VAL A 1 162 ? -0.774 -8.587 -15.367 1.00 86.81 162 VAL A O 1
ATOM 1192 N N . THR A 1 163 ? -2.007 -7.838 -13.645 1.00 82.00 163 THR A N 1
ATOM 1193 C CA . THR A 1 163 ? -0.860 -7.731 -12.725 1.00 82.00 163 THR A CA 1
ATOM 1194 C C . THR A 1 163 ? -0.393 -9.058 -12.132 1.00 82.00 163 THR A C 1
ATOM 1196 O O . THR A 1 163 ? 0.720 -9.122 -11.614 1.00 82.00 163 THR A O 1
ATOM 1199 N N . GLY A 1 164 ? -1.227 -10.097 -12.174 1.00 76.94 164 GLY A N 1
ATOM 1200 C CA . GLY A 1 164 ? -0.959 -11.369 -11.517 1.00 76.94 164 GLY A CA 1
ATOM 1201 C C . GLY A 1 164 ? -1.992 -12.443 -11.849 1.00 76.94 164 GLY A C 1
ATOM 1202 O O . GLY A 1 164 ? -2.544 -12.471 -12.946 1.00 76.94 164 GLY A O 1
ATOM 1203 N N . PHE A 1 165 ? -2.218 -13.335 -10.890 1.00 79.75 165 PHE A N 1
ATOM 1204 C CA . PHE A 1 165 ? -3.137 -14.467 -10.990 1.00 79.75 165 PHE A CA 1
ATOM 1205 C C . PHE A 1 165 ? -4.187 -14.367 -9.883 1.00 79.75 165 PHE A C 1
ATOM 1207 O O . PHE A 1 165 ? -3.925 -13.764 -8.841 1.00 79.75 165 PHE A O 1
ATOM 1214 N N . ASP A 1 166 ? -5.354 -14.958 -10.111 1.00 82.81 166 ASP A N 1
ATOM 1215 C CA . ASP A 1 166 ? -6.483 -14.883 -9.178 1.00 82.81 166 ASP A CA 1
ATOM 1216 C C . ASP A 1 166 ? -6.381 -15.917 -8.033 1.00 82.81 166 ASP A C 1
ATOM 1218 O O . ASP A 1 166 ? -6.993 -15.733 -6.985 1.00 82.81 166 ASP A O 1
ATOM 1222 N N . ASP A 1 167 ? -5.556 -16.955 -8.204 1.00 77.06 167 ASP A N 1
ATOM 1223 C CA . ASP A 1 167 ? -5.487 -18.174 -7.383 1.00 77.06 167 ASP A CA 1
ATOM 1224 C C . ASP A 1 167 ? -4.118 -18.403 -6.706 1.00 77.06 167 ASP A C 1
ATOM 1226 O O . ASP A 1 167 ? -3.813 -19.490 -6.209 1.00 77.06 167 ASP A O 1
ATOM 1230 N N . ILE A 1 168 ? -3.253 -17.385 -6.654 1.00 70.19 168 ILE A N 1
ATOM 1231 C CA . ILE A 1 168 ? -1.921 -17.520 -6.048 1.00 70.19 168 ILE A CA 1
ATOM 1232 C C . ILE A 1 168 ? -1.898 -17.082 -4.581 1.00 70.19 168 ILE A C 1
ATOM 1234 O O . ILE A 1 168 ? -2.300 -15.979 -4.223 1.00 70.19 168 ILE A O 1
ATOM 1238 N N . GLY A 1 169 ? -1.292 -17.900 -3.717 1.00 63.62 169 GLY A N 1
ATOM 1239 C CA . GLY A 1 169 ? -1.085 -17.516 -2.316 1.00 63.62 169 GLY A CA 1
ATOM 1240 C C . GLY A 1 169 ? -0.133 -16.320 -2.142 1.00 63.62 169 GLY A C 1
ATOM 1241 O O . GLY A 1 169 ? -0.299 -15.527 -1.212 1.00 63.62 169 GLY A O 1
ATOM 1242 N N . TYR A 1 170 ? 0.870 -16.173 -3.024 1.00 66.44 170 TYR A N 1
ATOM 1243 C CA . TYR A 1 170 ? 1.870 -15.100 -2.966 1.00 66.44 170 TYR A CA 1
ATOM 1244 C C . TYR A 1 170 ? 2.604 -14.890 -4.306 1.00 66.44 170 TYR A C 1
ATOM 1246 O O . TYR A 1 170 ? 2.958 -15.848 -4.993 1.00 66.44 170 TYR A O 1
ATOM 1254 N N . TYR A 1 171 ? 2.875 -13.629 -4.664 1.00 63.78 171 TYR A N 1
ATOM 1255 C CA . TYR A 1 171 ? 3.493 -13.250 -5.940 1.00 63.78 171 TYR A CA 1
ATOM 1256 C C . TYR A 1 171 ? 5.021 -13.100 -5.823 1.00 63.78 171 TYR A C 1
ATOM 1258 O O . TYR A 1 171 ? 5.509 -12.148 -5.214 1.00 63.78 171 TYR A O 1
ATOM 1266 N N . MET A 1 172 ? 5.778 -14.017 -6.445 1.00 63.69 172 MET A N 1
ATOM 1267 C CA . MET A 1 172 ? 7.249 -13.953 -6.593 1.00 63.69 172 MET A CA 1
ATOM 1268 C C . MET A 1 172 ? 7.716 -14.080 -8.051 1.00 63.69 172 MET A C 1
ATOM 1270 O O . MET A 1 172 ? 8.876 -14.376 -8.302 1.00 63.69 172 MET A O 1
ATOM 1274 N N . SER A 1 173 ? 6.845 -13.911 -9.042 1.00 59.88 173 SER A N 1
ATOM 1275 C CA . SER A 1 173 ? 7.172 -14.217 -10.445 1.00 59.88 173 SER A CA 1
ATOM 1276 C C . SER A 1 173 ? 7.590 -13.005 -11.288 1.00 59.88 173 SER A C 1
ATOM 1278 O O . SER A 1 173 ? 7.704 -13.128 -12.504 1.00 59.88 173 SER A O 1
ATOM 1280 N N . GLY A 1 174 ? 7.840 -11.840 -10.683 1.00 63.28 174 GLY A N 1
ATOM 1281 C CA . GLY A 1 174 ? 8.254 -10.636 -11.410 1.00 63.28 174 GLY A CA 1
ATOM 1282 C C . GLY A 1 174 ? 7.923 -9.343 -10.670 1.00 63.28 174 GLY A C 1
ATOM 1283 O O . GLY A 1 174 ? 7.865 -9.321 -9.441 1.00 63.28 174 GLY A O 1
ATOM 1284 N N . TYR A 1 175 ? 7.694 -8.263 -11.422 1.00 67.62 175 TYR A N 1
ATOM 1285 C CA . TYR A 1 175 ? 7.298 -6.971 -10.860 1.00 67.62 175 TYR A CA 1
ATOM 1286 C C . TYR A 1 175 ? 5.881 -7.044 -10.295 1.00 67.62 175 TYR A C 1
ATOM 1288 O O . TYR A 1 175 ? 4.945 -7.414 -11.004 1.00 67.62 175 TYR A O 1
ATOM 1296 N N . ASN A 1 176 ? 5.718 -6.682 -9.024 1.00 71.06 176 ASN A N 1
ATOM 1297 C CA . ASN A 1 176 ? 4.399 -6.543 -8.422 1.00 71.06 176 ASN A CA 1
ATOM 1298 C C . ASN A 1 176 ? 3.814 -5.168 -8.787 1.00 71.06 176 ASN A C 1
ATOM 1300 O O . ASN A 1 176 ? 4.060 -4.177 -8.099 1.00 71.06 176 ASN A O 1
ATOM 1304 N N . LEU A 1 177 ? 3.051 -5.116 -9.881 1.00 77.56 177 LEU A N 1
ATOM 1305 C CA . LEU A 1 177 ? 2.457 -3.878 -10.400 1.00 77.56 177 LEU A CA 1
ATOM 1306 C C . LEU A 1 177 ? 1.244 -3.387 -9.593 1.00 77.56 177 LEU A C 1
ATOM 1308 O O . LEU A 1 177 ? 0.827 -2.245 -9.777 1.00 77.56 177 LEU A O 1
ATOM 1312 N N . ILE A 1 178 ? 0.709 -4.194 -8.668 1.00 81.50 178 ILE A N 1
ATOM 1313 C CA . ILE A 1 178 ? -0.429 -3.810 -7.811 1.00 81.50 178 ILE A CA 1
ATOM 1314 C C . ILE A 1 178 ? -0.090 -2.530 -7.046 1.00 81.50 178 ILE A C 1
ATOM 1316 O O . ILE A 1 178 ? -0.867 -1.583 -7.036 1.00 81.50 178 ILE A O 1
ATOM 1320 N N . GLN A 1 179 ? 1.121 -2.460 -6.484 1.00 76.06 179 GLN A N 1
ATOM 1321 C CA . GLN A 1 179 ? 1.596 -1.300 -5.720 1.00 76.06 179 GLN A CA 1
ATOM 1322 C C . GLN A 1 179 ? 1.693 -0.021 -6.563 1.00 76.06 179 GLN A C 1
ATOM 1324 O O . GLN A 1 179 ? 1.674 1.076 -6.021 1.00 76.06 179 GLN A O 1
ATOM 1329 N N . THR A 1 180 ? 1.841 -0.163 -7.879 1.00 77.00 180 THR A N 1
ATOM 1330 C CA . THR A 1 180 ? 1.953 0.958 -8.813 1.00 77.00 180 THR A CA 1
ATOM 1331 C C . THR A 1 180 ? 0.582 1.426 -9.296 1.00 77.00 180 THR A C 1
ATOM 1333 O O . THR A 1 180 ? 0.390 2.621 -9.505 1.00 77.00 180 THR A O 1
ATOM 1336 N N . LEU A 1 181 ? -0.369 0.506 -9.482 1.00 81.06 181 LEU A N 1
ATOM 1337 C CA . LEU A 1 181 ? -1.721 0.834 -9.941 1.00 81.06 181 LEU A CA 1
ATOM 1338 C C . LEU A 1 181 ? -2.625 1.336 -8.809 1.00 81.06 181 LEU A C 1
ATOM 1340 O O . LEU A 1 181 ? -3.395 2.277 -9.028 1.00 81.06 181 LEU A O 1
ATOM 1344 N N . CYS A 1 182 ? -2.517 0.762 -7.609 1.00 83.56 182 CYS A N 1
ATOM 1345 C CA . CYS A 1 182 ? -3.139 1.312 -6.405 1.00 83.56 182 CYS A CA 1
ATOM 1346 C C . CYS A 1 182 ? -2.597 2.726 -6.132 1.00 83.56 182 CYS A C 1
ATOM 1348 O O . CYS A 1 182 ? -1.444 3.023 -6.438 1.00 83.56 182 CYS A O 1
ATOM 1350 N N . ALA A 1 183 ? -3.441 3.623 -5.619 1.00 79.06 183 ALA A N 1
ATOM 1351 C CA . ALA A 1 183 ? -3.133 5.046 -5.413 1.00 79.06 183 ALA A CA 1
ATOM 1352 C C . ALA A 1 183 ? -2.728 5.851 -6.674 1.00 79.06 183 ALA A C 1
ATOM 1354 O O . ALA A 1 183 ? -2.378 7.03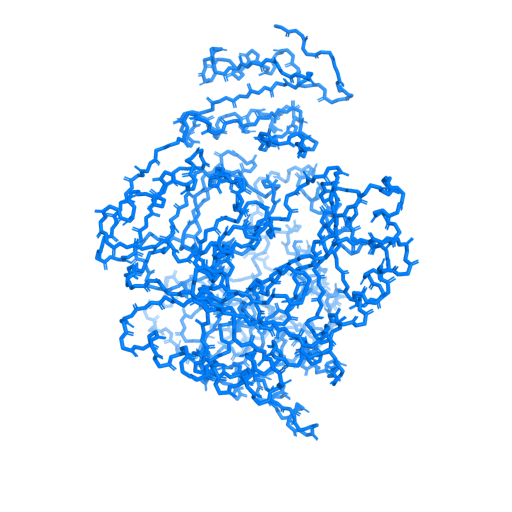0 -6.579 1.00 79.06 183 ALA A O 1
ATOM 1355 N N . SER A 1 184 ? -2.813 5.279 -7.883 1.00 77.00 184 SER A N 1
ATOM 1356 C CA . SER A 1 184 ? -2.454 5.988 -9.128 1.00 77.00 184 SER A CA 1
ATOM 1357 C C . SER A 1 184 ? -3.501 7.017 -9.584 1.00 77.00 184 SER A C 1
ATOM 1359 O O . SER A 1 184 ? -3.233 7.852 -10.457 1.00 77.00 184 SER A O 1
ATOM 1361 N N . SER A 1 185 ? -4.708 6.967 -9.011 1.00 77.88 185 SER A N 1
ATOM 1362 C CA . SER A 1 185 ? -5.884 7.732 -9.454 1.00 77.88 185 SER A CA 1
ATOM 1363 C C . SER A 1 185 ? -6.190 7.588 -10.954 1.00 77.88 185 SER A C 1
ATOM 1365 O O . SER A 1 185 ? -6.521 8.577 -11.615 1.00 77.88 185 SER A O 1
ATOM 1367 N N . GLY A 1 186 ? -5.994 6.386 -11.505 1.00 78.44 186 GLY A N 1
ATOM 1368 C CA . GLY A 1 186 ? -6.262 6.059 -12.908 1.00 78.44 186 GLY A CA 1
ATOM 1369 C C . GLY A 1 186 ? -5.323 6.723 -13.917 1.00 78.44 186 GLY A C 1
ATOM 1370 O O . GLY A 1 186 ? -5.646 6.799 -15.097 1.00 78.44 186 GLY A O 1
ATOM 1371 N N . ARG A 1 187 ? -4.172 7.251 -13.475 1.00 76.31 187 ARG A N 1
ATOM 1372 C CA . ARG A 1 187 ? -3.220 7.955 -14.359 1.00 76.31 187 ARG A CA 1
ATOM 1373 C C . ARG A 1 187 ? -2.258 7.038 -15.108 1.00 76.31 187 ARG A C 1
ATOM 1375 O O . ARG A 1 187 ? -1.617 7.496 -16.046 1.00 76.31 187 ARG A O 1
ATOM 1382 N N . LEU A 1 188 ? -2.119 5.792 -14.662 1.00 76.94 188 LEU A N 1
ATOM 1383 C CA . LEU A 1 188 ? -1.233 4.805 -15.287 1.00 76.94 188 LEU A CA 1
ATOM 1384 C C . LEU A 1 188 ? -2.011 3.816 -16.158 1.00 76.94 188 LEU A C 1
ATOM 1386 O O . LEU A 1 188 ? -1.561 3.467 -17.243 1.00 76.94 188 LEU A O 1
ATOM 1390 N N . ALA A 1 189 ? -3.179 3.391 -15.681 1.00 84.94 189 ALA A N 1
ATOM 1391 C CA . ALA A 1 189 ? -4.143 2.556 -16.385 1.00 84.94 189 ALA A CA 1
ATOM 1392 C C . ALA A 1 189 ? -5.516 2.717 -15.710 1.00 84.94 189 ALA A C 1
ATOM 1394 O O . ALA A 1 189 ? -5.582 3.110 -14.541 1.00 84.94 189 ALA A O 1
ATOM 1395 N N . ILE A 1 190 ? -6.594 2.395 -16.424 1.00 89.56 190 ILE A N 1
ATOM 1396 C CA . ILE A 1 190 ? -7.951 2.363 -15.867 1.00 89.56 190 ILE A CA 1
ATOM 1397 C C . ILE A 1 190 ? -8.232 0.948 -15.352 1.00 89.56 190 ILE A C 1
ATOM 1399 O O . ILE A 1 190 ? -8.294 0.005 -16.135 1.00 89.56 190 ILE A O 1
ATOM 1403 N N . VAL A 1 191 ? -8.362 0.795 -14.036 1.00 92.62 191 VAL A N 1
ATOM 1404 C CA . VAL A 1 191 ? -8.713 -0.455 -13.347 1.00 92.62 191 VAL A CA 1
ATOM 1405 C C . VAL A 1 191 ? -10.117 -0.902 -13.750 1.00 92.62 191 VAL A C 1
ATOM 1407 O O . VAL A 1 191 ? -11.036 -0.095 -13.826 1.00 92.62 191 VAL A O 1
ATOM 1410 N N . THR A 1 192 ? -10.273 -2.201 -13.995 1.00 95.94 192 THR A N 1
ATOM 1411 C CA . THR A 1 192 ? -11.512 -2.815 -14.499 1.00 95.94 192 THR A CA 1
ATOM 1412 C C . THR A 1 192 ? -12.006 -3.968 -13.644 1.00 95.94 192 THR A C 1
ATOM 1414 O O . THR A 1 192 ? -13.212 -4.109 -13.461 1.00 95.94 192 THR A O 1
ATOM 1417 N N . GLU A 1 193 ? -11.096 -4.768 -13.091 1.00 96.75 193 GLU A N 1
ATOM 1418 C CA . GLU A 1 193 ? -11.408 -5.903 -12.224 1.00 96.75 193 GLU A CA 1
ATOM 1419 C C . GLU A 1 193 ? -10.339 -6.005 -11.141 1.00 96.75 193 GLU A C 1
ATOM 1421 O O . GLU A 1 193 ? -9.165 -5.704 -11.382 1.00 96.75 193 GLU A O 1
ATOM 1426 N N . VAL A 1 194 ? -10.745 -6.434 -9.951 1.00 95.19 194 VAL A N 1
ATOM 1427 C CA . VAL A 1 194 ? -9.857 -6.613 -8.806 1.00 95.19 194 VAL A CA 1
ATOM 1428 C C . VAL A 1 194 ? -10.208 -7.905 -8.093 1.00 95.19 194 VAL A C 1
ATOM 1430 O O . VAL A 1 194 ? -11.379 -8.179 -7.834 1.00 95.19 194 VAL A O 1
ATOM 1433 N N . THR A 1 195 ? -9.178 -8.671 -7.755 1.00 94.44 195 THR A N 1
ATOM 1434 C CA . THR A 1 195 ? -9.277 -9.872 -6.926 1.00 94.44 195 THR A CA 1
ATOM 1435 C C . THR A 1 195 ? -8.788 -9.527 -5.526 1.00 94.44 195 THR A C 1
ATOM 1437 O O . THR A 1 195 ? -7.614 -9.196 -5.342 1.00 94.44 195 THR A O 1
ATOM 1440 N N . PHE A 1 196 ? -9.687 -9.574 -4.547 1.00 93.56 196 PHE A N 1
ATOM 1441 C CA . PHE A 1 196 ? -9.418 -9.327 -3.134 1.00 93.56 196 PHE A CA 1
ATOM 1442 C C . PHE A 1 196 ? -9.227 -10.636 -2.370 1.00 93.56 196 PHE A C 1
ATOM 1444 O O . PHE A 1 196 ? -9.787 -11.668 -2.730 1.00 93.56 196 PHE A O 1
ATOM 1451 N N . LYS A 1 197 ? -8.471 -10.569 -1.279 1.00 92.00 197 LYS A N 1
ATOM 1452 C CA . LYS A 1 197 ? -8.376 -11.603 -0.249 1.00 92.00 197 LYS A CA 1
ATOM 1453 C C . LYS A 1 197 ? -9.637 -11.611 0.603 1.00 92.00 197 LYS A C 1
ATOM 1455 O O . LYS A 1 197 ? -10.163 -10.549 0.927 1.00 92.00 197 LYS A O 1
ATOM 1460 N N . ILE A 1 198 ? -10.042 -12.795 1.044 1.00 94.12 198 ILE A N 1
ATOM 1461 C CA . ILE A 1 198 ? -11.028 -12.970 2.113 1.00 94.12 198 ILE A CA 1
ATOM 1462 C C . ILE A 1 198 ? -10.428 -13.788 3.260 1.00 94.12 198 ILE A C 1
ATOM 1464 O O . ILE A 1 198 ? -9.386 -14.430 3.132 1.00 94.12 198 ILE A O 1
ATOM 1468 N N . SER A 1 199 ? -11.047 -13.725 4.428 1.00 93.25 199 SER A N 1
ATOM 1469 C CA . SER A 1 199 ? -10.639 -14.444 5.638 1.00 93.25 199 SER A CA 1
ATOM 1470 C C . SER A 1 199 ? -11.867 -14.967 6.375 1.00 93.25 199 SER A C 1
ATOM 1472 O O . SER A 1 199 ? -12.944 -14.418 6.171 1.00 93.25 199 SER A O 1
ATOM 1474 N N . PRO A 1 200 ? -11.755 -15.994 7.234 1.00 94.31 200 PRO A N 1
ATOM 1475 C CA . PRO A 1 200 ? -12.872 -16.398 8.086 1.00 94.31 200 PRO A CA 1
ATOM 1476 C C . PRO A 1 200 ? -13.368 -15.222 8.939 1.00 94.31 200 PRO A C 1
ATOM 1478 O O . PRO A 1 200 ? -12.555 -14.466 9.481 1.00 94.31 200 PRO A O 1
ATOM 1481 N N . GLU A 1 201 ? -14.689 -15.062 9.038 1.00 92.81 201 GLU A N 1
ATOM 1482 C CA . GLU A 1 201 ? -15.317 -13.913 9.703 1.00 92.81 201 GLU A CA 1
ATOM 1483 C C . GLU A 1 201 ? -15.056 -13.878 11.217 1.00 92.81 201 GLU A C 1
ATOM 1485 O O . GLU A 1 201 ? -14.758 -12.815 11.761 1.00 92.81 201 GLU A O 1
ATOM 1490 N N . GLY A 1 202 ? -15.086 -15.032 11.893 1.00 93.88 202 GLY A N 1
ATOM 1491 C CA . GLY A 1 202 ? -14.931 -15.119 13.350 1.00 93.88 202 GLY A CA 1
ATOM 1492 C C . GLY A 1 202 ? -16.002 -14.332 14.122 1.00 93.88 202 GLY A C 1
ATOM 1493 O O . GLY A 1 202 ? -17.044 -13.973 13.585 1.00 93.88 202 GLY A O 1
ATOM 1494 N N . VAL A 1 203 ? -15.749 -14.058 15.403 1.00 95.50 203 VAL A N 1
ATOM 1495 C CA . VAL A 1 203 ? -16.544 -13.115 16.203 1.00 95.50 203 VAL A CA 1
ATOM 1496 C C . VAL A 1 203 ? -15.895 -11.738 16.185 1.00 95.50 203 VAL A C 1
ATOM 1498 O O . VAL A 1 203 ? -14.672 -11.638 16.107 1.00 95.50 203 VAL A O 1
ATOM 1501 N N . VAL A 1 204 ? -16.701 -10.682 16.322 1.00 95.69 204 VAL A N 1
ATOM 1502 C CA . VAL A 1 204 ? -16.227 -9.309 16.535 1.00 95.69 204 VAL A CA 1
ATOM 1503 C C . VAL A 1 204 ? -16.713 -8.819 17.897 1.00 95.69 204 VAL A C 1
ATOM 1505 O O . VAL A 1 204 ? -17.911 -8.864 18.171 1.00 95.69 204 VAL A O 1
ATOM 1508 N N . LYS A 1 205 ? -15.801 -8.348 18.754 1.00 97.19 205 LYS A N 1
ATOM 1509 C CA . LYS A 1 205 ? -16.123 -7.766 20.070 1.00 97.19 205 LYS A CA 1
ATOM 1510 C C . LYS A 1 205 ? -15.481 -6.386 20.218 1.00 97.19 205 LYS A C 1
ATOM 1512 O O . LYS A 1 205 ? -14.380 -6.150 19.716 1.00 97.19 205 LYS A O 1
ATOM 1517 N N . ALA A 1 206 ? -16.172 -5.479 20.906 1.00 97.50 206 ALA A N 1
ATOM 1518 C CA . ALA A 1 206 ? -15.704 -4.121 21.160 1.00 97.50 206 ALA A CA 1
ATOM 1519 C C . ALA A 1 206 ? -15.167 -3.965 22.589 1.00 97.50 206 ALA A C 1
ATOM 1521 O O . ALA A 1 206 ? -15.717 -4.536 23.531 1.00 97.50 206 ALA A O 1
ATOM 1522 N N . ALA A 1 207 ? -14.153 -3.120 22.763 1.00 97.94 207 ALA A N 1
ATOM 1523 C CA . ALA A 1 207 ? -13.772 -2.573 24.062 1.00 97.94 207 ALA A CA 1
ATOM 1524 C C . ALA A 1 207 ? -13.496 -1.073 23.931 1.00 97.94 207 ALA A C 1
ATOM 1526 O O . ALA A 1 207 ? -12.923 -0.628 22.937 1.00 97.94 207 ALA A O 1
ATOM 1527 N N . ALA A 1 208 ? -13.890 -0.288 24.930 1.00 98.12 208 ALA A N 1
ATOM 1528 C CA . ALA A 1 208 ? -13.683 1.153 24.932 1.00 98.12 208 ALA A CA 1
ATOM 1529 C C . ALA A 1 208 ? -13.101 1.629 26.262 1.00 98.12 208 ALA A C 1
ATOM 1531 O O . ALA A 1 208 ? -13.411 1.083 27.324 1.00 98.12 208 ALA A O 1
ATOM 1532 N N . TYR A 1 209 ? -12.250 2.648 26.193 1.00 98.38 209 TYR A N 1
ATOM 1533 C CA . TYR A 1 209 ? -11.512 3.175 27.332 1.00 98.38 209 TYR A CA 1
ATOM 1534 C C . TYR A 1 209 ? -11.457 4.697 27.258 1.00 98.38 209 TYR A C 1
ATOM 1536 O O . TYR A 1 209 ? -11.125 5.266 26.219 1.00 98.38 209 TYR A O 1
ATOM 1544 N N . GLU A 1 210 ? -11.757 5.352 28.372 1.00 98.12 210 GLU A N 1
ATOM 1545 C CA . GLU A 1 210 ? -11.584 6.787 28.548 1.00 98.12 210 GLU A CA 1
ATOM 1546 C C . GLU A 1 210 ? -10.154 7.055 29.024 1.00 98.12 210 GLU A C 1
ATOM 1548 O O . GLU A 1 210 ? -9.740 6.596 30.097 1.00 98.12 210 GLU A O 1
ATOM 1553 N N . LEU A 1 211 ? -9.383 7.774 28.210 1.00 97.69 211 LEU A N 1
ATOM 1554 C CA . LEU A 1 211 ? -8.002 8.127 28.515 1.00 97.69 211 LEU A CA 1
ATOM 1555 C C . LEU A 1 211 ? -7.952 9.449 29.301 1.00 97.69 211 LEU A C 1
ATOM 1557 O O . LEU A 1 211 ? -8.762 10.342 29.053 1.00 97.69 211 LEU A O 1
ATOM 1561 N N . PRO A 1 212 ? -6.982 9.633 30.217 1.00 97.38 212 PRO A N 1
ATOM 1562 C CA . PRO A 1 212 ? -6.848 10.895 30.949 1.00 97.38 212 PRO A CA 1
ATOM 1563 C C . PRO A 1 212 ? -6.641 12.109 30.032 1.00 97.38 212 PRO A C 1
ATOM 1565 O O . PRO A 1 212 ? -7.224 13.170 30.251 1.00 97.38 212 PRO A O 1
ATOM 1568 N N . ASP A 1 213 ? -5.815 11.939 29.000 1.00 95.94 213 ASP A N 1
ATOM 1569 C CA . ASP A 1 213 ? -5.438 12.969 28.039 1.00 95.94 213 ASP A CA 1
ATOM 1570 C C . ASP A 1 213 ? -4.861 12.345 26.753 1.00 95.94 213 ASP A C 1
ATOM 1572 O O . ASP A 1 213 ? -4.697 11.125 26.625 1.00 95.94 213 ASP A O 1
ATOM 1576 N N . THR A 1 214 ? -4.556 13.203 25.779 1.00 95.25 214 THR A N 1
ATOM 1577 C CA . THR A 1 214 ? -3.994 12.801 24.487 1.00 95.25 214 THR A CA 1
ATOM 1578 C C . THR A 1 214 ? -2.578 12.221 24.609 1.00 95.25 214 THR A C 1
ATOM 1580 O O . THR A 1 214 ? -2.253 11.281 23.882 1.00 95.25 214 THR A O 1
ATOM 1583 N N . ALA A 1 215 ? -1.763 12.672 25.566 1.00 96.62 215 ALA A N 1
ATOM 1584 C CA . ALA A 1 215 ? -0.430 12.118 25.794 1.00 96.62 215 ALA A CA 1
ATOM 1585 C C . ALA A 1 215 ? -0.505 10.652 26.254 1.00 96.62 215 ALA A C 1
ATOM 1587 O O . ALA A 1 215 ? 0.251 9.801 25.777 1.00 96.62 215 ALA A O 1
ATOM 1588 N N . LYS A 1 216 ? -1.466 10.323 27.125 1.00 97.62 216 LYS A N 1
ATOM 1589 C CA . LYS A 1 216 ? -1.749 8.945 27.547 1.00 97.62 216 LYS A CA 1
ATOM 1590 C C . LYS A 1 216 ? -2.341 8.094 26.438 1.00 97.62 216 LYS A C 1
ATOM 1592 O O . LYS A 1 216 ? -1.989 6.920 26.342 1.00 97.62 216 LYS A O 1
ATOM 1597 N N . MET A 1 217 ? -3.162 8.674 25.568 1.00 96.56 217 MET A N 1
ATOM 1598 C CA . MET A 1 217 ? -3.627 7.987 24.363 1.00 96.56 217 MET A CA 1
ATOM 1599 C C . MET A 1 217 ? -2.461 7.632 23.430 1.00 96.56 217 MET A C 1
ATOM 1601 O O . MET A 1 217 ? -2.351 6.485 22.998 1.00 96.56 217 MET A O 1
ATOM 1605 N N . GLN A 1 218 ? -1.540 8.570 23.186 1.00 96.25 218 GLN A N 1
ATOM 1606 C CA . GLN A 1 218 ? -0.336 8.308 22.396 1.00 96.25 218 GLN A CA 1
ATOM 1607 C C . GLN A 1 218 ? 0.535 7.214 23.038 1.00 96.25 218 GLN A C 1
ATOM 1609 O O . GLN A 1 218 ? 1.000 6.312 22.341 1.00 96.25 218 GLN A O 1
ATOM 1614 N N . GLU A 1 219 ? 0.740 7.256 24.360 1.00 95.88 219 GLU A N 1
ATOM 1615 C CA . GLU A 1 219 ? 1.468 6.212 25.096 1.00 95.88 219 GLU A CA 1
ATOM 1616 C C . GLU A 1 219 ? 0.816 4.830 24.900 1.00 95.88 219 GLU A C 1
ATOM 1618 O O . GLU A 1 219 ? 1.520 3.852 24.635 1.00 95.88 219 GLU A O 1
ATOM 1623 N N . ALA A 1 220 ? -0.518 4.751 24.982 1.00 95.56 220 ALA A N 1
ATOM 1624 C CA . ALA A 1 220 ? -1.283 3.525 24.755 1.00 95.56 220 ALA A CA 1
ATOM 1625 C C . ALA A 1 220 ? -1.041 2.966 23.351 1.00 95.56 220 ALA A C 1
ATOM 1627 O O . ALA A 1 220 ? -0.654 1.810 23.186 1.00 95.56 220 ALA A O 1
ATOM 1628 N N . PHE A 1 221 ? -1.229 3.808 22.336 1.00 95.31 221 PHE A N 1
ATOM 1629 C CA . PHE A 1 221 ? -1.114 3.426 20.933 1.00 95.31 221 PHE A CA 1
ATOM 1630 C C . PHE A 1 221 ? 0.315 2.999 20.578 1.00 95.31 221 PHE A C 1
ATOM 1632 O O . PHE A 1 221 ? 0.495 2.011 19.869 1.00 95.31 221 PHE A O 1
ATOM 1639 N N . LEU A 1 222 ? 1.343 3.658 21.129 1.00 93.12 222 LEU A N 1
ATOM 1640 C CA . LEU A 1 222 ? 2.741 3.238 20.969 1.00 93.12 222 LEU A CA 1
ATOM 1641 C C . LEU A 1 222 ? 3.022 1.879 21.624 1.00 93.12 222 LEU A C 1
ATOM 1643 O O . LEU A 1 222 ? 3.757 1.070 21.058 1.00 93.12 222 LEU A O 1
ATOM 1647 N N . LYS A 1 223 ? 2.444 1.594 22.799 1.00 92.25 223 LYS A N 1
ATOM 1648 C CA . LYS A 1 223 ? 2.565 0.263 23.420 1.00 92.25 223 LYS A CA 1
ATOM 1649 C C . LYS A 1 223 ? 1.888 -0.805 22.567 1.00 92.25 223 LYS A C 1
ATOM 1651 O O . LYS A 1 223 ? 2.496 -1.843 22.330 1.00 92.25 223 LYS A O 1
ATOM 1656 N N . ILE A 1 224 ? 0.695 -0.522 22.044 1.00 92.69 224 ILE A N 1
ATOM 1657 C CA . ILE A 1 224 ? -0.033 -1.425 21.142 1.00 92.69 224 ILE A CA 1
ATOM 1658 C C . ILE A 1 224 ? 0.770 -1.673 19.856 1.00 92.69 224 ILE A C 1
ATOM 1660 O O . ILE A 1 224 ? 0.952 -2.820 19.466 1.00 92.69 224 ILE A O 1
ATOM 1664 N N . ALA A 1 225 ? 1.336 -0.631 19.236 1.00 88.12 225 ALA A N 1
ATOM 1665 C CA . ALA A 1 225 ? 2.190 -0.756 18.048 1.00 88.12 225 ALA A CA 1
ATOM 1666 C C . ALA A 1 225 ? 3.392 -1.691 18.244 1.00 88.12 225 ALA A C 1
ATOM 1668 O O . ALA A 1 225 ? 3.830 -2.349 17.295 1.00 88.12 225 ALA A O 1
ATOM 1669 N N . HIS A 1 226 ? 3.940 -1.729 19.459 1.00 82.88 226 HIS A N 1
ATOM 1670 C CA . HIS A 1 226 ? 5.098 -2.547 19.806 1.00 82.88 226 HIS A CA 1
ATOM 1671 C C . HIS A 1 226 ? 4.732 -3.927 20.368 1.00 82.88 226 HIS A C 1
ATOM 1673 O O . HIS A 1 226 ? 5.600 -4.808 20.400 1.00 82.88 226 HIS A O 1
ATOM 1679 N N . GLU A 1 227 ? 3.475 -4.141 20.756 1.00 83.19 227 GLU A N 1
ATOM 1680 C CA . GLU A 1 227 ? 2.986 -5.429 21.227 1.00 83.19 227 GLU A CA 1
ATOM 1681 C C . GLU A 1 227 ? 2.703 -6.345 20.031 1.00 83.19 227 GLU A C 1
ATOM 1683 O O . GLU A 1 227 ? 1.879 -6.071 19.162 1.00 83.19 227 GLU A O 1
ATOM 1688 N N . ALA A 1 228 ? 3.440 -7.450 19.940 1.00 70.19 228 ALA A N 1
ATOM 1689 C CA . ALA A 1 228 ? 3.358 -8.322 18.770 1.00 70.19 228 ALA A CA 1
ATOM 1690 C C . ALA A 1 228 ? 2.065 -9.148 18.747 1.00 70.19 228 ALA A C 1
ATOM 1692 O O . ALA A 1 228 ? 1.629 -9.557 17.666 1.00 70.19 228 ALA A O 1
ATOM 1693 N N . SER A 1 229 ? 1.514 -9.407 19.933 1.00 81.19 229 SER A N 1
ATOM 1694 C CA . SER A 1 229 ? 0.396 -10.323 20.152 1.00 81.19 229 SER A CA 1
ATOM 1695 C C . SER A 1 229 ? -0.952 -9.632 19.954 1.00 81.19 229 SER A C 1
ATOM 1697 O O . SER A 1 229 ? -1.859 -10.225 19.387 1.00 81.19 229 SER A O 1
ATOM 1699 N N . LEU A 1 230 ? -1.049 -8.357 20.337 1.00 87.12 230 LEU A N 1
ATOM 1700 C CA . LEU A 1 230 ? -2.282 -7.583 20.289 1.00 87.12 230 LEU A CA 1
ATOM 1701 C C . LEU A 1 230 ? -2.489 -6.990 18.888 1.00 87.12 230 LEU A C 1
ATOM 1703 O O . LEU A 1 230 ? -1.745 -6.107 18.457 1.00 87.12 230 LEU A O 1
ATOM 1707 N N . LYS A 1 231 ? -3.509 -7.457 18.163 1.00 86.50 231 LYS A N 1
ATOM 1708 C CA . LYS A 1 231 ? -3.824 -6.961 16.812 1.00 86.50 231 LYS A CA 1
ATOM 1709 C C . LYS A 1 231 ? -5.302 -6.593 16.685 1.00 86.50 231 LYS A C 1
ATOM 1711 O O . LYS A 1 231 ? -6.054 -7.336 16.047 1.00 86.50 231 LYS A O 1
ATOM 1716 N N . PRO A 1 232 ? -5.726 -5.451 17.260 1.00 93.44 232 PRO A N 1
ATOM 1717 C CA . PRO A 1 232 ? -7.091 -4.975 17.091 1.00 93.44 232 PRO A CA 1
ATOM 1718 C C . PRO A 1 232 ? -7.444 -4.862 15.605 1.00 93.44 232 PRO A C 1
ATOM 1720 O O . PRO A 1 232 ? -6.650 -4.378 14.801 1.00 93.44 232 PRO A O 1
ATOM 1723 N N . LEU A 1 233 ? -8.652 -5.285 15.243 1.00 93.25 233 LEU A N 1
ATOM 1724 C CA . LEU A 1 233 ? -9.239 -5.039 13.928 1.00 93.25 233 LEU A CA 1
ATOM 1725 C C . LEU A 1 233 ? -9.300 -3.533 13.638 1.00 93.25 233 LEU A C 1
ATOM 1727 O O . LEU A 1 233 ? -8.989 -3.085 12.537 1.00 93.25 233 LEU A O 1
ATOM 1731 N N . GLN A 1 234 ? -9.693 -2.744 14.636 1.00 91.12 234 GLN A N 1
ATOM 1732 C CA . GLN A 1 234 ? -9.787 -1.295 14.527 1.00 91.12 234 GLN A CA 1
ATOM 1733 C C . GLN A 1 234 ? -9.324 -0.637 15.822 1.00 91.12 234 GLN A C 1
ATOM 1735 O O . GLN A 1 234 ? -9.628 -1.118 16.910 1.00 91.12 234 GLN A O 1
ATOM 1740 N N . ILE A 1 235 ? -8.639 0.495 15.679 1.00 93.69 235 ILE A N 1
ATOM 1741 C CA . ILE A 1 235 ? -8.303 1.416 16.760 1.00 93.69 235 ILE A CA 1
ATOM 1742 C C . ILE A 1 235 ? -8.827 2.786 16.343 1.00 93.69 235 ILE A C 1
ATOM 1744 O O . ILE A 1 235 ? -8.351 3.353 15.360 1.00 93.69 235 ILE A O 1
ATOM 1748 N N . SER A 1 236 ? -9.820 3.307 17.054 1.00 93.62 236 SER A N 1
ATOM 1749 C CA . SER A 1 236 ? -10.439 4.604 16.767 1.00 93.62 236 SER A CA 1
ATOM 1750 C C . SER A 1 236 ? -10.596 5.425 18.037 1.00 93.62 236 SER A C 1
ATOM 1752 O O . SER A 1 236 ? -10.564 4.880 19.135 1.00 93.62 236 SER A O 1
ATOM 1754 N N . PHE A 1 237 ? -10.727 6.740 17.908 1.00 94.81 237 PHE A N 1
ATOM 1755 C CA . PHE A 1 237 ? -10.911 7.617 19.055 1.00 94.81 237 PHE A CA 1
ATOM 1756 C C . PHE A 1 237 ? -11.782 8.826 18.723 1.00 94.81 237 PHE A C 1
ATOM 1758 O O . PHE A 1 237 ? -11.850 9.275 17.578 1.00 94.81 237 PHE A O 1
ATOM 1765 N N . ASN A 1 238 ? -12.449 9.360 19.742 1.00 93.75 238 ASN A N 1
ATOM 1766 C CA . ASN A 1 238 ? -13.206 10.605 19.682 1.00 93.75 238 ASN A CA 1
ATOM 1767 C C . ASN A 1 238 ? -12.995 11.376 20.988 1.00 93.75 238 ASN A C 1
ATOM 1769 O O . ASN A 1 238 ? -13.454 10.954 22.049 1.00 93.75 238 ASN A O 1
ATOM 1773 N N . GLY A 1 239 ? -12.267 12.489 20.916 1.00 93.06 239 GLY A N 1
ATOM 1774 C CA . GLY A 1 239 ? -11.726 13.138 22.103 1.00 93.06 239 GLY A CA 1
ATOM 1775 C C . GLY A 1 239 ? -10.789 12.187 22.847 1.00 93.06 239 GLY A C 1
ATOM 1776 O O . GLY A 1 239 ? -9.816 11.709 22.270 1.00 93.06 239 GLY A O 1
ATOM 1777 N N . ASN A 1 240 ? -11.105 11.911 24.110 1.00 95.56 240 ASN A N 1
ATOM 1778 C CA . ASN A 1 240 ? -10.329 11.029 24.980 1.00 95.56 240 ASN A CA 1
ATOM 1779 C C . ASN A 1 240 ? -10.853 9.582 25.024 1.00 95.56 240 ASN A C 1
ATOM 1781 O O . ASN A 1 240 ? -10.184 8.709 25.576 1.00 95.56 240 ASN A O 1
ATOM 1785 N N . LEU A 1 241 ? -12.004 9.305 24.408 1.00 97.25 241 LEU A N 1
ATOM 1786 C CA . LEU A 1 241 ? -12.551 7.958 24.306 1.00 97.25 241 LEU A CA 1
ATOM 1787 C C . LEU A 1 241 ? -11.854 7.208 23.169 1.00 97.25 241 LEU A C 1
ATOM 1789 O O . LEU A 1 241 ? -12.004 7.585 22.005 1.00 97.25 241 LEU A O 1
ATOM 1793 N N . ALA A 1 242 ? -11.136 6.135 23.492 1.00 97.25 242 ALA A N 1
ATOM 1794 C CA . ALA A 1 242 ? -10.581 5.195 22.524 1.00 97.25 242 ALA A CA 1
ATOM 1795 C C . ALA A 1 242 ? -11.457 3.937 22.438 1.00 97.25 242 ALA A C 1
ATOM 1797 O O . ALA A 1 242 ? -11.867 3.388 23.458 1.00 97.25 242 ALA A O 1
ATOM 1798 N N . VAL A 1 243 ? -11.728 3.473 21.220 1.00 97.00 243 VAL A N 1
ATOM 1799 C CA . VAL A 1 243 ? -12.595 2.332 20.915 1.00 97.00 243 VAL A CA 1
ATOM 1800 C C . VAL A 1 243 ? -11.849 1.353 20.023 1.00 97.00 243 VAL A C 1
ATOM 1802 O O . VAL A 1 243 ? -11.286 1.724 18.986 1.00 97.00 243 VAL A O 1
ATOM 1805 N N . PHE A 1 244 ? -11.875 0.095 20.440 1.00 96.44 244 PHE A N 1
ATOM 1806 C CA . PHE A 1 244 ? -11.143 -1.010 19.851 1.00 96.44 244 PHE A CA 1
ATOM 1807 C C . PHE A 1 244 ? -12.116 -2.081 19.381 1.00 96.44 244 PHE A C 1
ATOM 1809 O O . PHE A 1 244 ? -12.983 -2.509 20.140 1.00 96.44 244 PHE A O 1
ATOM 1816 N N . GLY A 1 245 ? -11.945 -2.527 18.141 1.00 95.88 245 GLY A N 1
ATOM 1817 C CA . GLY A 1 245 ? -12.588 -3.732 17.630 1.00 95.88 245 GLY A CA 1
ATOM 1818 C C . GLY A 1 245 ? -11.598 -4.883 17.634 1.00 95.88 245 GLY A C 1
ATOM 1819 O O . GLY A 1 245 ? -10.475 -4.714 17.161 1.00 95.88 245 GLY A O 1
ATOM 1820 N N . PHE A 1 246 ? -12.009 -6.050 18.107 1.00 96.06 246 PHE A N 1
ATOM 1821 C CA . PHE A 1 246 ? -11.241 -7.291 18.047 1.00 96.06 246 PHE A CA 1
ATOM 1822 C C . PHE A 1 246 ? -12.023 -8.308 17.236 1.00 96.06 246 PHE A C 1
ATOM 1824 O O . PHE A 1 246 ? -13.236 -8.401 17.387 1.00 96.06 246 PHE A O 1
ATOM 1831 N N . GLN A 1 247 ? -11.335 -9.044 16.369 1.00 95.56 247 GLN A N 1
ATOM 1832 C CA . GLN A 1 247 ? -11.960 -10.030 15.493 1.00 95.56 247 GLN A CA 1
ATOM 1833 C C . GLN A 1 247 ? -11.147 -11.322 15.491 1.00 95.56 247 GLN A C 1
ATOM 1835 O O . GLN A 1 247 ? -9.918 -11.260 15.538 1.00 95.56 247 GLN A O 1
ATOM 1840 N N . GLY A 1 248 ? -11.80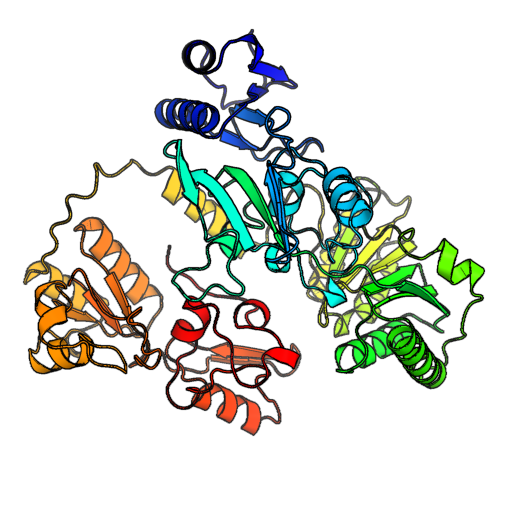5 -12.477 15.424 1.00 94.75 248 GLY A N 1
ATOM 1841 C CA . GLY A 1 248 ? -11.153 -13.787 15.362 1.00 94.75 248 GLY A CA 1
ATOM 1842 C C . GLY A 1 248 ? -11.970 -14.882 16.039 1.00 94.75 248 GLY A C 1
ATOM 1843 O O . GLY A 1 248 ? -13.168 -14.723 16.245 1.00 94.75 248 GLY A O 1
ATOM 1844 N N . GLU A 1 249 ? -11.330 -15.993 16.398 1.00 94.31 249 GLU A N 1
ATOM 1845 C CA . GLU A 1 249 ? -11.968 -17.001 17.253 1.00 94.31 249 GLU A CA 1
ATOM 1846 C C . GLU A 1 249 ? -12.218 -16.431 18.651 1.00 94.31 249 GLU A C 1
ATOM 1848 O O . GLU A 1 249 ? -11.387 -15.694 19.189 1.00 94.31 249 GLU A O 1
ATOM 1853 N N . GLU A 1 250 ? -13.347 -16.805 19.249 1.00 95.62 250 GLU A N 1
ATOM 1854 C CA . GLU A 1 250 ? -13.847 -16.182 20.475 1.00 95.62 250 GLU A CA 1
ATOM 1855 C C . GLU A 1 250 ? -12.842 -16.210 21.636 1.00 95.62 250 GLU A C 1
ATOM 1857 O O . GLU A 1 250 ? -12.609 -15.180 22.263 1.00 95.62 250 GLU A O 1
ATOM 1862 N N . GLU A 1 251 ? -12.177 -17.345 21.868 1.00 95.19 251 GLU A N 1
ATOM 1863 C CA . GLU A 1 251 ? -11.192 -17.495 22.949 1.00 95.19 251 GLU A CA 1
ATOM 1864 C C . GLU A 1 251 ? -9.995 -16.537 22.800 1.00 95.19 251 GLU A C 1
ATOM 1866 O O . GLU A 1 251 ? -9.511 -15.984 23.788 1.00 95.19 251 GLU A O 1
ATOM 1871 N N . PHE A 1 252 ? -9.526 -16.297 21.569 1.00 94.12 252 PHE A N 1
ATOM 1872 C CA . PHE A 1 252 ? -8.410 -15.377 21.322 1.00 94.12 252 PHE A CA 1
ATOM 1873 C C . PHE A 1 252 ? -8.848 -13.918 21.384 1.00 94.12 252 PHE A C 1
ATOM 1875 O O . PHE A 1 252 ? -8.091 -13.079 21.864 1.00 94.12 252 PHE A O 1
ATOM 1882 N N . VAL A 1 253 ? -10.073 -13.618 20.949 1.00 96.19 253 VAL A N 1
ATOM 1883 C CA . VAL A 1 253 ? -10.655 -12.281 21.096 1.00 96.19 253 VAL A CA 1
ATOM 1884 C C . VAL A 1 253 ? -10.800 -11.917 22.576 1.00 96.19 253 VAL A C 1
ATOM 1886 O O . VAL A 1 253 ? -10.443 -10.809 22.973 1.00 96.19 253 VAL A O 1
ATOM 1889 N N . ASP A 1 254 ? -11.261 -12.850 23.409 1.00 95.81 254 ASP A N 1
ATOM 1890 C CA . ASP A 1 254 ? -11.388 -12.630 24.852 1.00 95.81 254 ASP A CA 1
ATOM 1891 C C . ASP A 1 254 ? -10.019 -12.446 25.525 1.00 95.81 254 ASP A C 1
ATOM 1893 O O . ASP A 1 254 ? -9.863 -11.584 26.397 1.00 95.81 254 ASP A O 1
ATOM 1897 N N . LEU A 1 255 ? -9.004 -13.198 25.085 1.00 95.38 255 LEU A N 1
ATOM 1898 C CA . LEU A 1 255 ? -7.626 -13.024 25.542 1.00 95.38 255 LEU A CA 1
ATOM 1899 C C . LEU A 1 255 ? -7.061 -11.649 25.152 1.00 95.38 255 LEU A C 1
ATOM 1901 O O . LEU A 1 255 ? -6.488 -10.970 26.004 1.00 95.38 255 LEU A O 1
ATOM 1905 N N . ASP A 1 256 ? -7.253 -11.219 23.903 1.00 95.62 256 ASP A N 1
ATOM 1906 C CA . ASP A 1 256 ? -6.809 -9.907 23.422 1.00 95.62 256 ASP A CA 1
ATOM 1907 C C . ASP A 1 256 ? -7.457 -8.770 24.227 1.00 95.62 256 ASP A C 1
ATOM 1909 O O . ASP A 1 256 ? -6.777 -7.821 24.622 1.00 95.62 256 ASP A O 1
ATOM 1913 N N . ILE A 1 257 ? -8.755 -8.874 24.535 1.00 96.44 257 ILE A N 1
ATOM 1914 C CA . ILE A 1 257 ? -9.457 -7.893 25.375 1.00 96.44 257 ILE A CA 1
ATOM 1915 C C . ILE A 1 257 ? -8.890 -7.887 26.797 1.00 96.44 257 ILE A C 1
ATOM 1917 O O . ILE A 1 257 ? -8.670 -6.812 27.353 1.00 96.44 257 ILE A O 1
ATOM 1921 N N . SER A 1 258 ? -8.598 -9.052 27.382 1.00 95.81 258 SER A N 1
ATOM 1922 C CA . SER A 1 258 ? -7.971 -9.133 28.709 1.00 95.81 258 SER A CA 1
ATOM 1923 C C . SER A 1 258 ? -6.586 -8.479 28.726 1.00 95.81 258 SER A C 1
ATOM 1925 O O . SER A 1 258 ? -6.261 -7.734 29.650 1.00 95.81 258 SER A O 1
ATOM 1927 N N . MET A 1 259 ? -5.770 -8.718 27.697 1.00 95.25 259 MET A N 1
ATOM 1928 C CA . MET A 1 259 ? -4.461 -8.075 27.553 1.00 95.25 259 MET A CA 1
ATOM 1929 C C . MET A 1 259 ? -4.596 -6.557 27.378 1.00 95.25 259 MET A C 1
ATOM 1931 O O . MET A 1 259 ? -3.817 -5.792 27.951 1.00 95.25 259 MET A O 1
ATOM 1935 N N . MET A 1 260 ? -5.597 -6.111 26.613 1.00 96.44 260 MET A N 1
ATOM 1936 C CA . MET A 1 260 ? -5.900 -4.692 26.445 1.00 96.44 260 MET A CA 1
ATOM 1937 C C . MET A 1 260 ? -6.337 -4.050 27.766 1.00 96.44 260 MET A C 1
ATOM 1939 O O . MET A 1 260 ? -5.865 -2.964 28.088 1.00 96.44 260 MET A O 1
ATOM 1943 N N . ASP A 1 261 ? -7.180 -4.719 28.556 1.00 96.75 261 ASP A N 1
ATOM 1944 C CA . ASP A 1 261 ? -7.626 -4.237 29.867 1.00 96.75 261 ASP A CA 1
ATOM 1945 C C . ASP A 1 261 ? -6.448 -3.986 30.812 1.00 96.75 261 ASP A C 1
ATOM 1947 O O . ASP A 1 261 ? -6.375 -2.929 31.443 1.00 96.75 261 ASP A O 1
ATOM 1951 N N . GLU A 1 262 ? -5.499 -4.921 30.881 1.00 96.00 262 GLU A N 1
ATOM 1952 C CA . GLU A 1 262 ? -4.289 -4.776 31.696 1.00 96.00 262 GLU A CA 1
ATOM 1953 C C . GLU A 1 262 ? -3.408 -3.614 31.215 1.00 96.00 262 GLU A C 1
ATOM 1955 O O . GLU A 1 262 ? -2.955 -2.794 32.023 1.00 96.00 262 GLU A O 1
ATOM 1960 N N . LEU A 1 263 ? -3.195 -3.503 29.897 1.00 95.69 263 LEU A N 1
ATOM 1961 C CA . LEU A 1 263 ? -2.417 -2.420 29.291 1.00 95.69 263 LEU A CA 1
ATOM 1962 C C . LEU A 1 263 ? -3.047 -1.054 29.590 1.00 95.69 263 LEU A C 1
ATOM 1964 O O . LEU A 1 263 ? -2.346 -0.133 30.021 1.00 95.69 263 LEU A O 1
ATOM 1968 N N . MET A 1 264 ? -4.360 -0.938 29.389 1.00 96.94 264 MET A N 1
ATOM 1969 C CA . MET A 1 264 ? -5.144 0.283 29.583 1.00 96.94 264 MET A CA 1
ATOM 1970 C C . MET A 1 264 ? -5.208 0.692 31.059 1.00 96.94 264 MET A C 1
ATOM 1972 O O . MET A 1 264 ? -5.005 1.863 31.390 1.00 96.94 264 MET A O 1
ATOM 1976 N N . ALA A 1 265 ? -5.380 -0.265 31.972 1.00 96.12 265 ALA A N 1
ATOM 1977 C CA . ALA A 1 265 ? -5.298 -0.001 33.406 1.00 96.12 265 ALA A CA 1
ATOM 1978 C C . ALA A 1 265 ? -3.904 0.515 33.808 1.00 96.12 265 ALA A C 1
ATOM 1980 O O . ALA A 1 265 ? -3.790 1.467 34.584 1.00 96.12 265 ALA A O 1
ATOM 1981 N N . GLY A 1 266 ? -2.836 -0.052 33.233 1.00 95.69 266 GLY A N 1
ATOM 1982 C CA . GLY A 1 266 ? -1.450 0.348 33.496 1.00 95.69 266 GLY A CA 1
ATOM 1983 C C . GLY A 1 266 ? -1.100 1.785 33.086 1.00 95.69 266 GLY A C 1
ATOM 1984 O O . GLY A 1 266 ? -0.122 2.341 33.587 1.00 95.69 266 GLY A O 1
ATOM 1985 N N . ILE A 1 267 ? -1.890 2.406 32.207 1.00 95.19 267 ILE A N 1
ATOM 1986 C CA . ILE A 1 267 ? -1.735 3.811 31.789 1.00 95.19 267 ILE A CA 1
ATOM 1987 C C . ILE A 1 267 ? -2.766 4.753 32.428 1.00 95.19 267 ILE A C 1
ATOM 1989 O O . ILE A 1 267 ? -2.758 5.949 32.139 1.00 95.19 267 ILE A O 1
ATOM 1993 N N . GLY A 1 268 ? -3.617 4.237 33.321 1.00 95.94 268 GLY A N 1
ATOM 1994 C CA . GLY A 1 268 ? -4.632 5.013 34.034 1.00 95.94 268 GLY A CA 1
ATOM 1995 C C . GLY A 1 268 ? -5.914 5.269 33.239 1.00 95.94 268 GLY A C 1
ATOM 1996 O O . GLY A 1 268 ? -6.639 6.205 33.570 1.00 95.94 268 GLY A O 1
ATOM 1997 N N . ALA A 1 269 ? -6.192 4.477 32.201 1.00 97.56 269 ALA A N 1
ATOM 1998 C CA . ALA A 1 269 ? -7.449 4.558 31.466 1.00 97.56 269 ALA A CA 1
ATOM 1999 C C . ALA A 1 269 ? -8.598 3.926 32.268 1.00 97.56 269 ALA A C 1
ATOM 2001 O O . ALA A 1 269 ? -8.409 2.921 32.959 1.00 97.56 269 ALA A O 1
ATOM 2002 N N . ALA A 1 270 ? -9.803 4.479 32.144 1.00 97.50 270 ALA A N 1
ATOM 2003 C CA . ALA A 1 270 ? -11.012 3.887 32.707 1.00 97.50 270 ALA A CA 1
ATOM 2004 C C . ALA A 1 270 ? -11.764 3.113 31.620 1.00 97.50 270 ALA A C 1
ATOM 2006 O O . ALA A 1 270 ? -12.082 3.671 30.574 1.00 97.50 270 ALA A O 1
ATOM 2007 N N . LYS A 1 271 ? -12.074 1.834 31.854 1.00 98.06 271 LYS A N 1
ATOM 2008 C CA . LYS A 1 271 ? -12.879 1.046 30.912 1.00 98.06 271 LYS A CA 1
ATOM 2009 C C . LYS A 1 271 ? -14.312 1.589 30.872 1.00 98.06 271 LYS A C 1
ATOM 2011 O O . LYS A 1 271 ? -14.940 1.740 31.920 1.00 98.06 271 LYS A O 1
ATOM 2016 N N . ALA A 1 272 ? -14.803 1.895 29.676 1.00 97.38 272 ALA A N 1
ATOM 2017 C CA . ALA A 1 272 ? -16.188 2.287 29.452 1.00 97.38 272 ALA A CA 1
ATOM 2018 C C . ALA A 1 272 ? -17.119 1.065 29.538 1.00 97.38 272 ALA A C 1
ATOM 2020 O O . ALA A 1 272 ? -16.674 -0.085 29.512 1.00 97.38 272 ALA A O 1
ATOM 2021 N N . ASP A 1 273 ? -18.424 1.304 29.654 1.00 96.50 273 ASP A N 1
ATOM 2022 C CA . ASP A 1 273 ? -19.405 0.225 29.625 1.00 96.50 273 ASP A CA 1
ATOM 2023 C C . ASP A 1 273 ? -19.513 -0.409 28.225 1.00 96.50 273 ASP A C 1
ATOM 2025 O O . ASP A 1 273 ? -19.194 0.209 27.205 1.00 96.50 273 ASP A O 1
ATOM 2029 N N . GLN A 1 274 ? -19.981 -1.659 28.178 1.00 96.75 274 GLN A N 1
ATOM 2030 C CA . GLN A 1 274 ? -20.057 -2.417 26.928 1.00 96.75 274 GLN A CA 1
ATOM 2031 C C . GLN A 1 274 ? -21.010 -1.778 25.909 1.00 96.75 274 GLN A C 1
ATOM 2033 O O . GLN A 1 274 ? -20.719 -1.815 24.720 1.00 96.75 274 GLN A O 1
ATOM 2038 N N . ALA A 1 275 ? -22.103 -1.144 26.351 1.00 96.44 275 ALA A N 1
ATOM 2039 C CA . ALA A 1 275 ? -23.045 -0.512 25.429 1.00 96.44 275 ALA A CA 1
ATOM 2040 C C . ALA A 1 275 ? -22.397 0.679 24.710 1.00 96.44 275 ALA A C 1
ATOM 2042 O O . ALA A 1 275 ? -22.568 0.825 23.502 1.00 96.44 275 ALA A O 1
ATOM 2043 N N . THR A 1 276 ? -21.589 1.473 25.419 1.00 95.69 276 THR A N 1
ATOM 2044 C CA . THR A 1 276 ? -20.761 2.522 24.811 1.00 95.69 276 THR A CA 1
ATOM 2045 C C . THR A 1 276 ? -19.766 1.936 23.805 1.00 95.69 276 THR A C 1
ATOM 2047 O O . THR A 1 276 ? -19.615 2.478 22.710 1.00 95.69 276 THR A O 1
ATOM 2050 N N . ALA A 1 277 ? -19.090 0.835 24.145 1.00 95.81 277 ALA A N 1
ATOM 2051 C CA . ALA A 1 277 ? -18.140 0.192 23.236 1.00 95.81 277 ALA A CA 1
ATOM 2052 C C . ALA A 1 277 ? -18.821 -0.305 21.948 1.00 95.81 277 ALA A C 1
ATOM 2054 O O . ALA A 1 277 ? -18.350 0.002 20.852 1.00 95.81 277 ALA A O 1
ATOM 2055 N N . ASP A 1 278 ? -19.950 -1.002 22.081 1.00 95.62 278 ASP A N 1
ATOM 2056 C CA . ASP A 1 278 ? -20.712 -1.559 20.961 1.00 95.62 278 ASP A CA 1
ATOM 2057 C C . ASP A 1 278 ? -21.327 -0.456 20.083 1.00 95.62 278 ASP A C 1
ATOM 2059 O O . ASP A 1 278 ? -21.288 -0.548 18.859 1.00 95.62 278 ASP A O 1
ATOM 2063 N N . GLU A 1 279 ? -21.848 0.622 20.685 1.00 94.69 279 GLU A N 1
ATOM 2064 C CA . GLU A 1 279 ? -22.403 1.766 19.947 1.00 94.69 279 GLU A CA 1
ATOM 2065 C C . GLU A 1 279 ? -21.325 2.487 19.127 1.00 94.69 279 GLU A C 1
ATOM 2067 O O . GLU A 1 279 ? -21.587 2.958 18.017 1.00 94.69 279 GLU A O 1
ATOM 2072 N N . LYS A 1 280 ? -20.113 2.623 19.681 1.00 92.56 280 LYS A N 1
ATOM 2073 C CA . LYS A 1 280 ? -19.035 3.409 19.067 1.00 92.56 280 LYS A CA 1
ATOM 2074 C C . LYS A 1 280 ? -18.168 2.624 18.086 1.00 92.56 280 LYS A C 1
ATOM 2076 O O . LYS A 1 280 ? -17.482 3.248 17.271 1.00 92.56 280 LYS A O 1
ATOM 2081 N N . LEU A 1 281 ? -18.196 1.293 18.124 1.00 91.62 281 LEU A N 1
ATOM 2082 C CA . LEU A 1 281 ? -17.468 0.459 17.171 1.00 91.62 281 LEU A CA 1
ATOM 2083 C C . LEU A 1 281 ? -17.966 0.732 15.739 1.00 91.62 281 LEU A C 1
ATOM 2085 O O . LEU A 1 281 ? -19.163 0.728 15.478 1.00 91.62 281 LEU A O 1
ATOM 2089 N N . PHE A 1 282 ? -17.047 1.015 14.810 1.00 87.56 282 PHE A N 1
ATOM 2090 C CA . PHE A 1 282 ? -17.320 1.391 13.409 1.00 87.56 282 PHE A CA 1
ATOM 2091 C C . PHE A 1 282 ? -18.170 2.656 13.169 1.00 87.56 282 PHE A C 1
ATOM 2093 O O . PHE A 1 282 ? -18.320 3.061 12.017 1.00 87.56 282 PHE A O 1
ATOM 2100 N N . THR A 1 283 ? -18.684 3.329 14.205 1.00 86.00 283 THR A N 1
ATOM 2101 C CA . THR A 1 283 ? -19.517 4.539 14.050 1.00 86.00 283 THR A CA 1
ATOM 2102 C C . THR A 1 283 ? -18.749 5.842 14.252 1.00 86.00 283 THR A C 1
ATOM 2104 O O . THR A 1 283 ? -19.214 6.907 13.833 1.00 86.00 283 THR A O 1
ATOM 2107 N N . ILE A 1 284 ? -17.552 5.791 14.850 1.00 80.75 284 ILE A N 1
ATOM 2108 C CA . ILE A 1 284 ? -16.648 6.944 14.867 1.00 80.75 284 ILE A CA 1
ATOM 2109 C C . ILE A 1 284 ? -16.284 7.272 13.418 1.00 80.75 284 ILE A C 1
ATOM 2111 O O . ILE A 1 284 ? -15.745 6.448 12.682 1.00 80.75 284 ILE A O 1
ATOM 2115 N N . ASN A 1 285 ? -16.590 8.498 12.999 1.00 72.19 285 ASN A N 1
ATOM 2116 C CA . ASN A 1 285 ? -16.311 8.942 11.643 1.00 72.19 285 ASN A CA 1
ATOM 2117 C C . ASN A 1 285 ? -14.807 9.186 11.462 1.00 72.19 285 ASN A C 1
ATOM 2119 O O . ASN A 1 285 ? -14.315 10.291 11.685 1.00 72.19 285 ASN A O 1
ATOM 2123 N N . THR A 1 286 ? -14.095 8.156 11.018 1.00 68.06 286 THR A N 1
ATOM 2124 C CA . THR A 1 286 ? -12.658 8.202 10.720 1.00 68.06 286 THR A CA 1
ATOM 2125 C C . THR A 1 286 ? -12.368 8.431 9.236 1.00 68.06 286 THR A C 1
ATOM 2127 O O . THR A 1 286 ? -11.208 8.413 8.839 1.00 68.06 286 THR A O 1
ATOM 2130 N N . GLY A 1 287 ? -13.404 8.611 8.404 1.00 62.53 287 GLY A N 1
ATOM 2131 C CA . GLY A 1 287 ? -13.258 8.749 6.954 1.00 62.53 287 GLY A CA 1
ATOM 2132 C C . GLY A 1 287 ? -12.402 9.959 6.575 1.00 62.53 287 GLY A C 1
ATOM 2133 O O . GLY A 1 287 ? -12.544 11.044 7.154 1.00 62.53 287 GLY A O 1
ATOM 2134 N N . ALA A 1 288 ? -11.529 9.762 5.595 1.00 56.91 288 ALA A N 1
ATOM 2135 C CA . ALA A 1 288 ? -10.547 10.710 5.083 1.00 56.91 288 ALA A CA 1
ATOM 2136 C C . ALA A 1 288 ? -11.013 11.448 3.814 1.00 56.91 288 ALA A C 1
ATOM 2138 O O . ALA A 1 288 ? -10.351 12.400 3.387 1.00 56.91 288 ALA A O 1
ATOM 2139 N N . CYS A 1 289 ? -12.141 11.021 3.228 1.00 52.00 289 CYS A N 1
ATOM 2140 C CA . CYS A 1 289 ? -12.780 11.653 2.074 1.00 52.00 289 CYS A CA 1
ATOM 2141 C C . CYS A 1 289 ? -12.992 13.171 2.240 1.00 52.00 289 CYS A C 1
ATOM 2143 O O . CYS A 1 289 ? -13.289 13.669 3.327 1.00 52.00 289 CYS A O 1
ATOM 2145 N N . VAL A 1 290 ? -12.889 13.886 1.113 1.00 49.81 290 VAL A N 1
ATOM 2146 C CA . VAL A 1 290 ? -13.033 15.346 1.007 1.00 49.81 290 VAL A CA 1
ATOM 2147 C C . VAL A 1 290 ? -14.372 15.792 1.592 1.00 49.81 290 VAL A C 1
ATOM 2149 O O . VAL A 1 290 ? -15.424 15.547 1.008 1.00 49.81 290 VAL A O 1
ATOM 2152 N N . ASN A 1 291 ? -14.315 16.487 2.723 1.00 57.34 291 ASN A N 1
ATOM 2153 C CA . ASN A 1 291 ? -15.449 17.163 3.329 1.00 57.34 291 ASN A CA 1
ATOM 2154 C C . ASN A 1 291 ? -15.079 18.650 3.458 1.00 57.34 291 ASN A C 1
ATOM 2156 O O . ASN A 1 291 ? -14.036 18.944 4.032 1.00 57.34 291 ASN A O 1
ATOM 2160 N N . PRO A 1 292 ? -15.853 19.600 2.909 1.00 57.75 292 PRO A N 1
ATOM 2161 C CA . PRO A 1 292 ? -15.580 21.023 3.123 1.00 57.75 292 PRO A CA 1
ATOM 2162 C C . PRO A 1 292 ? -15.601 21.413 4.610 1.00 57.75 292 PRO A C 1
ATOM 2164 O O . PRO A 1 292 ? -14.888 22.331 4.993 1.00 57.75 292 PRO A O 1
ATOM 2167 N N . ASP A 1 293 ? -16.326 20.664 5.441 1.00 69.06 293 ASP A N 1
ATOM 2168 C CA . ASP A 1 293 ? -16.516 20.940 6.865 1.00 69.06 293 ASP A CA 1
ATOM 2169 C C . ASP A 1 293 ? -15.612 20.083 7.774 1.00 69.06 293 ASP A C 1
ATOM 2171 O O . ASP A 1 293 ? -15.878 19.946 8.971 1.00 69.06 293 ASP A O 1
ATOM 2175 N N . ALA A 1 294 ? -14.578 19.436 7.220 1.00 75.81 294 ALA A N 1
ATOM 2176 C CA . ALA A 1 294 ? -13.610 18.666 7.997 1.00 75.81 294 ALA A CA 1
ATOM 2177 C C . ALA A 1 294 ? -12.258 18.526 7.286 1.00 75.81 294 ALA A C 1
ATOM 2179 O O . ALA A 1 294 ? -12.183 18.436 6.065 1.00 75.81 294 ALA A O 1
ATOM 2180 N N . VAL A 1 295 ? -11.190 18.383 8.065 1.00 79.88 295 VAL A N 1
ATOM 2181 C CA . VAL A 1 295 ? -9.848 18.066 7.554 1.00 79.88 295 VAL A CA 1
ATOM 2182 C C . VAL A 1 295 ? -9.336 16.821 8.240 1.00 79.88 295 VAL A C 1
ATOM 2184 O O . VAL A 1 295 ? -9.405 16.733 9.461 1.00 79.88 295 VAL A O 1
ATOM 2187 N N . THR A 1 296 ? -8.778 15.882 7.480 1.00 83.62 296 THR A N 1
ATOM 2188 C CA . THR A 1 296 ? -8.043 14.751 8.052 1.00 83.62 296 THR A CA 1
ATOM 2189 C C . THR A 1 296 ? -6.555 14.940 7.794 1.00 83.62 296 THR A C 1
ATOM 2191 O O . THR A 1 296 ? -6.145 15.189 6.660 1.00 83.62 296 THR A O 1
ATOM 2194 N N . VAL A 1 297 ? -5.741 14.823 8.842 1.00 85.06 297 VAL A N 1
ATOM 2195 C CA . VAL A 1 297 ? -4.277 14.844 8.767 1.00 85.06 297 VAL A CA 1
ATOM 2196 C C . VAL A 1 297 ? -3.718 13.496 9.208 1.00 85.06 297 VAL A C 1
ATOM 2198 O O . VAL A 1 297 ? -4.079 12.979 10.260 1.00 85.06 297 VAL A O 1
ATOM 2201 N N . TYR A 1 298 ? -2.843 12.912 8.398 1.00 86.50 298 TYR A N 1
ATOM 2202 C CA . TYR A 1 298 ? -2.102 11.700 8.742 1.00 86.50 298 TYR A CA 1
ATOM 2203 C C . TYR A 1 298 ? -0.753 12.091 9.313 1.00 86.50 298 TYR A C 1
ATOM 2205 O O . TYR A 1 298 ? 0.005 12.757 8.619 1.00 86.50 298 TYR A O 1
ATOM 2213 N N . VAL A 1 299 ? -0.452 11.694 10.545 1.00 88.44 299 VAL A N 1
ATOM 2214 C CA . VAL A 1 299 ? 0.731 12.142 11.294 1.00 88.44 299 VAL A CA 1
ATOM 2215 C C . VAL A 1 299 ? 1.463 10.924 11.861 1.00 88.44 299 VAL A C 1
ATOM 2217 O O . VAL A 1 299 ? 0.800 9.957 12.248 1.00 88.44 299 VAL A O 1
ATOM 2220 N N . PRO A 1 300 ? 2.807 10.932 11.949 1.00 90.00 300 PRO A N 1
ATOM 2221 C CA . PRO A 1 300 ? 3.536 9.919 12.700 1.00 90.00 300 PRO A CA 1
ATOM 2222 C C . PRO A 1 300 ? 2.977 9.784 14.119 1.00 90.00 300 PRO A C 1
ATOM 2224 O O . PRO A 1 300 ? 2.848 10.772 14.840 1.00 90.00 300 PRO A O 1
ATOM 2227 N N . LEU A 1 301 ? 2.681 8.558 14.545 1.00 91.94 301 LEU A N 1
ATOM 2228 C CA . LEU A 1 301 ? 2.039 8.263 15.826 1.00 91.94 301 LEU A CA 1
ATOM 2229 C C . LEU A 1 301 ? 2.783 8.876 17.018 1.00 91.94 301 LEU A C 1
ATOM 2231 O O . LEU A 1 301 ? 2.167 9.365 17.958 1.00 91.94 301 LEU A O 1
ATOM 2235 N N . LYS A 1 302 ? 4.116 8.895 16.970 1.00 90.69 302 LYS A N 1
ATOM 2236 C CA . LYS A 1 302 ? 4.958 9.498 18.013 1.00 90.69 302 LYS A CA 1
ATOM 2237 C C . LYS A 1 302 ? 4.755 11.012 18.199 1.00 90.69 302 LYS A C 1
ATOM 2239 O O . LYS A 1 302 ? 5.158 11.545 19.228 1.00 90.69 302 LYS A O 1
ATOM 2244 N N . ASN A 1 303 ? 4.163 11.683 17.210 1.00 93.38 303 ASN A N 1
ATOM 2245 C CA . ASN A 1 303 ? 3.909 13.121 17.193 1.00 93.38 303 ASN A CA 1
ATOM 2246 C C . ASN A 1 303 ? 2.414 13.449 17.375 1.00 93.38 303 ASN A C 1
ATOM 2248 O O . ASN A 1 303 ? 2.035 14.612 17.256 1.00 93.38 303 ASN A O 1
ATOM 2252 N N . MET A 1 304 ? 1.565 12.450 17.643 1.00 94.75 304 MET A N 1
ATOM 2253 C CA . MET A 1 304 ? 0.114 12.598 17.780 1.00 94.75 304 MET A CA 1
ATOM 2254 C C . MET A 1 304 ? -0.281 13.695 18.779 1.00 94.75 304 MET A C 1
ATOM 2256 O O . MET A 1 304 ? -1.035 14.598 18.426 1.00 94.75 304 MET A O 1
ATOM 2260 N N . ASP A 1 305 ? 0.228 13.628 20.008 1.00 96.19 305 ASP A N 1
ATOM 2261 C CA . ASP A 1 305 ? -0.109 14.549 21.098 1.00 96.19 305 ASP A CA 1
ATOM 2262 C C . ASP A 1 305 ? 0.317 15.984 20.778 1.00 96.19 305 ASP A C 1
ATOM 2264 O O . ASP A 1 305 ? -0.500 16.906 20.796 1.00 96.19 305 ASP A O 1
ATOM 2268 N N . ALA A 1 306 ? 1.575 16.155 20.368 1.00 95.56 306 ALA A N 1
ATOM 2269 C CA . ALA A 1 306 ? 2.116 17.457 19.998 1.00 95.56 306 ALA A CA 1
ATOM 2270 C C . ALA A 1 306 ? 1.365 18.076 18.807 1.00 95.56 306 ALA A C 1
ATOM 2272 O O . ALA A 1 306 ? 1.063 19.269 18.821 1.00 95.56 306 ALA A O 1
ATOM 2273 N N . CYS A 1 307 ? 1.006 17.266 17.807 1.00 95.06 307 CYS A N 1
ATOM 2274 C CA . CYS A 1 307 ? 0.217 17.725 16.671 1.00 95.06 307 CYS A CA 1
ATOM 2275 C C . CYS A 1 307 ? -1.199 18.139 17.093 1.00 95.06 307 CYS A C 1
ATOM 2277 O O . CYS A 1 307 ? -1.672 19.188 16.661 1.00 95.06 307 CYS A O 1
ATOM 2279 N N . ILE A 1 308 ? -1.879 17.353 17.937 1.00 95.19 308 ILE A N 1
ATOM 2280 C CA . ILE A 1 308 ? -3.227 17.678 18.433 1.00 95.19 308 ILE A CA 1
ATOM 2281 C C . ILE A 1 308 ? -3.210 18.974 19.252 1.00 95.19 308 ILE A C 1
ATOM 2283 O O . ILE A 1 308 ? -4.110 19.800 19.097 1.00 95.19 308 ILE A O 1
ATOM 2287 N N . ALA A 1 309 ? -2.193 19.178 20.092 1.00 95.56 309 ALA A N 1
ATOM 2288 C CA . ALA A 1 309 ? -2.016 20.428 20.823 1.00 95.56 309 ALA A CA 1
ATOM 2289 C C . ALA A 1 309 ? -1.854 21.615 19.861 1.00 95.56 309 ALA A C 1
ATOM 2291 O O . ALA A 1 309 ? -2.580 22.599 19.973 1.00 95.56 309 ALA A O 1
ATOM 2292 N N . ALA A 1 310 ? -0.978 21.483 18.863 1.00 94.69 310 ALA A N 1
ATOM 2293 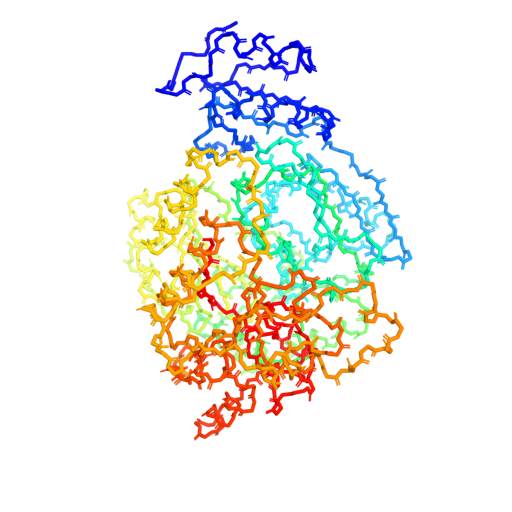C CA . ALA A 1 310 ? -0.678 22.545 17.909 1.00 94.69 310 ALA A CA 1
ATOM 2294 C C . ALA A 1 310 ? -1.877 22.942 17.032 1.00 94.69 310 ALA A C 1
ATOM 2296 O O . ALA A 1 310 ? -2.131 24.128 16.834 1.00 94.69 310 ALA A O 1
ATOM 2297 N N . VAL A 1 311 ? -2.657 21.982 16.524 1.00 93.06 311 VAL A N 1
ATOM 2298 C CA . VAL A 1 311 ? -3.848 22.309 15.715 1.00 93.06 311 VAL A CA 1
ATOM 2299 C C . VAL A 1 311 ? -4.963 22.935 16.556 1.00 93.06 311 VAL A C 1
ATOM 2301 O O . VAL A 1 311 ? -5.731 23.740 16.037 1.00 93.06 311 VAL A O 1
ATOM 2304 N N . LYS A 1 312 ? -5.038 22.630 17.859 1.00 93.38 312 LYS A N 1
ATOM 2305 C CA . LYS A 1 312 ? -5.980 23.281 18.783 1.00 93.38 312 LYS A CA 1
ATOM 2306 C C . LYS A 1 312 ? -5.614 24.734 19.106 1.00 93.38 312 LYS A C 1
ATOM 2308 O O . LYS A 1 312 ? -6.485 25.493 19.520 1.00 93.38 312 LYS A O 1
ATOM 2313 N N . GLU A 1 313 ? -4.364 25.150 18.894 1.00 94.88 313 GLU A N 1
ATOM 2314 C CA . GLU A 1 313 ? -3.977 26.568 18.976 1.00 94.88 313 GLU A CA 1
ATOM 2315 C C . GLU A 1 313 ? -4.527 27.385 17.796 1.00 94.88 313 GLU A C 1
ATOM 2317 O O . GLU A 1 313 ? -4.777 28.582 17.935 1.00 94.88 313 GLU A O 1
ATOM 2322 N N . VAL A 1 314 ? -4.749 26.740 16.642 1.00 93.69 314 VAL A N 1
ATOM 2323 C CA . VAL A 1 314 ? -5.293 27.381 15.435 1.00 93.69 314 VAL A CA 1
ATOM 2324 C C . VAL A 1 314 ? -6.776 27.718 15.608 1.00 93.69 314 VAL A C 1
ATOM 2326 O O . VAL A 1 314 ? -7.198 28.837 15.285 1.00 93.69 314 VAL A O 1
ATOM 2329 N N . ALA A 1 315 ? -7.561 26.752 16.098 1.00 92.56 315 ALA A N 1
ATOM 2330 C CA . ALA A 1 315 ? -8.973 26.898 16.444 1.00 92.56 315 ALA A CA 1
ATOM 2331 C C . ALA A 1 315 ? -9.443 25.765 17.380 1.00 92.56 315 ALA A C 1
ATOM 2333 O O . ALA A 1 315 ? -8.779 24.737 17.509 1.00 92.56 315 ALA A O 1
ATOM 2334 N N . ASP A 1 316 ? -10.623 25.920 17.992 1.00 90.81 316 ASP A N 1
ATOM 2335 C CA . ASP A 1 316 ? -11.226 24.912 18.881 1.00 90.81 316 ASP A CA 1
ATOM 2336 C C . ASP A 1 316 ? -11.835 23.736 18.091 1.00 90.81 316 ASP A C 1
ATOM 2338 O O . ASP A 1 316 ? -13.052 23.588 17.954 1.00 90.81 316 ASP A O 1
ATOM 2342 N N . PHE A 1 317 ? -10.966 22.918 17.497 1.00 91.88 317 PHE A N 1
ATOM 2343 C CA . PHE A 1 317 ? -11.373 21.735 16.751 1.00 91.88 317 PHE A CA 1
ATOM 2344 C C . PHE A 1 317 ? -11.818 20.607 17.680 1.00 91.88 317 PHE A C 1
ATOM 2346 O O . PHE A 1 317 ? -11.126 20.219 18.627 1.00 91.88 317 PHE A O 1
ATOM 2353 N N . LYS A 1 318 ? -12.924 19.963 17.307 1.00 92.06 318 LYS A N 1
ATOM 2354 C CA . LYS A 1 318 ? -13.227 18.607 17.755 1.00 92.06 318 LYS A CA 1
ATOM 2355 C C . LYS A 1 318 ? -12.316 17.634 17.023 1.00 92.06 318 LYS A C 1
ATOM 2357 O O . LYS A 1 318 ? -12.182 17.698 15.799 1.00 92.06 318 LYS A O 1
ATOM 2362 N N . VAL A 1 319 ? -11.731 16.727 17.795 1.00 92.19 319 VAL A N 1
ATOM 2363 C CA . VAL A 1 319 ? -10.719 15.784 17.332 1.00 92.19 319 VAL A CA 1
ATOM 2364 C C . VAL A 1 319 ? -11.250 14.362 17.463 1.00 92.19 319 VAL A C 1
ATOM 2366 O O . VAL A 1 319 ? -11.607 13.926 18.554 1.00 92.19 319 VAL A O 1
ATOM 2369 N N . ALA A 1 320 ? -11.270 13.640 16.351 1.00 92.00 320 ALA A N 1
ATOM 2370 C CA . ALA A 1 320 ? -11.526 12.205 16.289 1.00 92.00 320 ALA A CA 1
ATOM 2371 C C . ALA A 1 320 ? -10.523 11.563 15.328 1.00 92.00 320 ALA A C 1
ATOM 2373 O O . ALA A 1 320 ? -9.823 12.274 14.612 1.00 92.00 320 ALA A O 1
ATOM 2374 N N . GLY A 1 321 ? -10.432 10.241 15.278 1.00 90.06 321 GLY A N 1
ATOM 2375 C CA . GLY A 1 321 ? -9.465 9.617 14.387 1.00 90.06 321 GLY A CA 1
ATOM 2376 C C . GLY A 1 321 ? -9.338 8.114 14.521 1.00 90.06 321 GLY A C 1
ATOM 2377 O O . GLY A 1 321 ? -10.114 7.462 15.220 1.00 90.06 321 GLY A O 1
ATOM 2378 N N . ASN A 1 322 ? -8.346 7.567 13.826 1.00 90.50 322 ASN A N 1
ATOM 2379 C CA . ASN A 1 322 ? -7.954 6.168 13.931 1.00 90.50 322 ASN A CA 1
ATOM 2380 C C . ASN A 1 322 ? -6.440 5.989 13.841 1.00 90.50 322 ASN A C 1
ATOM 2382 O O . ASN A 1 322 ? -5.705 6.891 13.446 1.00 90.50 322 ASN A O 1
ATOM 2386 N N . MET A 1 323 ? -5.987 4.799 14.214 1.00 91.44 323 MET A N 1
ATOM 2387 C CA . MET A 1 323 ? -4.620 4.341 14.001 1.00 91.44 323 MET A CA 1
ATOM 2388 C C . MET A 1 323 ? -4.658 3.249 12.921 1.00 91.44 323 MET A C 1
ATOM 2390 O O . MET A 1 323 ? -4.978 2.099 13.233 1.00 91.44 323 MET A O 1
ATOM 2394 N N . PRO A 1 324 ? -4.427 3.600 11.640 1.00 85.62 324 PRO A N 1
ATOM 2395 C CA . PRO A 1 324 ? -4.567 2.663 10.527 1.00 85.62 324 PRO A CA 1
ATOM 2396 C C . PRO A 1 324 ? -3.401 1.677 10.412 1.00 85.62 324 PRO A C 1
ATOM 2398 O O . PRO A 1 324 ? -3.578 0.606 9.843 1.00 85.62 324 PRO A O 1
ATOM 2401 N N . ASP A 1 325 ? -2.230 2.017 10.953 1.00 85.69 325 ASP A N 1
ATOM 2402 C CA . ASP A 1 325 ? -1.042 1.164 10.988 1.00 85.69 325 ASP A CA 1
ATOM 2403 C C . ASP A 1 325 ? -0.217 1.427 12.263 1.00 85.69 325 ASP A C 1
ATOM 2405 O O . ASP A 1 325 ? -0.595 2.219 13.124 1.00 85.69 325 ASP A O 1
ATOM 2409 N N . ARG A 1 326 ? 0.919 0.740 12.419 1.00 85.94 326 ARG A N 1
ATOM 2410 C CA . ARG A 1 326 ? 1.768 0.804 13.627 1.00 85.94 326 ARG A CA 1
ATOM 2411 C C . ARG A 1 326 ? 2.561 2.105 13.799 1.00 85.94 326 ARG A C 1
ATOM 2413 O O . ARG A 1 326 ? 3.196 2.291 14.832 1.00 85.94 326 ARG A O 1
ATOM 2420 N N . SER A 1 327 ? 2.572 2.967 12.797 1.00 84.75 327 SER A N 1
ATOM 2421 C CA . SER A 1 327 ? 3.440 4.142 12.694 1.00 84.75 327 SER A CA 1
ATOM 2422 C C . SER A 1 327 ? 2.681 5.451 12.491 1.00 84.75 327 SER A C 1
ATOM 2424 O O . SER A 1 327 ? 3.251 6.515 12.726 1.00 84.75 327 SER A O 1
ATOM 2426 N N . THR A 1 328 ? 1.408 5.382 12.107 1.00 87.81 328 THR A N 1
ATOM 2427 C CA . THR A 1 328 ? 0.609 6.523 11.658 1.00 87.81 328 THR A CA 1
ATOM 2428 C C . THR A 1 328 ? -0.676 6.642 12.474 1.00 87.81 328 THR A C 1
ATOM 2430 O O . THR A 1 328 ? -1.300 5.643 12.827 1.00 87.81 328 THR A O 1
ATOM 2433 N N . VAL A 1 329 ? -1.107 7.876 12.736 1.00 91.00 329 VAL A N 1
ATOM 2434 C CA . VAL A 1 329 ? -2.452 8.208 13.218 1.00 91.00 329 VAL A CA 1
ATOM 2435 C C . VAL A 1 329 ? -3.140 9.124 12.204 1.00 91.00 329 VAL A C 1
ATOM 2437 O O . VAL A 1 329 ? -2.526 10.061 11.694 1.00 91.00 329 VAL A O 1
ATOM 2440 N N . ALA A 1 330 ? -4.408 8.862 11.895 1.00 89.44 330 ALA A N 1
ATOM 2441 C CA . ALA A 1 330 ? -5.254 9.780 11.142 1.00 89.44 330 ALA A CA 1
ATOM 2442 C C . ALA A 1 330 ? -6.077 10.612 12.128 1.00 89.44 330 ALA A C 1
ATOM 2444 O O . ALA A 1 330 ? -6.846 10.064 12.917 1.00 89.44 330 ALA A O 1
ATOM 2445 N N . ILE A 1 331 ? -5.920 11.931 12.081 1.00 90.31 331 ILE A N 1
ATOM 2446 C CA . ILE A 1 331 ? -6.575 12.888 12.970 1.00 90.31 331 ILE A CA 1
ATOM 2447 C C . ILE A 1 331 ? -7.556 13.706 12.139 1.00 90.31 331 ILE A C 1
ATOM 2449 O O . ILE A 1 331 ? -7.165 14.473 11.263 1.00 90.31 331 ILE A O 1
ATOM 2453 N N . LYS A 1 332 ? -8.842 13.547 12.424 1.00 88.75 332 LYS A N 1
ATOM 2454 C CA . LYS A 1 332 ? -9.936 14.305 11.834 1.00 88.75 332 LYS A CA 1
ATOM 2455 C C . LYS A 1 332 ? -10.283 15.502 12.709 1.00 88.75 332 LYS A C 1
ATOM 2457 O O . LYS A 1 332 ? -10.634 15.357 13.880 1.00 88.75 332 LYS A O 1
ATOM 2462 N N . LEU A 1 333 ? -10.211 16.676 12.101 1.00 88.81 333 LEU A N 1
ATOM 2463 C CA . LEU A 1 333 ? -10.526 17.972 12.676 1.00 88.81 333 LEU A CA 1
ATOM 2464 C C . LEU A 1 333 ? -11.892 18.418 12.162 1.00 88.81 333 LEU A C 1
ATOM 2466 O O . LEU A 1 333 ? -12.130 18.431 10.954 1.00 88.81 333 LEU A O 1
ATOM 2470 N N . THR A 1 334 ? -12.785 18.779 13.080 1.00 88.69 334 THR A N 1
ATOM 2471 C CA . THR A 1 334 ? -14.123 19.302 12.763 1.00 88.69 334 THR A CA 1
ATOM 2472 C C . THR A 1 334 ? -14.455 20.502 13.645 1.00 88.69 334 THR A C 1
ATOM 2474 O O . THR A 1 334 ? -14.062 20.554 14.809 1.00 88.69 334 THR A O 1
ATOM 2477 N N . GLY A 1 335 ? -15.183 21.472 13.104 1.00 87.38 335 GLY A N 1
ATOM 2478 C CA . GLY A 1 335 ? -15.521 22.723 13.778 1.00 87.38 335 GLY A CA 1
ATOM 2479 C C . GLY A 1 335 ? -16.155 23.746 12.834 1.00 87.38 335 GLY A C 1
ATOM 2480 O O . GLY A 1 335 ? -15.988 23.685 11.618 1.00 87.38 335 GLY A O 1
ATOM 2481 N N . ASP A 1 336 ? -16.881 24.704 13.401 1.00 87.88 336 ASP A N 1
ATOM 2482 C CA . ASP A 1 336 ? -17.433 25.844 12.661 1.00 87.88 336 ASP A CA 1
ATOM 2483 C C . ASP A 1 336 ? -16.426 27.006 12.691 1.00 87.88 336 ASP A C 1
ATOM 2485 O O . ASP A 1 336 ? -16.529 27.926 13.501 1.00 87.88 336 ASP A O 1
ATOM 2489 N N . VAL A 1 337 ? -15.352 26.877 11.901 1.00 84.00 337 VAL A N 1
ATOM 2490 C CA . VAL A 1 337 ? -14.160 27.750 11.988 1.00 84.00 337 VAL A CA 1
ATOM 2491 C C . VAL A 1 337 ? -13.718 28.346 10.644 1.00 84.00 337 VAL A C 1
ATOM 2493 O O . VAL A 1 337 ? -12.772 29.131 10.598 1.00 84.00 337 VAL A O 1
ATOM 2496 N N . GLY A 1 338 ? -14.416 28.005 9.558 1.00 82.62 338 GLY A N 1
ATOM 2497 C CA . GLY A 1 338 ? -14.112 28.443 8.193 1.00 82.62 338 GLY A CA 1
ATOM 2498 C C . GLY A 1 338 ? -12.926 27.722 7.530 1.00 82.62 338 GLY A C 1
ATOM 2499 O O . GLY A 1 338 ? -12.034 27.187 8.188 1.00 82.62 338 GLY A O 1
ATOM 2500 N N . ASP A 1 339 ? -12.908 27.744 6.193 1.00 80.56 339 ASP A N 1
ATOM 2501 C CA . ASP A 1 339 ? -11.908 27.069 5.343 1.00 80.56 339 ASP A CA 1
ATOM 2502 C C . ASP A 1 339 ? -10.453 27.481 5.642 1.00 80.56 339 ASP A C 1
ATOM 2504 O O . ASP A 1 339 ? -9.538 26.664 5.538 1.00 80.56 339 ASP A O 1
ATOM 2508 N N . GLU A 1 340 ? -10.221 28.744 6.011 1.00 84.00 340 GLU A N 1
ATOM 2509 C CA . GLU A 1 340 ? -8.873 29.270 6.277 1.00 84.00 340 GLU A CA 1
ATOM 2510 C C . GLU A 1 340 ? -8.230 28.595 7.492 1.00 84.00 340 GLU A C 1
ATOM 2512 O O . GLU A 1 340 ? -7.056 28.234 7.452 1.00 84.00 340 GLU A O 1
ATOM 2517 N N . LYS A 1 341 ? -9.014 28.344 8.547 1.00 88.81 341 LYS A N 1
ATOM 2518 C CA . LYS A 1 341 ? -8.534 27.674 9.761 1.00 88.81 341 LYS A CA 1
ATOM 2519 C C . LYS A 1 341 ? -8.233 26.206 9.536 1.00 88.81 341 LYS A C 1
ATOM 2521 O O . LYS A 1 341 ? -7.276 25.675 10.092 1.00 88.81 341 LYS A O 1
ATOM 2526 N N . TYR A 1 342 ? -9.006 25.564 8.675 1.00 85.56 342 TYR A N 1
ATOM 2527 C CA . TYR A 1 342 ? -8.729 24.214 8.214 1.00 85.56 342 TYR A CA 1
ATOM 2528 C C . TYR A 1 342 ? -7.429 24.116 7.404 1.00 85.56 342 TYR A C 1
ATOM 2530 O O . TYR A 1 342 ? -6.682 23.150 7.571 1.00 85.56 342 TYR A O 1
ATOM 2538 N N . ALA A 1 343 ? -7.133 25.106 6.558 1.00 82.75 343 ALA A N 1
ATOM 2539 C CA . ALA A 1 343 ? -5.864 25.178 5.833 1.00 82.75 343 ALA A CA 1
ATOM 2540 C C . ALA A 1 343 ? -4.677 25.439 6.777 1.00 82.75 343 ALA A C 1
ATOM 2542 O O . ALA A 1 343 ? -3.677 24.732 6.702 1.00 82.75 343 ALA A O 1
ATOM 2543 N N . GLU A 1 344 ? -4.817 26.379 7.714 1.00 87.62 344 GLU A N 1
ATOM 2544 C CA . GLU A 1 344 ? -3.796 26.682 8.727 1.00 87.62 344 GLU A CA 1
ATOM 2545 C C . GLU A 1 344 ? -3.497 25.457 9.614 1.00 87.62 344 GLU A C 1
ATOM 2547 O O . GLU A 1 344 ? -2.339 25.140 9.872 1.00 87.62 344 GLU A O 1
ATOM 2552 N N . ALA A 1 345 ? -4.520 24.698 10.024 1.00 88.25 345 ALA A N 1
ATOM 2553 C CA . ALA A 1 345 ? -4.338 23.465 10.792 1.00 88.25 345 ALA A CA 1
ATOM 2554 C C . ALA A 1 345 ? -3.639 22.355 9.988 1.00 88.25 345 ALA A C 1
ATOM 2556 O O . ALA A 1 345 ? -2.842 21.599 10.545 1.00 88.25 345 ALA A O 1
ATOM 2557 N N . ALA A 1 346 ? -3.915 22.260 8.683 1.00 84.81 346 ALA A N 1
ATOM 2558 C CA . ALA A 1 346 ? -3.215 21.345 7.788 1.00 84.81 346 ALA A CA 1
ATOM 2559 C C . ALA A 1 346 ? -1.720 21.691 7.689 1.00 84.81 346 ALA A C 1
ATOM 2561 O O . ALA A 1 346 ? -0.891 20.812 7.907 1.00 84.81 346 ALA A O 1
ATOM 2562 N N . GLU A 1 347 ? -1.383 22.962 7.445 1.00 86.56 347 GLU A N 1
ATOM 2563 C CA . GLU A 1 347 ? 0.006 23.450 7.433 1.00 86.56 347 GLU A CA 1
ATOM 2564 C C . GLU A 1 347 ? 0.693 23.206 8.783 1.00 86.56 347 GLU A C 1
ATOM 2566 O O . GLU A 1 347 ? 1.834 22.749 8.839 1.00 86.56 347 GLU A O 1
ATOM 2571 N N . LYS A 1 348 ? -0.030 23.419 9.889 1.00 89.25 348 LYS A N 1
ATOM 2572 C CA . LYS A 1 348 ? 0.495 23.167 11.230 1.00 89.25 348 LYS A CA 1
ATOM 2573 C C . LYS A 1 348 ? 0.824 21.695 11.459 1.00 89.25 348 LYS A C 1
ATOM 2575 O O . LYS A 1 348 ? 1.854 21.392 12.051 1.00 89.25 348 LYS A O 1
ATOM 2580 N N . ALA A 1 349 ? -0.013 20.776 10.979 1.00 87.75 349 ALA A N 1
ATOM 2581 C CA . ALA A 1 349 ? 0.250 19.344 11.078 1.00 87.75 349 ALA A CA 1
ATOM 2582 C C . ALA A 1 349 ? 1.482 18.911 10.259 1.00 87.75 349 ALA A C 1
ATOM 2584 O O . ALA A 1 349 ? 2.193 17.995 10.677 1.00 87.75 349 ALA A O 1
ATOM 2585 N N . GLU A 1 350 ? 1.778 19.571 9.131 1.00 86.12 350 GLU A N 1
ATOM 2586 C CA . GLU A 1 350 ? 2.977 19.295 8.321 1.00 86.12 350 GLU A CA 1
ATOM 2587 C C . GLU A 1 350 ? 4.281 19.534 9.102 1.00 86.12 350 GLU A C 1
ATOM 2589 O O . GLU A 1 350 ? 5.234 18.769 8.935 1.00 86.12 350 GLU A O 1
ATOM 2594 N N . GLU A 1 351 ? 4.312 20.504 10.027 1.00 87.69 351 GLU A N 1
ATOM 2595 C CA . GLU A 1 351 ? 5.460 20.738 10.928 1.00 87.69 351 GLU A CA 1
ATOM 2596 C C . GLU A 1 351 ? 5.796 19.508 11.795 1.00 87.69 351 GLU A C 1
ATOM 2598 O O . GLU A 1 351 ? 6.938 19.341 12.222 1.00 87.69 351 GLU A O 1
ATOM 2603 N N . TYR A 1 352 ? 4.825 18.614 12.010 1.00 87.56 352 TYR A N 1
ATOM 2604 C CA . TYR A 1 352 ? 4.958 17.377 12.787 1.00 87.56 352 TYR A CA 1
ATOM 2605 C C . TYR A 1 352 ? 5.106 16.126 11.907 1.00 87.56 352 TYR A C 1
ATOM 2607 O O . TYR A 1 352 ? 4.933 15.000 12.383 1.00 87.56 352 TYR A O 1
ATOM 2615 N N . GLY A 1 353 ? 5.420 16.304 10.619 1.00 79.44 353 GLY A N 1
ATOM 2616 C CA . GLY A 1 353 ? 5.498 15.224 9.631 1.00 79.44 353 GLY A CA 1
ATOM 2617 C C . GLY A 1 353 ? 4.134 14.794 9.087 1.00 79.44 353 GLY A C 1
ATOM 2618 O O . GLY A 1 353 ? 4.033 13.747 8.446 1.00 79.44 353 GLY A O 1
ATOM 2619 N N . GLY A 1 354 ? 3.091 15.582 9.361 1.00 78.56 354 GLY A N 1
ATOM 2620 C CA . GLY A 1 354 ? 1.729 15.325 8.929 1.00 78.56 354 GLY A CA 1
ATOM 2621 C C . GLY A 1 354 ? 1.494 15.540 7.434 1.00 78.56 354 GLY A C 1
ATOM 2622 O O . GLY A 1 354 ? 2.243 16.246 6.764 1.00 78.56 354 GLY A O 1
ATOM 2623 N N . ARG A 1 355 ? 0.425 14.943 6.899 1.00 77.94 355 ARG A N 1
ATOM 2624 C CA . ARG A 1 355 ? -0.088 15.198 5.543 1.00 77.94 355 ARG A CA 1
ATOM 2625 C C . ARG A 1 355 ? -1.604 15.322 5.575 1.00 77.94 355 ARG A C 1
ATOM 2627 O O . ARG A 1 355 ? -2.285 14.395 6.013 1.00 77.94 355 ARG A O 1
ATOM 2634 N N . ALA A 1 356 ? -2.132 16.446 5.103 1.00 72.56 356 ALA A N 1
ATOM 2635 C CA . ALA A 1 356 ? -3.571 16.680 5.042 1.00 72.56 356 ALA A CA 1
ATOM 2636 C C . ALA A 1 356 ? -4.211 16.080 3.782 1.00 72.56 356 ALA A C 1
ATOM 2638 O O . ALA A 1 356 ? -3.604 16.044 2.712 1.00 72.56 356 ALA A O 1
ATOM 2639 N N . THR A 1 357 ? -5.471 15.659 3.886 1.00 63.81 357 THR A N 1
ATOM 2640 C CA . THR A 1 357 ? -6.239 15.074 2.771 1.00 63.81 357 THR A CA 1
ATOM 2641 C C . THR A 1 357 ? -7.000 16.096 1.929 1.00 63.81 357 THR A C 1
ATOM 2643 O O . THR A 1 357 ? -7.731 15.723 1.007 1.00 63.81 357 THR A O 1
ATOM 2646 N N . ASN A 1 358 ? -6.860 17.389 2.226 1.00 50.34 358 ASN A N 1
ATOM 2647 C CA . ASN A 1 358 ? -7.756 18.414 1.702 1.00 50.34 358 ASN A CA 1
ATOM 2648 C C . ASN A 1 358 ? -7.779 18.478 0.168 1.00 50.34 358 ASN A C 1
ATOM 2650 O O . ASN A 1 358 ? -6.759 18.677 -0.487 1.00 50.34 358 ASN A O 1
ATOM 2654 N N . ARG A 1 359 ? -9.004 18.374 -0.374 1.00 46.31 359 ARG A N 1
ATOM 2655 C CA . ARG A 1 359 ? -9.449 18.756 -1.728 1.00 46.31 359 ARG A CA 1
ATOM 2656 C C . ARG A 1 359 ? -8.510 18.349 -2.861 1.00 46.31 359 ARG A C 1
ATOM 2658 O O . ARG A 1 359 ? -7.817 19.195 -3.415 1.00 46.31 359 ARG A O 1
ATOM 2665 N N . CYS A 1 360 ? -8.635 17.095 -3.298 1.00 35.94 360 CYS A N 1
ATOM 2666 C CA . CYS A 1 360 ? -7.969 16.533 -4.474 1.00 35.94 360 CYS A CA 1
ATOM 2667 C C . CYS A 1 360 ? -6.429 16.597 -4.379 1.00 35.94 360 CYS A C 1
ATOM 2669 O O . CYS A 1 360 ? -5.840 17.664 -4.204 1.00 35.94 360 CYS A O 1
ATOM 2671 N N . PRO A 1 361 ? -5.705 15.494 -4.621 1.00 39.91 361 PRO A N 1
ATOM 2672 C CA . PRO A 1 361 ? -4.245 15.526 -4.605 1.00 39.91 361 PRO A CA 1
ATOM 2673 C C . PRO A 1 361 ? -3.622 16.524 -5.611 1.00 39.91 361 PRO A C 1
ATOM 2675 O O . PRO A 1 361 ? -2.415 16.692 -5.630 1.00 39.91 361 PRO A O 1
ATOM 2678 N N . SER A 1 362 ? -4.373 17.223 -6.470 1.00 36.78 362 SER A N 1
ATOM 2679 C CA . SER A 1 362 ? -3.797 18.193 -7.410 1.00 36.78 362 SER A CA 1
ATOM 2680 C C . SER A 1 362 ? -3.289 19.499 -6.772 1.00 36.78 362 SER A C 1
ATOM 2682 O O . SER A 1 362 ? -2.287 20.024 -7.260 1.00 36.78 362 SER A O 1
ATOM 2684 N N . ARG A 1 363 ? -3.911 20.029 -5.702 1.00 35.00 363 ARG A N 1
ATOM 2685 C CA . ARG A 1 363 ? -3.523 21.343 -5.131 1.00 35.00 363 ARG A CA 1
ATOM 2686 C C . ARG A 1 363 ? -2.448 21.253 -4.043 1.00 35.00 363 ARG A C 1
ATOM 2688 O O . ARG A 1 363 ? -1.533 22.077 -4.043 1.00 35.00 363 ARG A O 1
ATOM 2695 N N . TYR A 1 364 ? -2.480 20.207 -3.219 1.00 42.47 364 TYR A N 1
ATOM 2696 C CA . TYR A 1 364 ? -1.603 20.052 -2.046 1.00 42.47 364 TYR A CA 1
ATOM 2697 C C . TYR A 1 364 ? -0.611 18.885 -2.149 1.00 42.47 364 TYR A C 1
ATOM 2699 O O . TYR A 1 364 ? -0.150 18.361 -1.144 1.00 42.47 364 TYR A O 1
ATOM 2707 N N . ARG A 1 365 ? -0.237 18.460 -3.364 1.00 53.75 365 ARG A N 1
ATOM 2708 C CA . ARG A 1 365 ? 0.945 17.594 -3.510 1.00 53.75 365 ARG A CA 1
ATOM 2709 C C . ARG A 1 365 ? 2.188 18.349 -3.052 1.00 53.75 365 ARG A C 1
ATOM 2711 O O . ARG A 1 365 ? 2.415 19.480 -3.499 1.00 53.75 365 ARG A O 1
ATOM 2718 N N . ASP A 1 366 ? 3.008 17.694 -2.240 1.00 51.31 366 ASP A N 1
ATOM 2719 C CA . ASP A 1 366 ? 4.370 18.142 -1.980 1.00 51.31 366 ASP A CA 1
ATOM 2720 C C . ASP A 1 366 ? 5.123 18.324 -3.316 1.00 51.31 366 ASP A C 1
ATOM 2722 O O . ASP A 1 366 ? 4.804 17.701 -4.339 1.00 51.31 366 ASP A O 1
ATOM 2726 N N . GLU A 1 367 ? 6.097 19.235 -3.353 1.00 58.72 367 GLU A N 1
ATOM 2727 C CA . GLU A 1 367 ? 6.844 19.519 -4.586 1.00 58.72 367 GLU A CA 1
ATOM 2728 C C . GLU A 1 367 ? 7.528 18.289 -5.215 1.00 58.72 367 GLU A C 1
ATOM 2730 O O . GLU A 1 367 ? 7.495 18.173 -6.448 1.00 58.72 367 GLU A O 1
ATOM 2735 N N . PRO A 1 368 ? 8.113 17.347 -4.446 1.00 56.19 368 PRO A N 1
ATOM 2736 C CA . PRO A 1 368 ? 8.587 16.074 -4.989 1.00 56.19 368 PRO A CA 1
ATOM 2737 C C . PRO A 1 368 ? 7.510 15.311 -5.773 1.00 56.19 368 PRO A C 1
ATOM 2739 O O . PRO A 1 368 ? 7.743 14.954 -6.933 1.00 56.19 368 PRO A O 1
ATOM 2742 N N . THR A 1 369 ? 6.317 15.139 -5.203 1.00 58.12 369 THR A N 1
ATOM 2743 C CA . THR A 1 369 ? 5.195 14.463 -5.860 1.00 58.12 369 THR A CA 1
ATOM 2744 C C . THR A 1 369 ? 4.721 15.252 -7.080 1.00 58.12 369 THR A C 1
ATOM 2746 O O . THR A 1 369 ? 4.555 14.675 -8.154 1.00 58.12 369 THR A O 1
ATOM 2749 N N . LYS A 1 370 ? 4.586 16.585 -7.001 1.00 61.38 370 LYS A N 1
ATOM 2750 C CA . LYS A 1 370 ? 4.265 17.424 -8.178 1.00 61.38 370 LYS A CA 1
ATOM 2751 C C . LYS A 1 370 ? 5.286 17.239 -9.299 1.00 61.38 370 LYS A C 1
ATOM 2753 O O . LYS A 1 370 ? 4.913 17.112 -10.462 1.00 61.38 370 LYS A O 1
ATOM 2758 N N . LYS A 1 371 ? 6.581 17.214 -8.974 1.00 63.31 371 LYS A N 1
ATOM 2759 C CA . LYS A 1 371 ? 7.666 17.013 -9.944 1.00 63.31 371 LYS A CA 1
ATOM 2760 C C . LYS A 1 371 ? 7.614 15.625 -10.579 1.00 63.31 371 LYS A C 1
ATOM 2762 O O . LYS A 1 371 ? 7.797 15.533 -11.791 1.00 63.31 371 LYS A O 1
ATOM 2767 N N . PHE A 1 372 ? 7.363 14.578 -9.794 1.00 60.97 372 PHE A N 1
ATOM 2768 C CA . PHE A 1 372 ? 7.179 13.221 -10.307 1.00 60.97 372 PHE A CA 1
ATOM 2769 C C . PHE A 1 372 ? 5.987 13.152 -11.265 1.00 60.97 372 PHE A C 1
ATOM 2771 O O . PHE A 1 372 ? 6.142 12.726 -12.403 1.00 60.97 372 PHE A O 1
ATOM 2778 N N . MET A 1 373 ? 4.834 13.687 -10.863 1.00 60.47 373 MET A N 1
ATOM 2779 C CA . MET A 1 373 ? 3.618 13.651 -11.678 1.00 60.47 373 MET A CA 1
ATOM 2780 C C . MET A 1 373 ? 3.759 14.457 -12.972 1.00 60.47 373 MET A C 1
ATOM 2782 O O . MET A 1 373 ? 3.397 13.954 -14.027 1.00 60.47 373 MET A O 1
ATOM 2786 N N . ARG A 1 374 ? 4.392 15.641 -12.933 1.00 65.00 374 ARG A N 1
ATOM 2787 C CA . ARG A 1 374 ? 4.737 16.402 -14.150 1.00 65.00 374 ARG A CA 1
ATOM 2788 C C . ARG A 1 374 ? 5.637 15.603 -15.097 1.00 65.00 374 ARG A C 1
ATOM 2790 O O . ARG A 1 374 ? 5.461 15.688 -16.306 1.00 65.00 374 ARG A O 1
ATOM 2797 N N . ARG A 1 375 ? 6.604 14.840 -14.570 1.00 60.59 375 ARG A N 1
ATOM 2798 C CA . ARG A 1 375 ? 7.486 13.982 -15.383 1.00 60.59 375 ARG A CA 1
ATOM 2799 C C . ARG A 1 375 ? 6.734 12.811 -16.005 1.00 60.59 375 ARG A C 1
ATOM 2801 O O . ARG A 1 375 ? 6.948 12.542 -17.177 1.00 60.59 375 ARG A O 1
ATOM 2808 N N . ILE A 1 376 ? 5.859 12.155 -15.244 1.00 59.44 376 ILE A N 1
ATOM 2809 C CA . ILE A 1 376 ? 4.981 11.090 -15.743 1.00 59.44 376 ILE A CA 1
ATOM 2810 C C . ILE A 1 376 ? 4.088 11.641 -16.860 1.00 59.44 376 ILE A C 1
ATOM 2812 O O . ILE A 1 376 ? 4.100 11.109 -17.963 1.00 59.44 376 ILE A O 1
ATOM 2816 N N . GLU A 1 377 ? 3.403 12.762 -16.626 1.00 57.16 377 GLU A N 1
ATOM 2817 C CA . GLU A 1 377 ? 2.566 13.425 -17.634 1.00 57.16 377 GLU A CA 1
ATOM 2818 C C . GLU A 1 377 ? 3.369 13.769 -18.901 1.00 57.16 377 GLU A C 1
ATOM 2820 O O . GLU A 1 377 ? 2.937 13.454 -20.003 1.00 57.16 377 GLU A O 1
ATOM 2825 N N . GLN A 1 378 ? 4.575 14.330 -18.767 1.00 56.19 378 GLN A N 1
ATOM 2826 C CA . GLN A 1 378 ? 5.456 14.621 -19.907 1.00 56.19 378 GLN A CA 1
ATOM 2827 C C . GLN A 1 378 ? 5.952 13.361 -20.634 1.00 56.19 378 GLN A C 1
ATOM 2829 O O . GLN A 1 378 ? 6.072 13.382 -21.856 1.00 56.19 378 GLN A O 1
ATOM 2834 N N . GLY A 1 379 ? 6.242 12.282 -19.902 1.00 52.41 379 GLY A N 1
ATOM 2835 C CA . GLY A 1 379 ? 6.706 11.010 -20.457 1.00 52.41 379 GLY A CA 1
ATOM 2836 C C . GLY A 1 379 ? 5.617 10.275 -21.239 1.00 52.41 379 GLY A C 1
ATOM 2837 O O . GLY A 1 379 ? 5.879 9.797 -22.337 1.00 52.41 379 GLY A O 1
ATOM 2838 N N . PHE A 1 380 ? 4.384 10.254 -20.722 1.00 48.00 380 PHE A N 1
ATOM 2839 C CA . PHE A 1 380 ? 3.233 9.645 -21.398 1.00 48.00 380 PHE A CA 1
ATOM 2840 C C . PHE A 1 380 ? 2.659 10.515 -22.531 1.00 48.00 380 PHE A C 1
ATOM 2842 O O . PHE A 1 380 ? 2.079 9.974 -23.468 1.00 48.00 380 PHE A O 1
ATOM 2849 N N . MET A 1 381 ? 2.824 11.845 -22.479 1.00 44.44 381 MET A N 1
ATOM 2850 C CA . MET A 1 381 ? 2.397 12.771 -23.545 1.00 44.44 381 MET A CA 1
ATOM 2851 C C . MET A 1 381 ? 3.459 13.005 -24.633 1.00 44.44 381 MET A C 1
ATOM 2853 O O . MET A 1 381 ? 3.196 13.725 -25.600 1.00 44.44 381 MET A O 1
ATOM 2857 N N . GLY A 1 382 ? 4.664 12.447 -24.484 1.00 47.25 382 GLY A N 1
ATOM 2858 C CA . GLY A 1 382 ? 5.705 12.509 -25.507 1.00 47.25 382 GLY A CA 1
ATOM 2859 C C . GLY A 1 382 ? 5.258 11.840 -26.810 1.00 47.25 382 GLY A C 1
ATOM 2860 O O . GLY A 1 382 ? 4.455 10.908 -26.803 1.00 47.25 382 GLY A O 1
ATOM 2861 N N . ALA A 1 383 ? 5.774 12.316 -27.949 1.00 45.59 383 ALA A N 1
ATOM 2862 C CA . ALA A 1 383 ? 5.547 11.654 -29.230 1.00 45.59 383 ALA A CA 1
ATOM 2863 C C . ALA A 1 383 ? 5.951 10.178 -29.116 1.00 45.59 383 ALA A C 1
ATOM 2865 O O . ALA A 1 383 ? 7.077 9.872 -28.716 1.00 45.59 383 ALA A O 1
ATOM 2866 N N . ARG A 1 384 ? 5.016 9.286 -29.461 1.00 48.97 384 ARG A N 1
ATOM 2867 C CA . ARG A 1 384 ? 5.249 7.842 -29.514 1.00 48.97 384 ARG A CA 1
ATOM 2868 C C . ARG A 1 384 ? 6.500 7.603 -30.364 1.00 48.97 384 ARG A C 1
ATOM 2870 O O . ARG A 1 384 ? 6.512 8.047 -31.516 1.00 48.97 384 ARG A O 1
ATOM 2877 N N . PRO A 1 385 ? 7.529 6.900 -29.873 1.00 45.84 385 PRO A N 1
ATOM 2878 C CA . PRO A 1 385 ? 8.395 6.218 -30.811 1.00 45.84 385 PRO A CA 1
ATOM 2879 C C . PRO A 1 385 ? 7.501 5.271 -31.626 1.00 45.84 385 PRO A C 1
ATOM 2881 O O . PRO A 1 385 ? 6.642 4.592 -31.056 1.00 45.84 385 PRO A O 1
ATOM 2884 N N . GLU A 1 386 ? 7.678 5.219 -32.949 1.00 50.19 386 GLU A N 1
ATOM 2885 C CA . GLU A 1 386 ? 7.304 4.009 -33.696 1.00 50.19 386 GLU A CA 1
ATOM 2886 C C . GLU A 1 386 ? 7.856 2.803 -32.923 1.00 50.19 386 GLU A C 1
ATOM 2888 O O . GLU A 1 386 ? 8.951 2.942 -32.366 1.00 50.19 386 GLU A O 1
ATOM 2893 N N . GLU A 1 387 ? 7.107 1.685 -32.847 1.00 49.19 387 GLU A N 1
ATOM 2894 C CA . GLU A 1 387 ? 7.510 0.458 -32.129 1.00 49.19 387 GLU A CA 1
ATOM 2895 C C . GLU A 1 387 ? 9.035 0.341 -32.112 1.00 49.19 387 GLU A C 1
ATOM 2897 O O . GLU A 1 387 ? 9.626 0.304 -33.202 1.00 49.19 387 GLU A O 1
ATOM 2902 N N . PRO A 1 388 ? 9.690 0.388 -30.932 1.00 50.00 388 PRO A N 1
ATOM 2903 C CA . PRO A 1 388 ? 11.129 0.562 -30.884 1.00 50.00 388 PRO A CA 1
ATOM 2904 C C . PRO A 1 388 ? 11.752 -0.513 -31.762 1.00 50.00 388 PRO A C 1
ATOM 2906 O O . PRO A 1 388 ? 11.582 -1.707 -31.510 1.00 50.00 388 PRO A O 1
ATOM 2909 N N . LYS A 1 389 ? 12.433 -0.091 -32.835 1.00 53.00 389 LYS A N 1
ATOM 2910 C CA . LYS A 1 389 ? 13.220 -0.989 -33.678 1.00 53.00 389 LYS A CA 1
ATOM 2911 C C . LYS A 1 389 ? 14.330 -1.525 -32.791 1.00 53.00 389 LYS A C 1
ATOM 2913 O O . LYS A 1 389 ? 15.375 -0.898 -32.652 1.00 53.00 389 LYS A O 1
ATOM 2918 N N . VAL A 1 390 ? 14.061 -2.639 -32.116 1.00 57.50 390 VAL A N 1
ATOM 2919 C CA . VAL A 1 390 ? 14.966 -3.213 -31.127 1.00 57.50 390 VAL A CA 1
ATOM 2920 C C . VAL A 1 390 ? 16.216 -3.654 -31.882 1.00 57.50 390 VAL A C 1
ATOM 2922 O O . VAL A 1 390 ? 16.198 -4.683 -32.559 1.00 57.50 390 VAL A O 1
ATOM 2925 N N . SER A 1 391 ? 17.294 -2.869 -31.802 1.00 62.94 391 SER A N 1
ATOM 2926 C CA . SER A 1 391 ? 18.570 -3.209 -32.445 1.00 62.94 391 SER A CA 1
ATOM 2927 C C . SER A 1 391 ? 19.130 -4.514 -31.869 1.00 62.94 391 SER A C 1
ATOM 2929 O O . SER A 1 391 ? 19.789 -5.274 -32.579 1.00 62.94 391 SER A O 1
ATOM 2931 N N . ARG A 1 392 ? 18.816 -4.792 -30.587 1.00 67.56 392 ARG A N 1
ATOM 2932 C CA . ARG A 1 392 ? 19.259 -5.951 -29.784 1.00 67.56 392 ARG A CA 1
ATOM 2933 C C . ARG A 1 392 ? 20.778 -6.173 -29.803 1.00 67.56 392 ARG A C 1
ATOM 2935 O O . ARG A 1 392 ? 21.222 -7.250 -29.421 1.00 67.56 392 ARG A O 1
ATOM 2942 N N . GLN A 1 393 ? 21.565 -5.197 -30.254 1.00 71.81 393 GLN A N 1
ATOM 2943 C CA . GLN A 1 393 ? 23.017 -5.290 -30.368 1.00 71.81 393 GLN A CA 1
ATOM 2944 C C . GLN A 1 393 ? 23.670 -4.029 -29.813 1.00 71.81 393 GLN A C 1
ATOM 2946 O O . GLN A 1 393 ? 23.264 -2.910 -30.120 1.00 71.81 393 GLN A O 1
ATOM 2951 N N . VAL A 1 394 ? 24.705 -4.230 -29.003 1.00 86.62 394 VAL A N 1
ATOM 2952 C CA . VAL A 1 394 ? 25.555 -3.166 -28.468 1.00 86.62 394 VAL A CA 1
ATOM 2953 C C . VAL A 1 394 ? 26.829 -3.106 -29.309 1.00 86.62 394 VAL A C 1
ATOM 2955 O O . VAL A 1 394 ? 27.641 -4.028 -29.259 1.00 86.62 394 VAL A O 1
ATOM 2958 N N . ASP A 1 395 ? 27.002 -2.033 -30.080 1.00 90.88 395 ASP A N 1
ATOM 2959 C CA . ASP A 1 395 ? 28.190 -1.792 -30.904 1.00 90.88 395 ASP A CA 1
ATOM 2960 C C . ASP A 1 395 ? 29.246 -0.920 -30.190 1.00 90.88 395 ASP A C 1
ATOM 2962 O O . ASP A 1 395 ? 29.059 -0.453 -29.060 1.00 90.88 395 ASP A O 1
ATOM 2966 N N . ASP A 1 396 ? 30.380 -0.685 -30.857 1.00 93.88 396 ASP A N 1
ATOM 2967 C CA . ASP A 1 396 ? 31.481 0.121 -30.317 1.00 93.88 396 ASP A CA 1
ATOM 2968 C C . ASP A 1 396 ? 31.088 1.584 -30.049 1.00 93.88 396 ASP A C 1
ATOM 2970 O O . ASP A 1 396 ? 31.626 2.212 -29.131 1.00 93.88 396 ASP A O 1
ATOM 2974 N N . VAL A 1 397 ? 30.126 2.131 -30.804 1.00 93.88 397 VAL A N 1
ATOM 2975 C CA . VAL A 1 397 ? 29.619 3.497 -30.602 1.00 93.88 397 VAL A CA 1
ATOM 2976 C C . VAL A 1 397 ? 28.846 3.566 -29.290 1.00 93.88 397 VAL A C 1
ATOM 2978 O O . VAL A 1 397 ? 29.078 4.466 -28.478 1.00 93.88 397 VAL A O 1
ATOM 2981 N N . ILE A 1 398 ? 27.969 2.594 -29.042 1.00 94.88 398 ILE A N 1
ATOM 2982 C CA . ILE A 1 398 ? 27.215 2.490 -27.794 1.00 94.88 398 ILE A CA 1
ATOM 2983 C C . ILE A 1 398 ? 28.169 2.260 -26.618 1.00 94.88 398 ILE A C 1
ATOM 2985 O O . ILE A 1 398 ? 28.038 2.930 -25.593 1.00 94.88 398 ILE A O 1
ATOM 2989 N N . ILE A 1 399 ? 29.175 1.389 -26.761 1.00 96.94 399 ILE A N 1
ATOM 2990 C CA . ILE A 1 399 ? 30.192 1.165 -25.720 1.00 96.94 399 ILE A CA 1
ATOM 2991 C C . ILE A 1 399 ? 30.916 2.472 -25.377 1.00 96.94 399 ILE A C 1
ATOM 2993 O O . ILE A 1 399 ? 31.087 2.780 -24.196 1.00 96.94 399 ILE A O 1
ATOM 2997 N N . ALA A 1 400 ? 31.312 3.268 -26.374 1.00 97.50 400 ALA A N 1
ATOM 2998 C CA . ALA A 1 400 ? 31.952 4.563 -26.145 1.00 97.50 400 ALA A CA 1
ATOM 2999 C C . ALA A 1 400 ? 31.026 5.548 -25.407 1.00 97.50 400 ALA A C 1
ATOM 3001 O O . ALA A 1 400 ? 31.465 6.233 -24.481 1.00 97.50 400 ALA A O 1
ATOM 3002 N N . LYS A 1 401 ? 29.731 5.580 -25.750 1.00 97.81 401 LYS A N 1
ATOM 3003 C CA . LYS A 1 401 ? 28.734 6.398 -25.039 1.00 97.81 401 LYS A CA 1
ATOM 3004 C C . LYS A 1 401 ? 28.541 5.945 -23.590 1.00 97.81 401 LYS A C 1
ATOM 3006 O O . LYS A 1 401 ? 28.537 6.783 -22.691 1.00 97.81 401 LYS A O 1
ATOM 3011 N N . LEU A 1 402 ? 28.445 4.638 -23.337 1.00 98.06 402 LEU A N 1
ATOM 3012 C CA . LEU A 1 402 ? 28.357 4.083 -21.981 1.00 98.06 402 LEU A CA 1
ATOM 3013 C C . LEU A 1 402 ? 29.584 4.463 -21.148 1.00 98.06 402 LEU A C 1
ATOM 3015 O O . LEU A 1 402 ? 29.445 4.928 -20.017 1.00 98.06 402 LEU A O 1
ATOM 3019 N N . LYS A 1 403 ? 30.782 4.344 -21.728 1.00 98.31 403 LYS A N 1
ATOM 3020 C CA . LYS A 1 403 ? 32.041 4.759 -21.099 1.00 98.31 403 LYS A CA 1
ATOM 3021 C C . LYS A 1 403 ? 32.067 6.249 -20.766 1.00 98.31 403 LYS A C 1
ATOM 3023 O O . LYS A 1 403 ? 32.500 6.613 -19.679 1.00 98.31 403 LYS A O 1
ATOM 3028 N N . ALA A 1 404 ? 31.536 7.107 -21.633 1.00 98.19 404 ALA A N 1
ATOM 3029 C CA . ALA A 1 404 ? 31.409 8.534 -21.338 1.00 98.19 404 ALA A CA 1
ATOM 3030 C C . ALA A 1 404 ? 30.450 8.822 -20.163 1.00 98.19 404 ALA A C 1
ATOM 3032 O O . ALA A 1 404 ? 30.628 9.812 -19.455 1.00 98.19 404 ALA A O 1
ATOM 3033 N N . ILE A 1 405 ? 29.446 7.966 -19.932 1.00 97.81 405 ILE A N 1
ATOM 3034 C CA . ILE A 1 405 ? 28.477 8.121 -18.836 1.00 97.81 405 ILE A CA 1
ATOM 3035 C C . ILE A 1 405 ? 29.047 7.624 -17.501 1.00 97.81 405 ILE A C 1
ATOM 3037 O O . ILE A 1 405 ? 28.978 8.343 -16.501 1.00 97.81 405 ILE A O 1
ATOM 3041 N N . VAL A 1 406 ? 29.570 6.392 -17.465 1.00 97.44 406 VAL A N 1
ATOM 3042 C CA . VAL A 1 406 ? 29.981 5.727 -16.212 1.00 97.44 406 VAL A CA 1
ATOM 3043 C C . VAL A 1 406 ? 31.492 5.700 -15.980 1.00 97.44 406 VAL A C 1
ATOM 3045 O O . VAL A 1 406 ? 31.930 5.355 -14.885 1.00 97.44 406 VAL A O 1
ATOM 3048 N N . GLY A 1 407 ? 32.295 6.081 -16.971 1.00 97.44 407 GLY A N 1
ATOM 3049 C CA . GLY A 1 407 ? 33.751 5.943 -16.983 1.00 97.44 407 GLY A CA 1
ATOM 3050 C C . GLY A 1 407 ? 34.219 4.579 -17.501 1.00 97.44 407 GLY A C 1
ATOM 3051 O O . GLY A 1 407 ? 33.567 3.556 -17.289 1.00 97.44 407 GLY A O 1
ATOM 3052 N N . ASP A 1 408 ? 35.392 4.554 -18.140 1.00 96.94 408 ASP A N 1
ATOM 3053 C CA . ASP A 1 408 ? 35.951 3.370 -18.812 1.00 96.94 408 ASP A CA 1
ATOM 3054 C C . ASP A 1 408 ? 36.021 2.124 -17.926 1.00 96.94 408 ASP A C 1
ATOM 3056 O O . ASP A 1 408 ? 35.627 1.035 -18.336 1.00 96.94 408 ASP A O 1
ATOM 3060 N N . VAL A 1 409 ? 36.483 2.293 -16.687 1.00 96.31 409 VAL A N 1
ATOM 3061 C CA . VAL A 1 409 ? 36.670 1.202 -15.716 1.00 96.31 409 VAL A CA 1
ATOM 3062 C C . VAL A 1 409 ? 35.357 0.550 -15.265 1.00 96.31 409 VAL A C 1
ATOM 3064 O O . VAL A 1 409 ? 35.375 -0.529 -14.674 1.00 96.31 409 VAL A O 1
ATOM 3067 N N . ASN A 1 410 ? 34.221 1.199 -15.527 1.00 97.25 410 ASN A N 1
ATOM 3068 C CA . ASN A 1 410 ? 32.894 0.742 -15.131 1.00 97.25 410 ASN A CA 1
ATOM 3069 C C . ASN A 1 410 ? 32.118 0.093 -16.289 1.00 97.25 410 ASN A C 1
ATOM 3071 O O . ASN A 1 410 ? 30.960 -0.279 -16.097 1.00 97.25 410 ASN A O 1
ATOM 3075 N N . VAL A 1 411 ? 32.747 -0.084 -17.457 1.00 97.81 411 VAL A N 1
ATOM 3076 C CA . VAL A 1 411 ? 32.180 -0.787 -18.615 1.00 97.81 411 VAL A CA 1
ATOM 3077 C C . VAL A 1 411 ? 33.035 -2.008 -18.939 1.00 97.81 411 VAL A C 1
ATOM 3079 O O . VAL A 1 411 ? 34.234 -1.884 -19.174 1.00 97.81 411 VAL A O 1
ATOM 3082 N N . SER A 1 412 ? 32.427 -3.193 -18.979 1.00 96.94 412 SER A N 1
ATOM 3083 C CA . SER A 1 412 ? 33.125 -4.444 -19.287 1.00 96.94 412 SER A CA 1
ATOM 3084 C C . SER A 1 412 ? 32.460 -5.204 -20.424 1.00 96.94 412 SER A C 1
ATOM 3086 O O . SER A 1 412 ? 31.258 -5.460 -20.409 1.00 96.94 412 SER A O 1
ATOM 3088 N N . THR A 1 413 ? 33.276 -5.608 -21.394 1.00 95.38 413 THR A N 1
ATOM 3089 C CA . THR A 1 413 ? 32.910 -6.509 -22.495 1.00 95.38 413 THR A CA 1
ATOM 3090 C C . THR A 1 413 ? 33.716 -7.812 -22.458 1.00 95.38 413 THR A C 1
ATOM 3092 O O . THR A 1 413 ? 33.673 -8.596 -23.406 1.00 95.38 413 THR A O 1
ATOM 3095 N N . SER A 1 414 ? 34.441 -8.066 -21.359 1.00 95.38 414 SER A N 1
ATOM 3096 C CA . SER A 1 414 ? 35.247 -9.276 -21.169 1.00 95.38 414 SER A CA 1
ATOM 3097 C C . SER A 1 414 ? 34.380 -10.532 -21.217 1.00 95.38 414 SER A C 1
ATOM 3099 O O . SER A 1 414 ? 33.347 -10.601 -20.553 1.00 95.38 414 SER A O 1
ATOM 3101 N N . GLY A 1 415 ? 34.831 -11.561 -21.941 1.00 91.75 415 GLY A N 1
ATOM 3102 C CA . GLY A 1 415 ? 34.131 -12.847 -22.005 1.00 91.75 415 GLY A CA 1
ATOM 3103 C C . GLY A 1 415 ? 33.934 -13.498 -20.631 1.00 91.75 415 GLY A C 1
ATOM 3104 O O . GLY A 1 415 ? 32.900 -14.114 -20.396 1.00 91.75 415 GLY A O 1
ATOM 3105 N N . VAL A 1 416 ? 34.876 -13.304 -19.700 1.00 91.81 416 VAL A N 1
ATOM 3106 C CA . VAL A 1 416 ? 34.770 -13.828 -18.326 1.00 91.81 416 VAL A CA 1
ATOM 3107 C C . VAL A 1 416 ? 33.631 -13.150 -17.565 1.00 91.81 416 VAL A C 1
ATOM 3109 O O . VAL A 1 416 ? 32.798 -13.837 -16.978 1.00 91.81 416 VAL A O 1
ATOM 3112 N N . ASP A 1 417 ? 33.556 -11.817 -17.621 1.00 92.19 417 ASP A N 1
ATOM 3113 C CA . ASP A 1 417 ? 32.472 -11.065 -16.981 1.00 92.19 417 ASP A CA 1
ATOM 3114 C C . ASP A 1 417 ? 31.126 -11.452 -17.596 1.00 92.19 417 ASP A C 1
ATOM 3116 O O . ASP A 1 417 ? 30.175 -11.728 -16.874 1.00 92.19 417 ASP A O 1
ATOM 3120 N N . LYS A 1 418 ? 31.041 -11.551 -18.925 1.00 91.88 418 LYS A N 1
ATOM 3121 C CA . LYS A 1 418 ? 29.800 -11.946 -19.601 1.00 91.88 418 LYS A CA 1
ATOM 3122 C C . LYS A 1 418 ? 29.265 -13.288 -19.097 1.00 91.88 418 LYS A C 1
ATOM 3124 O O . LYS A 1 418 ? 28.078 -13.383 -18.810 1.00 91.88 418 LYS A O 1
ATOM 3129 N N . VAL A 1 419 ? 30.134 -14.287 -18.928 1.00 89.19 419 VAL A N 1
ATOM 3130 C CA . VAL A 1 419 ? 29.750 -15.612 -18.410 1.00 89.19 419 VAL A CA 1
ATOM 3131 C C . VAL A 1 419 ? 29.379 -15.566 -16.924 1.00 89.19 419 VAL A C 1
ATOM 3133 O O . VAL A 1 419 ? 28.383 -16.160 -16.528 1.00 89.19 419 VAL A O 1
ATOM 3136 N N . LEU A 1 420 ? 30.124 -14.841 -16.084 1.00 88.94 420 LEU A N 1
ATOM 3137 C CA . LEU A 1 420 ? 29.793 -14.708 -14.655 1.00 88.94 420 LEU A CA 1
ATOM 3138 C C . LEU A 1 420 ? 28.416 -14.049 -14.448 1.00 88.94 420 LEU A C 1
ATOM 3140 O O . LEU A 1 420 ? 27.664 -14.384 -13.535 1.00 88.9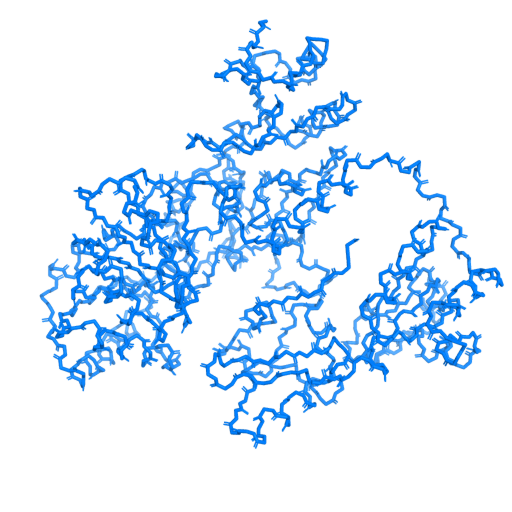4 420 LEU A O 1
ATOM 3144 N N . TYR A 1 421 ? 28.089 -13.086 -15.305 1.00 90.88 421 TYR A N 1
ATOM 3145 C CA . TYR A 1 421 ? 26.859 -12.310 -15.225 1.00 90.88 421 TYR A CA 1
ATOM 3146 C C . TYR A 1 421 ? 25.691 -12.923 -16.023 1.00 90.88 421 TYR A C 1
ATOM 3148 O O . TYR A 1 421 ? 24.587 -12.381 -15.975 1.00 90.88 421 TYR A O 1
ATOM 3156 N N . SER A 1 422 ? 25.880 -14.063 -16.703 1.00 87.56 422 SER A N 1
ATOM 3157 C CA . SER A 1 422 ? 24.823 -14.734 -17.482 1.00 87.56 422 SER A CA 1
ATOM 3158 C C . SER A 1 422 ? 23.939 -15.687 -16.675 1.00 87.56 422 SER A C 1
ATOM 3160 O O . SER A 1 422 ? 22.965 -16.220 -17.206 1.00 87.56 422 SER A O 1
ATOM 3162 N N . HIS A 1 423 ? 24.272 -15.944 -15.408 1.00 84.25 423 HIS A N 1
ATOM 3163 C CA . HIS A 1 423 ? 23.526 -16.859 -14.544 1.00 84.25 423 HIS A CA 1
ATOM 3164 C C . HIS A 1 423 ? 23.135 -16.208 -13.212 1.00 84.25 423 HIS A C 1
ATOM 3166 O O . HIS A 1 423 ? 23.726 -15.208 -12.792 1.00 84.25 423 HIS A O 1
ATOM 3172 N N . ASP A 1 424 ? 22.116 -16.770 -12.564 1.00 84.94 424 ASP A N 1
ATOM 3173 C CA . ASP A 1 424 ? 21.755 -16.499 -11.166 1.00 84.94 424 ASP A CA 1
ATOM 3174 C C . ASP A 1 424 ? 22.478 -17.508 -10.240 1.00 84.94 424 ASP A C 1
ATOM 3176 O O . ASP A 1 424 ? 23.383 -18.219 -10.685 1.00 84.94 424 ASP A O 1
ATOM 3180 N N . MET A 1 425 ? 22.104 -17.596 -8.962 1.00 81.25 425 MET A N 1
ATOM 3181 C CA . MET A 1 425 ? 22.680 -18.543 -7.997 1.00 81.25 425 MET A CA 1
ATOM 3182 C C . MET A 1 425 ? 22.651 -20.001 -8.487 1.00 81.25 425 MET A C 1
ATOM 3184 O O . MET A 1 425 ? 23.613 -20.740 -8.275 1.00 81.25 425 MET A O 1
ATOM 3188 N N . ALA A 1 426 ? 21.564 -20.411 -9.147 1.00 72.50 426 ALA A N 1
ATOM 3189 C CA . ALA A 1 426 ? 21.434 -21.726 -9.759 1.00 72.50 426 ALA A CA 1
ATOM 3190 C C . ALA A 1 426 ? 21.741 -21.632 -11.266 1.00 72.50 426 ALA A C 1
ATOM 3192 O O . ALA A 1 426 ? 21.050 -20.898 -11.981 1.00 72.50 426 ALA A O 1
ATOM 3193 N N . PRO A 1 427 ? 22.757 -22.348 -11.780 1.00 67.19 427 PRO A N 1
ATOM 3194 C CA . PRO A 1 427 ? 22.985 -22.413 -13.215 1.00 67.19 427 PRO A CA 1
ATOM 3195 C C . PRO A 1 427 ? 21.867 -23.222 -13.884 1.00 67.19 427 PRO A C 1
ATOM 3197 O O . PRO A 1 427 ? 21.448 -24.263 -13.377 1.00 67.19 427 PRO A O 1
ATOM 3200 N N . LEU A 1 428 ? 21.406 -22.761 -15.048 1.00 67.38 428 LEU A N 1
ATOM 3201 C CA . LEU A 1 428 ? 20.492 -23.539 -15.882 1.00 67.38 428 LEU A CA 1
ATOM 3202 C C . LEU A 1 428 ? 21.178 -24.827 -16.381 1.00 67.38 428 LEU A C 1
ATOM 3204 O O . LEU A 1 428 ? 22.393 -24.816 -16.616 1.00 67.38 428 LEU A O 1
ATOM 3208 N N . PRO A 1 429 ? 20.420 -25.918 -16.616 1.00 72.94 429 PRO A N 1
ATOM 3209 C CA . PRO A 1 429 ? 20.913 -27.051 -17.393 1.00 72.94 429 PRO A CA 1
ATOM 3210 C C . PRO A 1 429 ? 21.488 -26.566 -18.728 1.00 72.94 429 PRO A C 1
ATOM 3212 O O . PRO A 1 429 ? 20.950 -25.639 -19.342 1.00 72.94 429 PRO A O 1
ATOM 3215 N N . LYS A 1 430 ? 22.580 -27.181 -19.194 1.00 71.31 430 LYS A N 1
ATOM 3216 C CA . LYS A 1 430 ? 23.283 -26.741 -20.416 1.00 71.31 430 LYS A CA 1
ATOM 3217 C C . LYS A 1 430 ? 22.355 -26.721 -21.632 1.00 71.31 430 LYS A C 1
ATOM 3219 O O . LYS A 1 430 ? 22.485 -25.864 -22.499 1.00 71.31 430 LYS A O 1
ATOM 3224 N N . GLU A 1 431 ? 21.398 -27.637 -21.653 1.00 70.31 431 GLU A N 1
ATOM 3225 C CA . GLU A 1 431 ? 20.389 -27.819 -22.686 1.00 70.31 431 GLU A CA 1
ATOM 3226 C C . GLU A 1 431 ? 19.386 -26.653 -22.713 1.00 70.31 431 GLU A C 1
ATOM 3228 O O . GLU A 1 431 ? 18.986 -26.217 -23.789 1.00 70.31 431 GLU A O 1
ATOM 3233 N N . ALA A 1 432 ? 19.038 -26.082 -21.552 1.00 66.12 432 ALA A N 1
ATOM 3234 C CA . ALA A 1 432 ? 18.176 -24.901 -21.464 1.00 66.12 432 ALA A CA 1
ATOM 3235 C C . ALA A 1 432 ? 18.887 -23.629 -21.962 1.00 66.12 432 ALA A C 1
ATOM 3237 O O . ALA A 1 432 ? 18.245 -22.735 -22.512 1.00 66.12 432 ALA A O 1
ATOM 3238 N N . GLY A 1 433 ? 20.221 -23.569 -21.860 1.00 62.53 433 GLY A N 1
ATOM 3239 C CA . GLY A 1 433 ? 21.033 -22.478 -22.413 1.00 62.53 433 GLY A CA 1
ATOM 3240 C C . GLY A 1 433 ? 20.957 -22.340 -23.941 1.00 62.53 433 GLY A C 1
ATOM 3241 O O . GLY A 1 433 ? 21.279 -21.282 -24.467 1.00 62.53 433 GLY A O 1
ATOM 3242 N N . LEU A 1 434 ? 20.490 -23.368 -24.663 1.00 64.25 434 LEU A N 1
ATOM 3243 C CA . LEU A 1 434 ? 20.258 -23.297 -26.112 1.00 64.25 434 LEU A CA 1
ATOM 3244 C C . LEU A 1 434 ? 18.994 -22.497 -26.474 1.00 64.25 434 LEU A C 1
ATOM 3246 O O . LEU A 1 434 ? 18.897 -21.989 -27.590 1.00 64.25 434 LEU A O 1
ATOM 3250 N N . ALA A 1 435 ? 18.036 -22.381 -25.547 1.00 64.81 435 ALA A N 1
ATOM 3251 C CA . ALA A 1 435 ? 16.771 -21.676 -25.755 1.00 64.81 435 ALA A CA 1
ATOM 3252 C C . ALA A 1 435 ? 16.830 -20.187 -25.360 1.00 64.81 435 ALA A C 1
ATOM 3254 O O . ALA A 1 435 ? 16.067 -19.383 -25.894 1.00 64.81 435 ALA A O 1
ATOM 3255 N N . PHE A 1 436 ? 17.742 -19.801 -24.458 1.00 66.06 436 PHE A N 1
ATOM 3256 C CA . PHE A 1 436 ? 17.848 -18.436 -23.930 1.00 66.06 436 PHE A CA 1
ATOM 3257 C C . PHE A 1 436 ? 19.146 -17.750 -24.374 1.00 66.06 436 PHE A C 1
ATOM 3259 O O . PHE A 1 436 ? 20.237 -18.270 -24.160 1.00 66.06 436 PHE A O 1
ATOM 3266 N N . LYS A 1 437 ? 19.055 -16.528 -24.919 1.00 71.75 437 LYS A N 1
ATOM 3267 C CA . LYS A 1 437 ? 20.226 -15.665 -25.172 1.00 71.75 437 LYS A CA 1
ATOM 3268 C C . LYS A 1 437 ? 20.606 -14.914 -23.893 1.00 71.75 437 LYS A C 1
ATOM 3270 O O . LYS A 1 437 ? 20.427 -13.708 -23.808 1.00 71.75 437 LYS A O 1
ATOM 3275 N N . ASN A 1 438 ? 21.095 -15.638 -22.889 1.00 81.00 438 ASN A N 1
ATOM 3276 C CA . ASN A 1 438 ? 21.352 -15.113 -21.542 1.00 81.00 438 ASN A CA 1
ATOM 3277 C C . ASN A 1 438 ? 22.743 -14.482 -21.342 1.00 81.00 438 ASN A C 1
ATOM 3279 O O . ASN A 1 438 ? 23.109 -14.171 -20.209 1.00 81.00 438 ASN A O 1
ATOM 3283 N N . LEU A 1 439 ? 23.537 -14.315 -22.402 1.00 88.44 439 LEU A N 1
ATOM 3284 C CA . LEU A 1 439 ? 24.842 -13.661 -22.324 1.00 88.44 439 LEU A CA 1
ATOM 3285 C C . LEU A 1 439 ? 24.668 -12.151 -22.567 1.00 88.44 439 LEU A C 1
ATOM 3287 O O . LEU A 1 439 ? 24.191 -11.780 -23.639 1.00 88.44 439 LEU A O 1
ATOM 3291 N N . PRO A 1 440 ? 25.052 -11.271 -21.626 1.00 92.25 440 PRO A N 1
ATOM 3292 C CA . PRO A 1 440 ? 24.976 -9.832 -21.850 1.00 92.25 440 PRO A CA 1
ATOM 3293 C C . PRO A 1 440 ? 26.016 -9.372 -22.881 1.00 92.25 440 PRO A C 1
ATOM 3295 O O . PRO A 1 440 ? 27.120 -9.921 -22.971 1.00 92.25 440 PRO A O 1
ATOM 3298 N N . ASP A 1 441 ? 25.705 -8.307 -23.619 1.00 93.31 441 ASP A N 1
ATOM 3299 C CA . ASP A 1 441 ? 26.644 -7.706 -24.570 1.00 93.31 441 ASP A CA 1
ATOM 3300 C C . ASP A 1 441 ? 27.671 -6.818 -23.864 1.00 93.31 441 ASP A C 1
ATOM 3302 O O . ASP A 1 441 ? 28.838 -6.760 -24.266 1.00 93.31 441 ASP A O 1
ATOM 3306 N N . VAL A 1 442 ? 27.253 -6.163 -22.779 1.00 96.12 442 VAL A N 1
ATOM 3307 C CA . VAL A 1 442 ? 28.090 -5.284 -21.963 1.00 96.12 442 VAL A CA 1
ATOM 3308 C C . VAL A 1 442 ? 27.597 -5.259 -20.515 1.00 96.12 442 VAL A C 1
ATOM 3310 O O . VAL A 1 442 ? 26.397 -5.282 -20.252 1.00 96.12 442 VAL A O 1
ATOM 3313 N N . ILE A 1 443 ? 28.532 -5.198 -19.568 1.00 97.25 443 ILE A N 1
ATOM 3314 C CA . ILE A 1 443 ? 28.255 -5.003 -18.144 1.00 97.25 443 ILE A CA 1
ATOM 3315 C C . ILE A 1 443 ? 28.596 -3.558 -17.787 1.00 97.25 443 ILE A C 1
ATOM 3317 O O . ILE A 1 443 ? 29.705 -3.095 -18.063 1.00 97.25 443 ILE A O 1
ATOM 3321 N N . VAL A 1 444 ? 27.660 -2.860 -17.147 1.00 98.12 444 VAL A N 1
ATOM 3322 C CA . VAL A 1 444 ? 27.778 -1.454 -16.748 1.00 98.12 444 VAL A CA 1
ATOM 3323 C C . VAL A 1 444 ? 27.617 -1.340 -15.232 1.00 98.12 444 VAL A C 1
ATOM 3325 O O . VAL A 1 444 ? 26.645 -1.840 -14.669 1.00 98.12 444 VAL A O 1
ATOM 3328 N N . ARG A 1 445 ? 28.578 -0.690 -14.563 1.00 97.62 445 ARG A N 1
ATOM 3329 C CA . ARG A 1 445 ? 28.660 -0.558 -13.094 1.00 97.62 445 ARG A CA 1
ATOM 3330 C C . ARG A 1 445 ? 28.520 0.911 -12.657 1.00 97.62 445 ARG A C 1
ATOM 3332 O O . ARG A 1 445 ? 29.535 1.560 -12.397 1.00 97.62 445 ARG A O 1
ATOM 3339 N N . PRO A 1 446 ? 27.297 1.462 -12.605 1.00 96.38 446 PRO A N 1
ATOM 3340 C CA . PRO A 1 446 ? 27.068 2.852 -12.217 1.00 96.38 446 PRO A CA 1
ATOM 3341 C C . PRO A 1 446 ? 27.402 3.096 -10.738 1.00 96.38 446 PRO A C 1
ATOM 3343 O O . PRO A 1 446 ? 27.356 2.188 -9.908 1.00 96.38 446 PRO A O 1
ATOM 3346 N N . THR A 1 447 ? 27.707 4.345 -10.393 1.00 95.69 447 THR A N 1
ATOM 3347 C CA . THR A 1 447 ? 27.960 4.790 -9.013 1.00 95.69 447 THR A CA 1
ATOM 3348 C C . THR A 1 447 ? 26.895 5.758 -8.490 1.00 95.69 447 THR A C 1
ATOM 3350 O O . THR A 1 447 ? 26.773 5.914 -7.272 1.00 95.69 447 THR A O 1
ATOM 3353 N N . THR A 1 448 ? 26.109 6.380 -9.379 1.00 93.81 448 THR A N 1
ATOM 3354 C CA . THR A 1 448 ? 25.052 7.346 -9.027 1.00 93.81 448 THR A CA 1
ATOM 3355 C C . THR A 1 448 ? 23.751 7.102 -9.795 1.00 93.81 448 THR A C 1
ATOM 3357 O O . THR A 1 448 ? 23.747 6.480 -10.862 1.00 93.81 448 THR A O 1
ATOM 3360 N N . THR A 1 449 ? 22.643 7.631 -9.270 1.00 92.12 449 THR A N 1
ATOM 3361 C CA . THR A 1 449 ? 21.319 7.562 -9.905 1.00 92.12 449 THR A CA 1
ATOM 3362 C C . THR A 1 449 ? 21.297 8.261 -11.271 1.00 92.12 449 THR A C 1
ATOM 3364 O O . THR A 1 449 ? 20.706 7.759 -12.226 1.00 92.12 449 THR A O 1
ATOM 3367 N N . GLU A 1 450 ? 22.009 9.380 -11.424 1.00 93.44 450 GLU A N 1
ATOM 3368 C CA . GLU A 1 450 ? 22.086 10.138 -12.681 1.00 93.44 450 GLU A CA 1
ATOM 3369 C C . GLU A 1 450 ? 22.775 9.346 -13.794 1.00 93.44 450 GLU A C 1
ATOM 3371 O O . GLU A 1 450 ? 22.396 9.450 -14.961 1.00 93.44 450 GLU A O 1
ATOM 3376 N N . GLN A 1 451 ? 23.790 8.551 -13.448 1.00 96.06 451 GLN A N 1
ATOM 3377 C CA . GLN A 1 451 ? 24.437 7.666 -14.410 1.00 96.06 451 GLN A CA 1
ATOM 3378 C C . GLN A 1 451 ? 23.474 6.591 -14.905 1.00 96.06 451 GLN A C 1
ATOM 3380 O O . GLN A 1 451 ? 23.412 6.349 -16.108 1.00 96.06 451 GLN A O 1
ATOM 3385 N N . ILE A 1 452 ? 22.689 5.993 -14.004 1.00 94.81 452 ILE A N 1
ATOM 3386 C CA . ILE A 1 452 ? 21.669 5.004 -14.376 1.00 94.81 452 ILE A CA 1
ATOM 3387 C C . ILE A 1 452 ? 20.649 5.630 -15.319 1.00 94.81 452 ILE A C 1
ATOM 3389 O O . ILE A 1 452 ? 20.397 5.076 -16.383 1.00 94.81 452 ILE A O 1
ATOM 3393 N N . SER A 1 453 ? 20.118 6.806 -14.969 1.00 92.06 453 SER A N 1
ATOM 3394 C CA . SER A 1 453 ? 19.152 7.526 -15.803 1.00 92.06 453 SER A CA 1
ATOM 3395 C C . SER A 1 453 ? 19.670 7.737 -17.230 1.00 92.06 453 SER A C 1
ATOM 3397 O O . SER A 1 453 ? 18.966 7.439 -18.191 1.00 92.06 453 SER A O 1
ATOM 3399 N N . LYS A 1 454 ? 20.931 8.160 -17.389 1.00 95.06 454 LYS A N 1
ATOM 3400 C CA . LYS A 1 454 ? 21.559 8.338 -18.709 1.00 95.06 454 LYS A CA 1
ATOM 3401 C C . LYS A 1 454 ? 21.761 7.021 -19.463 1.00 95.06 454 LYS A C 1
ATOM 3403 O O . LYS A 1 454 ? 21.584 6.998 -20.676 1.00 95.06 454 LYS A O 1
ATOM 3408 N N . VAL A 1 455 ? 22.135 5.940 -18.772 1.00 95.88 455 VAL A N 1
ATOM 3409 C CA . VAL A 1 455 ? 22.289 4.607 -19.385 1.00 95.88 455 VAL A CA 1
ATOM 3410 C C . VAL A 1 455 ? 20.944 4.077 -19.876 1.00 95.88 455 VAL A C 1
ATOM 3412 O O . VAL A 1 455 ? 20.868 3.595 -21.001 1.00 95.88 455 VAL A O 1
ATOM 3415 N N . VAL A 1 456 ? 19.888 4.191 -19.067 1.00 92.50 456 VAL A N 1
ATOM 3416 C CA . VAL A 1 456 ? 18.534 3.745 -19.433 1.00 92.50 456 VAL A CA 1
ATOM 3417 C C . VAL A 1 456 ? 17.977 4.584 -20.585 1.00 92.50 456 VAL A C 1
ATOM 3419 O O . VAL A 1 456 ? 17.462 4.016 -21.541 1.00 92.50 456 VAL A O 1
ATOM 3422 N N . ALA A 1 457 ? 18.160 5.909 -20.562 1.00 88.50 457 ALA A N 1
ATOM 3423 C CA . ALA A 1 457 ? 17.756 6.784 -21.665 1.00 88.50 457 ALA A CA 1
ATOM 3424 C C . ALA A 1 457 ? 18.480 6.441 -22.978 1.00 88.50 457 ALA A C 1
ATOM 3426 O O . ALA A 1 457 ? 17.848 6.361 -24.028 1.00 88.50 457 ALA A O 1
ATOM 3427 N N . LEU A 1 458 ? 19.791 6.178 -22.914 1.00 91.56 458 LEU A N 1
ATOM 3428 C CA . LEU A 1 458 ? 20.555 5.706 -24.067 1.00 91.56 458 LEU A CA 1
ATOM 3429 C C . LEU A 1 458 ? 20.017 4.356 -24.557 1.00 91.56 458 LEU A C 1
ATOM 3431 O O . LEU A 1 458 ? 19.786 4.175 -25.744 1.00 91.56 458 LEU A O 1
ATOM 3435 N N . ALA A 1 459 ? 19.792 3.401 -23.659 1.00 90.44 459 ALA A N 1
ATOM 3436 C CA . ALA A 1 459 ? 19.264 2.098 -24.041 1.00 90.44 459 ALA A CA 1
ATOM 3437 C C . ALA A 1 459 ? 17.893 2.215 -24.729 1.00 90.44 459 ALA A C 1
ATOM 3439 O O . ALA A 1 459 ? 17.661 1.553 -25.737 1.00 90.44 459 ALA A O 1
ATOM 3440 N N . TYR A 1 460 ? 17.029 3.107 -24.240 1.00 85.38 460 TYR A N 1
ATOM 3441 C CA . TYR A 1 460 ? 15.736 3.407 -24.848 1.00 85.38 460 TYR A CA 1
ATOM 3442 C C . TYR A 1 460 ? 15.878 4.006 -26.257 1.00 85.38 460 TYR A C 1
ATOM 3444 O O . TYR A 1 460 ? 15.257 3.501 -27.189 1.00 85.38 460 TYR A O 1
ATOM 3452 N N . GLU A 1 461 ? 16.751 5.008 -26.442 1.00 84.06 461 GLU A N 1
ATOM 3453 C CA . GLU A 1 461 ? 17.028 5.649 -27.744 1.00 84.06 461 GLU A CA 1
ATOM 3454 C C . GLU A 1 461 ? 17.428 4.629 -28.827 1.00 84.06 461 GLU A C 1
ATOM 3456 O O . GLU A 1 461 ? 16.998 4.740 -29.974 1.00 84.06 461 GLU A O 1
ATOM 3461 N N . TYR A 1 462 ? 18.223 3.616 -28.466 1.00 86.06 462 TYR A N 1
ATOM 3462 C CA . TYR A 1 462 ? 18.750 2.609 -29.401 1.00 86.06 462 TYR A CA 1
ATOM 3463 C C . TYR A 1 462 ? 17.986 1.272 -29.379 1.00 86.06 462 TYR A C 1
ATOM 3465 O O . TYR A 1 462 ? 18.396 0.316 -30.050 1.00 86.06 462 TYR A O 1
ATOM 3473 N N . GLY A 1 463 ? 16.903 1.167 -28.601 1.00 84.38 463 GLY A N 1
ATOM 3474 C CA . GLY A 1 463 ? 16.135 -0.071 -28.451 1.00 84.38 463 GLY A CA 1
ATOM 3475 C C . GLY A 1 463 ? 16.980 -1.240 -27.926 1.00 84.38 463 GLY A C 1
ATOM 3476 O O . GLY A 1 463 ? 16.942 -2.336 -28.487 1.00 84.38 463 GLY A O 1
ATOM 3477 N N . ILE A 1 464 ? 17.793 -1.005 -26.894 1.00 89.75 464 ILE A N 1
ATOM 3478 C CA . ILE A 1 464 ? 18.680 -1.997 -26.274 1.00 89.75 464 ILE A CA 1
ATOM 3479 C C . ILE A 1 464 ? 18.036 -2.513 -24.979 1.00 89.75 464 ILE A C 1
ATOM 3481 O O . ILE A 1 464 ? 17.695 -1.707 -24.113 1.00 89.75 464 ILE A O 1
ATOM 3485 N N . PRO A 1 465 ? 17.900 -3.838 -24.791 1.00 88.50 465 PRO A N 1
ATOM 3486 C CA . PRO A 1 465 ? 17.430 -4.399 -23.528 1.00 88.50 465 PRO A CA 1
ATOM 3487 C C . PRO A 1 465 ? 18.350 -4.035 -22.357 1.00 88.50 465 PRO A C 1
ATOM 3489 O O . PRO A 1 465 ? 19.576 -4.095 -22.479 1.00 88.50 465 PRO A O 1
ATOM 3492 N N . VAL A 1 466 ? 17.759 -3.707 -21.206 1.00 91.06 466 VAL A N 1
ATOM 3493 C CA . VAL A 1 466 ? 18.485 -3.465 -19.952 1.00 91.06 466 VAL A CA 1
ATOM 3494 C C . VAL A 1 466 ? 18.049 -4.488 -18.916 1.00 91.06 466 VAL A C 1
ATOM 3496 O O . VAL A 1 466 ? 16.859 -4.649 -18.666 1.00 91.06 466 VAL A O 1
ATOM 3499 N N . THR A 1 467 ? 19.011 -5.159 -18.287 1.00 90.94 467 THR A N 1
ATOM 3500 C CA . THR A 1 467 ? 18.752 -6.089 -17.180 1.00 90.94 467 THR A CA 1
ATOM 3501 C C . THR A 1 467 ? 19.395 -5.563 -15.898 1.00 90.94 467 THR A C 1
ATOM 3503 O O . THR A 1 467 ? 20.628 -5.566 -15.803 1.00 90.94 467 THR A O 1
ATOM 3506 N N . PRO A 1 468 ? 18.616 -5.108 -14.899 1.00 91.38 468 PRO A N 1
ATOM 3507 C CA . PRO A 1 468 ? 19.166 -4.744 -13.600 1.00 91.38 468 PRO A CA 1
ATOM 3508 C C . PRO A 1 468 ? 19.629 -5.993 -12.843 1.00 91.38 468 PRO A C 1
ATOM 3510 O O . PRO A 1 468 ? 18.979 -7.039 -12.869 1.00 91.38 468 PRO A O 1
ATOM 3513 N N . ARG A 1 469 ? 20.752 -5.886 -12.129 1.00 91.06 469 ARG A N 1
ATOM 3514 C CA . ARG A 1 469 ? 21.310 -6.998 -11.355 1.00 91.06 469 ARG A CA 1
ATOM 3515 C C . ARG A 1 469 ? 21.794 -6.557 -9.974 1.00 91.06 469 ARG A C 1
ATOM 3517 O O . ARG A 1 469 ? 22.564 -5.606 -9.833 1.00 91.06 469 ARG A O 1
ATOM 3524 N N . GLY A 1 470 ? 21.341 -7.295 -8.958 1.00 90.88 470 GLY A N 1
ATOM 3525 C CA . GLY A 1 470 ? 21.897 -7.290 -7.601 1.00 90.88 470 GLY A CA 1
ATOM 3526 C C . GLY A 1 470 ? 23.046 -8.296 -7.455 1.00 90.88 470 GLY A C 1
ATOM 3527 O O . GLY A 1 470 ? 23.837 -8.483 -8.370 1.00 90.88 470 GLY A O 1
ATOM 3528 N N . SER A 1 471 ? 23.122 -8.995 -6.323 1.00 89.69 471 SER A N 1
ATOM 3529 C CA . SER A 1 471 ? 24.162 -10.018 -6.091 1.00 89.69 471 SER A CA 1
ATOM 3530 C C . SER A 1 471 ? 23.851 -11.397 -6.689 1.00 89.69 471 SER A C 1
ATOM 3532 O O . SER A 1 471 ? 24.613 -12.327 -6.446 1.00 89.69 471 SER A O 1
ATOM 3534 N N . ALA A 1 472 ? 22.743 -11.550 -7.428 1.00 88.62 472 ALA A N 1
ATOM 3535 C CA . ALA A 1 472 ? 22.315 -12.823 -8.026 1.00 88.62 472 ALA A CA 1
ATOM 3536 C C . ALA A 1 472 ? 22.190 -13.979 -7.010 1.00 88.62 472 ALA A C 1
ATOM 3538 O O . ALA A 1 472 ? 22.770 -15.049 -7.171 1.00 88.62 472 ALA A O 1
ATOM 3539 N N . SER A 1 473 ? 21.461 -13.721 -5.917 1.00 87.06 473 SER A N 1
ATOM 3540 C CA . SER A 1 473 ? 21.217 -14.685 -4.834 1.00 87.06 473 SER A CA 1
ATOM 3541 C C . SER A 1 473 ? 19.794 -15.257 -4.834 1.00 87.06 473 SER A C 1
ATOM 3543 O O . SER A 1 473 ? 19.400 -15.857 -3.838 1.00 87.06 473 SER A O 1
ATOM 3545 N N . TRP A 1 474 ? 18.984 -14.984 -5.864 1.00 78.81 474 TRP A N 1
ATOM 3546 C CA . TRP A 1 474 ? 17.547 -15.291 -5.847 1.00 78.81 474 TRP A CA 1
ATOM 3547 C C . TRP A 1 474 ? 17.258 -16.720 -6.313 1.00 78.81 474 TRP A C 1
ATOM 3549 O O . TRP A 1 474 ? 16.391 -17.387 -5.760 1.00 78.81 474 TRP A O 1
ATOM 3559 N N . GLY A 1 475 ? 18.030 -17.215 -7.284 1.00 75.06 475 GLY A N 1
ATOM 3560 C CA . GLY A 1 475 ? 17.967 -18.602 -7.752 1.00 75.06 475 GLY A CA 1
ATOM 3561 C C . GLY A 1 475 ? 16.812 -18.916 -8.709 1.00 75.06 475 GLY A C 1
ATOM 3562 O O . GLY A 1 475 ? 16.723 -20.053 -9.160 1.00 75.06 475 GLY A O 1
ATOM 3563 N N . LEU A 1 476 ? 15.971 -17.931 -9.049 1.00 76.69 476 LEU A N 1
ATOM 3564 C CA . LEU A 1 476 ? 14.839 -18.073 -9.979 1.00 76.69 476 LEU A CA 1
ATOM 3565 C C . LEU A 1 476 ? 15.064 -17.366 -11.325 1.00 76.69 476 LEU A C 1
ATOM 3567 O O . LEU A 1 476 ? 14.212 -17.423 -12.206 1.00 76.69 476 LEU A O 1
ATOM 3571 N N . GLY A 1 477 ? 16.215 -16.712 -11.517 1.00 78.88 477 GLY A N 1
ATOM 3572 C CA . GLY A 1 477 ? 16.626 -16.219 -12.829 1.00 78.88 477 GLY A CA 1
ATOM 3573 C C . GLY A 1 477 ? 16.204 -14.792 -13.173 1.00 78.88 477 GLY A C 1
ATOM 3574 O O . GLY A 1 477 ? 16.552 -14.317 -14.250 1.00 78.88 477 GLY A O 1
ATOM 3575 N N . GLY A 1 478 ? 15.527 -14.069 -12.275 1.00 78.44 478 GLY A N 1
ATOM 3576 C CA . GLY A 1 478 ? 15.032 -12.703 -12.533 1.00 78.44 478 GLY A CA 1
ATOM 3577 C C . GLY A 1 478 ? 16.101 -11.652 -12.833 1.00 78.44 478 GLY A C 1
ATOM 3578 O O . GLY A 1 478 ? 15.780 -10.575 -13.319 1.00 78.44 478 GLY A O 1
ATOM 3579 N N . CYS A 1 479 ? 17.373 -11.947 -12.562 1.00 85.25 479 CYS A N 1
ATOM 3580 C CA . CYS A 1 479 ? 18.498 -11.074 -12.893 1.00 85.25 479 CYS A CA 1
ATOM 3581 C C . CYS A 1 479 ? 19.348 -11.586 -14.072 1.00 85.25 479 CYS A C 1
ATOM 3583 O O . CYS A 1 479 ? 20.493 -11.151 -14.240 1.00 85.25 479 CYS A O 1
ATOM 3585 N N . MET A 1 480 ? 18.842 -12.562 -14.837 1.00 86.94 480 MET A N 1
ATOM 3586 C CA . MET A 1 480 ? 19.502 -13.078 -16.037 1.00 86.94 480 MET A CA 1
ATOM 3587 C C . MET A 1 480 ? 19.109 -12.244 -17.264 1.00 86.94 480 MET A C 1
ATOM 3589 O O . MET A 1 480 ? 17.920 -12.006 -17.476 1.00 86.94 480 MET A O 1
ATOM 3593 N N . PRO A 1 481 ? 20.068 -11.834 -18.114 1.00 87.75 481 PRO A N 1
ATOM 3594 C CA . PRO A 1 481 ? 19.782 -11.004 -19.277 1.00 87.75 481 PRO A CA 1
ATOM 3595 C C . PRO A 1 481 ? 19.300 -11.865 -20.447 1.00 87.75 481 PRO A C 1
ATOM 3597 O O . PRO A 1 481 ? 20.034 -12.093 -21.399 1.00 87.75 481 PRO A O 1
ATOM 3600 N N . THR A 1 482 ? 18.066 -12.372 -20.379 1.00 83.31 482 THR A N 1
ATOM 3601 C CA . THR A 1 482 ? 17.486 -13.333 -21.347 1.00 83.31 482 THR A CA 1
ATOM 3602 C C . THR A 1 482 ? 17.403 -12.820 -22.791 1.00 83.31 482 THR A C 1
ATOM 3604 O O . THR A 1 482 ? 17.224 -13.618 -23.715 1.00 83.31 482 THR A O 1
ATOM 3607 N N . ALA A 1 483 ? 17.563 -11.508 -22.986 1.00 81.25 483 ALA A N 1
ATOM 3608 C CA . ALA A 1 483 ? 17.597 -10.828 -24.276 1.00 81.25 483 ALA A CA 1
ATOM 3609 C C . ALA A 1 483 ? 18.965 -10.191 -24.612 1.00 81.25 483 ALA A C 1
ATOM 3611 O O . ALA A 1 483 ? 19.038 -9.390 -25.544 1.00 81.25 483 ALA A O 1
ATOM 3612 N N . GLY A 1 484 ? 20.036 -10.524 -23.880 1.00 87.06 484 GLY A N 1
ATOM 3613 C CA . GLY A 1 484 ? 21.350 -9.887 -24.023 1.00 87.06 484 GLY A CA 1
ATOM 3614 C C . GLY A 1 484 ? 21.346 -8.417 -23.587 1.00 87.06 484 GLY A C 1
ATOM 3615 O O . GLY A 1 484 ? 20.747 -8.071 -22.567 1.00 87.06 484 GLY A O 1
ATOM 3616 N N . GLY A 1 485 ? 22.018 -7.548 -24.346 1.00 91.69 485 GLY A N 1
ATOM 3617 C CA . GLY A 1 485 ? 22.003 -6.102 -24.132 1.00 91.69 485 GLY A CA 1
ATOM 3618 C C . GLY A 1 485 ? 22.882 -5.625 -22.975 1.00 91.69 485 GLY A C 1
ATOM 3619 O O . GLY A 1 485 ? 23.963 -6.164 -22.711 1.00 91.69 485 GLY A O 1
ATOM 3620 N N . ILE A 1 486 ? 22.426 -4.565 -22.303 1.00 94.94 486 ILE A N 1
ATOM 3621 C CA . ILE A 1 486 ? 23.131 -3.941 -21.183 1.00 94.94 486 ILE A CA 1
ATOM 3622 C C . ILE A 1 486 ? 22.725 -4.637 -19.889 1.00 94.94 486 ILE A C 1
ATOM 3624 O O . ILE A 1 486 ? 21.575 -4.569 -19.456 1.00 94.94 486 ILE A O 1
ATOM 3628 N N . LEU A 1 487 ? 23.694 -5.235 -19.207 1.00 94.69 487 LEU A N 1
ATOM 3629 C CA . LEU A 1 487 ? 23.512 -5.661 -17.831 1.00 94.69 487 LEU A CA 1
ATOM 3630 C C . LEU A 1 487 ? 23.981 -4.559 -16.884 1.00 94.69 487 LEU A C 1
ATOM 3632 O O . LEU A 1 487 ? 25.139 -4.139 -16.921 1.00 94.69 487 LEU A O 1
ATOM 3636 N N . LEU A 1 488 ? 23.080 -4.108 -16.016 1.00 95.62 488 LEU A N 1
ATOM 3637 C CA . LEU A 1 488 ? 23.309 -3.010 -15.089 1.00 95.62 488 LEU A CA 1
ATOM 3638 C C . LEU A 1 488 ? 23.561 -3.548 -13.676 1.00 95.62 488 LEU A C 1
ATOM 3640 O O . LEU A 1 488 ? 22.637 -3.932 -12.959 1.00 95.62 488 LEU A O 1
ATOM 3644 N N . ASP A 1 489 ? 24.826 -3.581 -13.271 1.00 95.31 489 ASP A N 1
ATOM 3645 C CA . ASP A 1 489 ? 25.247 -4.072 -11.961 1.00 95.31 489 ASP A CA 1
ATOM 3646 C C . ASP A 1 489 ? 25.178 -2.963 -10.908 1.00 95.31 489 ASP A C 1
ATOM 3648 O O . ASP A 1 489 ? 26.082 -2.136 -10.760 1.00 95.31 489 ASP A O 1
ATOM 3652 N N . MET A 1 490 ? 24.096 -3.001 -10.137 1.00 91.50 490 MET A N 1
ATOM 3653 C CA . MET A 1 490 ? 23.848 -2.097 -9.017 1.00 91.50 490 MET A CA 1
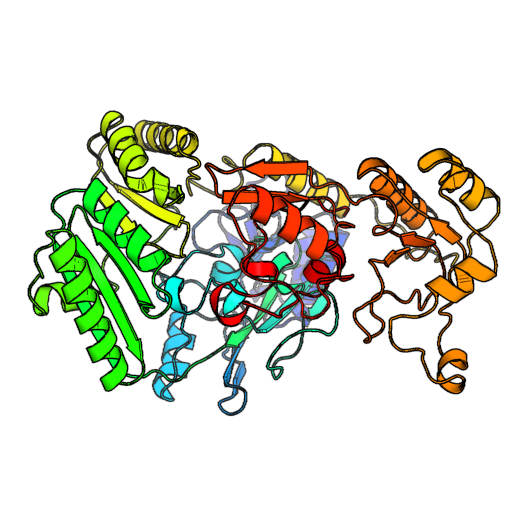ATOM 3654 C C . MET A 1 490 ? 24.648 -2.513 -7.779 1.00 91.50 490 MET A C 1
ATOM 3656 O O . MET A 1 490 ? 24.958 -1.689 -6.919 1.00 91.50 490 MET A O 1
ATOM 3660 N N . SER A 1 491 ? 24.989 -3.800 -7.670 1.00 92.38 491 SER A N 1
ATOM 3661 C CA . SER A 1 491 ? 25.602 -4.367 -6.475 1.00 92.38 491 SER A CA 1
ATOM 3662 C C . SER A 1 491 ? 27.030 -3.887 -6.289 1.00 92.38 491 SER A C 1
ATOM 3664 O O . SER A 1 491 ? 27.389 -3.560 -5.173 1.00 92.38 491 SER A O 1
ATOM 3666 N N . SER A 1 492 ? 27.850 -3.778 -7.339 1.00 92.19 492 SER A N 1
ATOM 3667 C CA . SER A 1 492 ? 29.299 -3.576 -7.187 1.00 92.19 492 SER A CA 1
ATOM 3668 C C . SER A 1 492 ? 29.703 -2.248 -6.543 1.00 92.19 492 SER A C 1
ATOM 3670 O O . SER A 1 492 ? 30.674 -2.218 -5.779 1.00 92.19 492 SER A O 1
ATOM 3672 N N . LYS A 1 493 ? 29.000 -1.152 -6.854 1.00 94.00 493 LYS A N 1
ATOM 3673 C CA . LYS A 1 493 ? 29.438 0.210 -6.496 1.00 94.00 493 LYS A CA 1
ATOM 3674 C C . LYS A 1 493 ? 28.412 1.021 -5.704 1.00 94.00 493 LYS A C 1
ATOM 3676 O O . LYS A 1 493 ? 28.821 1.904 -4.956 1.00 94.00 493 LYS A O 1
ATOM 3681 N N . MET A 1 494 ? 27.120 0.707 -5.790 1.00 93.94 494 MET A N 1
ATOM 3682 C CA . MET A 1 494 ? 26.071 1.434 -5.067 1.00 93.94 494 MET A CA 1
ATOM 3683 C C . MET A 1 494 ? 25.782 0.803 -3.695 1.00 93.94 494 MET A C 1
ATOM 3685 O O . MET A 1 494 ? 24.676 0.336 -3.437 1.00 93.94 494 MET A O 1
ATOM 3689 N N . LYS A 1 495 ? 26.795 0.750 -2.818 1.00 94.31 495 LYS A N 1
ATOM 3690 C CA . LYS A 1 495 ? 26.753 0.040 -1.518 1.00 94.31 495 LYS A CA 1
ATOM 3691 C C . LYS A 1 495 ? 26.707 0.955 -0.288 1.00 94.31 495 LYS A C 1
ATOM 3693 O O . LYS A 1 495 ? 27.002 0.505 0.821 1.00 94.31 495 LYS A O 1
ATOM 3698 N N . LYS A 1 496 ? 26.397 2.241 -0.448 1.00 95.56 496 LYS A N 1
ATOM 3699 C CA . LYS A 1 496 ? 26.439 3.199 0.661 1.00 95.56 496 LYS A CA 1
ATOM 3700 C C . LYS A 1 496 ? 25.167 3.149 1.516 1.00 95.56 496 LYS A 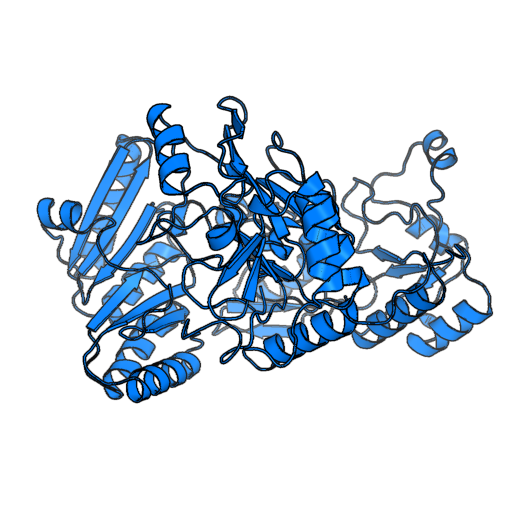C 1
ATOM 3702 O O . LYS A 1 496 ? 24.072 3.383 1.009 1.00 95.56 496 LYS A O 1
ATOM 3707 N N . VAL A 1 497 ? 25.335 2.948 2.827 1.00 96.56 497 VAL A N 1
ATOM 3708 C CA . VAL A 1 497 ? 24.341 3.360 3.833 1.00 96.56 497 VAL A CA 1
ATOM 3709 C C . VAL A 1 497 ? 24.430 4.881 3.931 1.00 96.56 497 VAL A C 1
ATOM 3711 O O . VAL A 1 497 ? 25.463 5.421 4.324 1.00 96.56 497 VAL A O 1
ATOM 3714 N N . VAL A 1 498 ? 23.402 5.570 3.445 1.00 95.94 498 VAL A N 1
ATOM 3715 C CA . VAL A 1 498 ? 23.392 7.028 3.270 1.00 95.94 498 VAL A CA 1
ATOM 3716 C C . VAL A 1 498 ? 23.108 7.724 4.594 1.00 95.94 498 VAL A C 1
ATOM 3718 O O . VAL A 1 498 ? 23.794 8.687 4.920 1.00 95.94 498 VAL A O 1
ATOM 3721 N N . GLU A 1 499 ? 22.131 7.223 5.347 1.00 95.81 499 GLU A N 1
ATOM 3722 C CA . GLU A 1 499 ? 21.636 7.845 6.574 1.00 95.81 499 GLU A CA 1
ATOM 3723 C C . GLU A 1 499 ? 20.966 6.795 7.469 1.00 95.81 499 GLU A C 1
ATOM 3725 O O . GLU A 1 499 ? 20.291 5.901 6.962 1.00 95.81 499 GLU A O 1
ATOM 3730 N N . ILE A 1 500 ? 21.137 6.916 8.786 1.00 95.25 500 ILE A N 1
ATOM 3731 C CA . ILE A 1 500 ? 20.318 6.233 9.796 1.00 95.25 500 ILE A CA 1
ATOM 3732 C C . ILE A 1 500 ? 19.738 7.335 10.675 1.00 95.25 500 ILE A C 1
ATOM 3734 O O . ILE A 1 500 ? 20.506 7.995 11.383 1.00 95.25 500 ILE A O 1
ATOM 3738 N N . ASN A 1 501 ? 18.425 7.530 10.599 1.00 90.75 501 ASN A N 1
ATOM 3739 C CA . ASN A 1 501 ? 17.698 8.516 11.383 1.00 90.75 501 ASN A CA 1
ATOM 3740 C C . ASN A 1 501 ? 17.124 7.834 12.633 1.00 90.75 501 ASN A C 1
ATOM 3742 O O . ASN A 1 501 ? 16.275 6.951 12.534 1.00 90.75 501 ASN A O 1
ATOM 3746 N N . GLU A 1 502 ? 17.644 8.214 13.798 1.00 88.00 502 GLU A N 1
ATOM 3747 C CA . GLU A 1 502 ? 17.311 7.614 15.098 1.00 88.00 502 GLU A CA 1
ATOM 3748 C C . GLU A 1 502 ? 16.043 8.219 15.714 1.00 88.00 502 GLU A C 1
ATOM 3750 O O . GLU A 1 502 ? 15.413 7.592 16.558 1.00 88.00 502 GLU A O 1
ATOM 3755 N N . GLU A 1 503 ? 15.647 9.412 15.269 1.00 78.38 503 GLU A N 1
ATOM 3756 C CA . GLU A 1 503 ? 14.446 10.098 15.745 1.00 78.38 503 GLU A CA 1
ATOM 3757 C C . GLU A 1 503 ? 13.202 9.582 15.013 1.00 78.38 503 GLU A C 1
ATOM 3759 O O . GLU A 1 503 ? 12.184 9.287 15.635 1.00 78.38 503 GLU A O 1
ATOM 3764 N N . GLU A 1 504 ? 13.282 9.449 13.687 1.00 73.88 504 GLU A N 1
ATOM 3765 C CA . GLU A 1 504 ? 12.202 8.975 12.806 1.00 73.88 504 GLU A CA 1
ATOM 3766 C C . GLU A 1 504 ? 12.269 7.464 12.511 1.00 73.88 504 GLU A C 1
ATOM 3768 O O . GLU A 1 504 ? 11.416 6.934 11.806 1.00 73.88 504 GLU A O 1
ATOM 3773 N N . LEU A 1 505 ? 13.280 6.764 13.039 1.00 84.06 505 LEU A N 1
ATOM 3774 C CA . LEU A 1 505 ? 13.460 5.308 12.941 1.00 84.06 505 LEU A CA 1
ATOM 3775 C C . LEU A 1 505 ? 13.474 4.753 11.502 1.00 84.06 505 LEU A C 1
ATOM 3777 O O . LEU A 1 505 ? 12.857 3.728 11.210 1.00 84.06 505 LEU A O 1
ATOM 3781 N N . TYR A 1 506 ? 14.242 5.378 10.602 1.00 88.44 506 TYR A N 1
ATOM 3782 C CA . TYR A 1 506 ? 14.457 4.866 9.241 1.00 88.44 506 TYR A CA 1
ATOM 3783 C C . TYR A 1 506 ? 15.936 4.773 8.856 1.00 88.44 506 TYR A C 1
ATOM 3785 O O . TYR A 1 506 ? 16.816 5.427 9.422 1.00 88.44 506 TYR A O 1
ATOM 3793 N N . VAL A 1 507 ? 16.214 3.978 7.819 1.00 94.12 507 VAL A N 1
ATOM 3794 C CA . VAL A 1 507 ? 17.536 3.882 7.194 1.00 94.12 507 VAL A CA 1
ATOM 3795 C C . VAL A 1 507 ? 17.438 4.150 5.691 1.00 94.12 507 VAL A C 1
ATOM 3797 O O . VAL A 1 507 ? 16.655 3.523 4.981 1.00 94.12 507 VAL A O 1
ATOM 3800 N N . LYS A 1 508 ? 18.244 5.090 5.187 1.00 95.12 508 LYS A N 1
ATOM 3801 C CA . LYS A 1 508 ? 18.364 5.395 3.755 1.00 95.12 508 LYS A CA 1
ATOM 3802 C C . LYS A 1 508 ? 19.614 4.729 3.203 1.00 95.12 508 LYS A C 1
ATOM 3804 O O . LYS A 1 508 ? 20.718 4.937 3.707 1.00 95.12 508 LYS A O 1
ATOM 3809 N N . VAL A 1 509 ? 19.462 3.945 2.142 1.00 95.88 509 VAL A N 1
ATOM 3810 C CA . VAL A 1 509 ? 20.529 3.100 1.584 1.00 95.88 509 VAL A CA 1
ATOM 3811 C C . VAL A 1 509 ? 20.497 3.112 0.065 1.00 95.88 509 VAL A C 1
ATOM 3813 O O . VAL A 1 509 ? 19.462 3.359 -0.546 1.00 95.88 509 VAL A O 1
ATOM 3816 N N . GLN A 1 510 ? 21.636 2.833 -0.559 1.00 95.75 510 GLN A N 1
ATOM 3817 C CA . GLN A 1 510 ? 21.689 2.583 -1.995 1.00 95.75 510 GLN A CA 1
ATOM 3818 C C . GLN A 1 510 ? 21.229 1.152 -2.329 1.00 95.75 510 GLN A C 1
ATOM 3820 O O . GLN A 1 510 ? 21.441 0.217 -1.559 1.00 95.75 510 GLN A O 1
ATOM 3825 N N . ALA A 1 511 ? 20.644 0.960 -3.516 1.00 93.19 511 ALA A N 1
ATOM 3826 C CA . ALA A 1 511 ? 20.035 -0.310 -3.932 1.00 93.19 511 ALA A CA 1
ATOM 3827 C C . ALA A 1 511 ? 21.004 -1.515 -3.973 1.00 93.19 511 ALA A C 1
ATOM 3829 O O . ALA A 1 511 ? 20.566 -2.664 -3.885 1.00 93.19 511 ALA A O 1
ATOM 3830 N N . GLY A 1 512 ? 22.311 -1.275 -4.101 1.00 95.12 512 GLY A N 1
ATOM 3831 C CA . GLY A 1 512 ? 23.348 -2.308 -4.086 1.00 95.12 512 GLY A CA 1
ATOM 3832 C C . GLY A 1 512 ? 23.837 -2.710 -2.692 1.00 95.12 512 GLY A C 1
ATOM 3833 O O . GLY A 1 512 ? 24.619 -3.656 -2.589 1.00 95.12 512 GLY A O 1
ATOM 3834 N N . CYS A 1 513 ? 23.404 -2.034 -1.618 1.00 96.44 513 CYS A N 1
ATOM 3835 C CA . CYS A 1 513 ? 23.699 -2.459 -0.248 1.00 96.44 513 CYS A CA 1
ATOM 3836 C C . CYS A 1 513 ? 23.211 -3.891 -0.021 1.00 96.44 513 CYS A C 1
ATOM 3838 O O . CYS A 1 513 ? 22.104 -4.237 -0.428 1.00 96.44 513 CYS A O 1
ATOM 3840 N N . THR A 1 514 ? 24.013 -4.714 0.657 1.00 96.00 514 THR A N 1
ATOM 3841 C CA . THR A 1 514 ? 23.530 -6.006 1.165 1.00 96.00 514 THR A CA 1
ATOM 3842 C C . THR A 1 514 ? 22.756 -5.799 2.459 1.00 96.00 514 THR A C 1
ATOM 3844 O O . THR A 1 514 ? 23.077 -4.889 3.228 1.00 96.00 514 THR A O 1
ATOM 3847 N N . TRP A 1 515 ? 21.790 -6.669 2.745 1.00 95.12 515 TRP A N 1
ATOM 3848 C CA . TRP A 1 515 ? 21.073 -6.641 4.021 1.00 95.12 515 TRP A CA 1
ATOM 3849 C C . TRP A 1 515 ? 22.006 -6.786 5.227 1.00 95.12 515 TRP A C 1
ATOM 3851 O O . TRP A 1 515 ? 21.795 -6.120 6.234 1.00 95.12 515 TRP A O 1
ATOM 3861 N N . LYS A 1 516 ? 23.101 -7.549 5.107 1.00 94.81 516 LYS A N 1
ATOM 3862 C CA . LYS A 1 516 ? 24.159 -7.594 6.127 1.00 94.81 516 LYS A CA 1
ATOM 3863 C C . LYS A 1 516 ? 24.771 -6.221 6.402 1.00 94.81 516 LYS A C 1
ATOM 3865 O O . LYS A 1 516 ? 24.903 -5.851 7.563 1.00 94.81 516 LYS A O 1
ATOM 3870 N N . ASN A 1 517 ? 25.123 -5.456 5.364 1.00 94.25 517 ASN A N 1
ATOM 3871 C CA . ASN A 1 517 ? 25.693 -4.119 5.562 1.00 94.25 517 ASN A CA 1
ATOM 3872 C C . ASN A 1 517 ? 24.721 -3.185 6.289 1.00 94.25 517 ASN A C 1
ATOM 3874 O O . ASN A 1 517 ? 25.150 -2.415 7.145 1.00 94.25 517 ASN A O 1
ATOM 3878 N N . VAL A 1 518 ? 23.432 -3.257 5.947 1.00 95.94 518 VAL A N 1
ATOM 3879 C CA . VAL A 1 518 ? 22.393 -2.432 6.575 1.00 95.94 518 VAL A CA 1
ATOM 3880 C C . VAL A 1 518 ? 22.175 -2.850 8.028 1.00 95.94 518 VAL A C 1
ATOM 3882 O O . VAL A 1 518 ? 22.261 -2.006 8.916 1.00 95.94 518 VAL A O 1
ATOM 3885 N N . LEU A 1 519 ? 21.989 -4.149 8.285 1.00 95.31 519 LEU A N 1
ATOM 3886 C CA . LEU A 1 519 ? 21.786 -4.685 9.630 1.00 95.31 519 LEU A CA 1
ATOM 3887 C C . LEU A 1 519 ? 22.957 -4.342 10.559 1.00 95.31 519 LEU A C 1
ATOM 3889 O O . LEU A 1 519 ? 22.737 -3.825 11.648 1.00 95.31 519 LEU A O 1
ATOM 3893 N N . GLU A 1 520 ? 24.203 -4.560 10.129 1.00 95.56 520 GLU A N 1
ATOM 3894 C CA . GLU A 1 520 ? 25.387 -4.225 10.931 1.00 95.56 520 GLU A CA 1
ATOM 3895 C C . GLU A 1 520 ? 25.488 -2.719 11.223 1.00 95.56 520 GLU A C 1
ATOM 3897 O O . GLU A 1 520 ? 25.944 -2.330 12.300 1.00 95.56 520 GLU A O 1
ATOM 3902 N N . ALA A 1 521 ? 25.083 -1.861 10.281 1.00 96.38 521 ALA A N 1
ATOM 3903 C CA . ALA A 1 521 ? 25.093 -0.414 10.476 1.00 96.38 521 ALA A CA 1
ATOM 3904 C C . ALA A 1 521 ? 24.033 0.032 11.497 1.00 96.38 521 ALA A C 1
ATOM 3906 O O . ALA A 1 521 ? 24.347 0.832 12.379 1.00 96.38 521 ALA A O 1
ATOM 3907 N N . CYS A 1 522 ? 22.819 -0.522 11.425 1.00 96.25 522 CYS A N 1
ATOM 3908 C CA . CYS A 1 522 ? 21.754 -0.278 12.399 1.00 96.25 522 CYS A CA 1
ATOM 3909 C C . CYS A 1 522 ? 22.121 -0.819 13.791 1.00 96.25 522 CYS A C 1
ATOM 3911 O O . CYS A 1 522 ? 22.003 -0.095 14.780 1.00 96.25 522 CYS A O 1
ATOM 3913 N N . MET A 1 523 ? 22.657 -2.043 13.875 1.00 95.81 523 MET A N 1
ATOM 3914 C CA . MET A 1 523 ? 23.007 -2.683 15.151 1.00 95.81 523 MET A CA 1
ATOM 3915 C C . MET A 1 523 ? 24.101 -1.934 15.908 1.00 95.81 523 MET A C 1
ATOM 3917 O O . MET A 1 523 ? 24.056 -1.864 17.133 1.00 95.81 523 MET A O 1
ATOM 3921 N N . LYS A 1 524 ? 25.055 -1.308 15.205 1.00 96.50 524 LYS A N 1
ATOM 3922 C CA . LYS A 1 524 ? 26.070 -0.438 15.831 1.00 96.50 524 LYS A CA 1
ATOM 3923 C C . LYS A 1 524 ? 25.470 0.761 16.570 1.00 96.50 524 LYS A C 1
ATOM 3925 O O . LYS A 1 524 ? 26.128 1.297 17.455 1.00 96.50 524 LYS A O 1
ATOM 3930 N N . LYS A 1 525 ? 24.256 1.172 16.203 1.00 95.56 525 LYS A N 1
ATOM 3931 C CA . LYS A 1 525 ? 23.490 2.242 16.850 1.00 95.56 525 LYS A CA 1
ATOM 3932 C C . LYS A 1 525 ? 22.416 1.715 17.815 1.00 95.56 525 LYS A C 1
ATOM 3934 O O . LYS A 1 525 ? 21.676 2.507 18.374 1.00 95.56 525 LYS A O 1
ATOM 3939 N N . GLY A 1 526 ? 22.330 0.398 18.025 1.00 94.62 526 GLY A N 1
ATOM 3940 C CA . GLY A 1 526 ? 21.328 -0.222 18.899 1.00 94.62 526 GLY A CA 1
ATOM 3941 C C . GLY A 1 526 ? 19.990 -0.551 18.227 1.00 94.62 526 GLY A C 1
ATOM 3942 O O . GLY A 1 526 ? 19.051 -0.923 18.923 1.00 94.62 526 GLY A O 1
ATOM 3943 N N . TYR A 1 527 ? 19.898 -0.468 16.895 1.00 92.88 527 TYR A N 1
ATOM 3944 C CA . TYR A 1 527 ? 18.672 -0.745 16.135 1.00 92.88 527 TYR A CA 1
ATOM 3945 C C . TYR A 1 527 ? 18.784 -2.026 15.301 1.00 92.88 527 TYR A C 1
ATOM 3947 O O . TYR A 1 527 ? 19.875 -2.480 14.961 1.00 92.88 527 TYR A O 1
ATOM 3955 N N . ILE A 1 528 ? 17.644 -2.588 14.905 1.00 90.12 528 ILE A N 1
ATOM 3956 C CA . ILE A 1 528 ? 17.565 -3.692 13.939 1.00 90.12 528 ILE A CA 1
ATOM 3957 C C . ILE A 1 528 ? 16.722 -3.277 12.735 1.00 90.12 528 ILE A C 1
ATOM 3959 O O . ILE A 1 528 ? 15.891 -2.378 12.832 1.00 90.12 528 ILE A O 1
ATOM 3963 N N . VAL A 1 529 ? 16.905 -3.971 11.614 1.00 88.06 529 VAL A N 1
ATOM 3964 C CA . VAL A 1 529 ? 15.912 -3.991 10.535 1.00 88.06 529 VAL A CA 1
ATOM 3965 C C . VAL A 1 529 ? 14.957 -5.155 10.787 1.00 88.06 529 VAL A C 1
ATOM 3967 O O . VAL A 1 529 ? 15.405 -6.274 11.034 1.00 88.06 529 VAL A O 1
ATOM 3970 N N . GLY A 1 530 ? 13.650 -4.886 10.793 1.00 84.81 530 GLY A N 1
ATOM 3971 C CA . GLY A 1 530 ? 12.644 -5.859 11.231 1.00 84.81 530 GLY A CA 1
ATOM 3972 C C . GLY A 1 530 ? 12.479 -7.056 10.291 1.00 84.81 530 GLY A C 1
ATOM 3973 O O . GLY A 1 530 ? 12.193 -8.159 10.746 1.00 84.81 530 GLY A O 1
ATOM 3974 N N . SER A 1 531 ? 12.698 -6.862 8.991 1.00 89.75 531 SER A N 1
ATOM 3975 C CA . SER A 1 531 ? 12.484 -7.879 7.959 1.00 89.75 531 SER A CA 1
ATOM 3976 C C . SER A 1 531 ? 13.669 -7.929 6.996 1.00 89.75 531 SER A C 1
ATOM 3978 O O . SER A 1 531 ? 14.151 -6.887 6.555 1.00 89.75 531 SER A O 1
ATOM 3980 N N . MET A 1 532 ? 14.164 -9.130 6.684 1.00 91.12 532 MET A N 1
ATOM 3981 C CA . MET A 1 532 ? 15.264 -9.337 5.732 1.00 91.12 532 MET A CA 1
ATOM 3982 C C . MET A 1 532 ? 15.211 -10.739 5.095 1.00 91.12 532 MET A C 1
ATOM 3984 O O . MET A 1 532 ? 14.693 -11.672 5.710 1.00 91.12 532 MET A O 1
ATOM 3988 N N . PRO A 1 533 ? 15.764 -10.960 3.888 1.00 89.88 533 PRO A N 1
ATOM 3989 C CA . PRO A 1 533 ? 15.780 -12.282 3.261 1.00 89.88 533 PRO A CA 1
ATOM 3990 C C . PRO A 1 533 ? 16.664 -13.275 4.024 1.00 89.88 533 PRO A C 1
ATOM 3992 O O . PRO A 1 533 ? 17.642 -12.898 4.663 1.00 89.88 533 PRO A O 1
ATOM 3995 N N . SER A 1 534 ? 16.413 -14.577 3.873 1.00 88.12 534 SER A N 1
ATOM 3996 C CA . SER A 1 534 ? 17.338 -15.614 4.370 1.00 88.12 534 SER A CA 1
ATOM 3997 C C . SER A 1 534 ? 18.731 -15.516 3.727 1.00 88.12 534 SER A C 1
ATOM 3999 O O . SER A 1 534 ? 19.736 -15.840 4.357 1.00 88.12 534 SER A O 1
ATOM 4001 N N . SER A 1 535 ? 18.814 -14.981 2.505 1.00 89.06 535 SER A N 1
ATOM 4002 C CA . SER A 1 535 ? 20.061 -14.681 1.798 1.00 89.06 535 SER A CA 1
ATOM 4003 C C . SER A 1 535 ? 20.723 -13.362 2.226 1.00 89.06 535 SER A C 1
ATOM 4005 O O . SER A 1 535 ? 21.590 -12.867 1.505 1.00 89.06 535 SER A O 1
ATOM 4007 N N . PHE A 1 536 ? 20.354 -12.770 3.372 1.00 91.50 536 PHE A N 1
ATOM 4008 C CA . PHE A 1 536 ? 20.819 -11.444 3.810 1.00 91.50 536 PHE A CA 1
ATOM 4009 C C . PHE A 1 536 ? 22.340 -11.171 3.730 1.00 91.50 536 PHE A C 1
ATOM 4011 O O . PHE A 1 536 ? 22.689 -10.002 3.526 1.00 91.50 536 PHE A O 1
ATOM 4018 N N . PRO A 1 537 ? 23.272 -12.154 3.844 1.00 91.88 537 PRO A N 1
ATOM 4019 C CA . PRO A 1 537 ? 24.701 -11.872 3.712 1.00 91.88 537 PRO A CA 1
ATOM 4020 C C . PRO A 1 537 ? 25.096 -11.325 2.338 1.00 91.88 537 PRO A C 1
ATOM 4022 O O . PRO A 1 537 ? 26.058 -10.565 2.246 1.00 91.88 537 PRO A O 1
ATOM 4025 N N . SER A 1 538 ? 24.366 -11.701 1.284 1.00 90.94 538 SER A N 1
ATOM 4026 C CA . SER A 1 538 ? 24.641 -11.298 -0.100 1.00 90.94 538 SER A CA 1
ATOM 4027 C C . SER A 1 538 ? 23.457 -10.618 -0.791 1.00 90.94 538 SER A C 1
ATOM 4029 O O . SER A 1 538 ? 23.679 -9.815 -1.696 1.00 90.94 538 SER A O 1
ATOM 4031 N N . GLY A 1 539 ? 22.219 -10.888 -0.369 1.00 92.31 539 GLY A N 1
ATOM 4032 C CA . GLY A 1 539 ? 21.004 -10.305 -0.934 1.00 92.31 539 GLY A CA 1
ATOM 4033 C C . GLY A 1 539 ? 21.007 -8.782 -0.826 1.00 92.31 539 GLY A C 1
ATOM 4034 O O . GLY A 1 539 ? 21.224 -8.234 0.258 1.00 92.31 539 GLY A O 1
ATOM 4035 N N . THR A 1 540 ? 20.782 -8.101 -1.952 1.00 94.00 540 THR A N 1
ATOM 4036 C CA . THR A 1 540 ? 20.788 -6.636 -2.002 1.00 94.00 540 THR A CA 1
ATOM 4037 C C . THR A 1 540 ? 19.407 -6.047 -1.750 1.00 94.00 540 THR A C 1
ATOM 4039 O O . THR A 1 540 ? 18.392 -6.672 -2.063 1.00 94.00 540 THR A O 1
ATOM 4042 N N . ILE A 1 541 ? 19.374 -4.817 -1.234 1.00 92.81 541 ILE A N 1
ATOM 4043 C CA . ILE A 1 541 ? 18.136 -4.073 -0.967 1.00 92.81 541 ILE A CA 1
ATOM 4044 C C . ILE A 1 541 ? 17.288 -3.944 -2.236 1.00 92.81 541 ILE A C 1
ATOM 4046 O O . ILE A 1 541 ? 16.109 -4.283 -2.224 1.00 92.81 541 ILE A O 1
ATOM 4050 N N . GLY A 1 542 ? 17.897 -3.541 -3.355 1.00 89.12 542 GLY A N 1
ATOM 4051 C CA . GLY A 1 542 ? 17.186 -3.356 -4.621 1.00 89.12 542 GLY A CA 1
ATOM 4052 C C . GLY A 1 542 ? 16.606 -4.652 -5.187 1.00 89.12 542 GLY A C 1
ATOM 4053 O O . GLY A 1 542 ? 15.494 -4.643 -5.706 1.00 89.12 542 GLY A O 1
ATOM 4054 N N . ALA A 1 543 ? 17.318 -5.778 -5.054 1.00 87.69 543 ALA A N 1
ATOM 4055 C CA . ALA A 1 543 ? 16.825 -7.072 -5.529 1.00 87.69 543 ALA A CA 1
ATOM 4056 C C . ALA A 1 543 ? 15.660 -7.584 -4.672 1.00 87.69 543 ALA A C 1
ATOM 4058 O O . ALA A 1 543 ? 14.659 -8.064 -5.202 1.00 87.69 543 ALA A O 1
ATOM 4059 N N . TRP A 1 544 ? 15.776 -7.447 -3.349 1.00 87.25 544 TRP A N 1
ATOM 4060 C CA . TRP A 1 544 ? 14.716 -7.844 -2.427 1.00 87.25 544 TRP A CA 1
ATOM 4061 C C . TRP A 1 544 ? 13.459 -6.989 -2.617 1.00 87.25 544 TRP A C 1
ATOM 4063 O O . TRP A 1 544 ? 12.369 -7.535 -2.727 1.00 87.25 544 TRP A O 1
ATOM 4073 N N . TYR A 1 545 ? 13.610 -5.671 -2.777 1.00 84.88 545 TYR A N 1
ATOM 4074 C CA . TYR A 1 545 ? 12.491 -4.781 -3.091 1.00 84.88 545 TYR A CA 1
ATOM 4075 C C . TYR A 1 545 ? 11.817 -5.131 -4.428 1.00 84.88 545 TYR A C 1
ATOM 4077 O O . TYR A 1 545 ? 10.601 -5.281 -4.479 1.00 84.88 545 TYR A O 1
ATOM 4085 N N . SER A 1 546 ? 12.601 -5.359 -5.491 1.00 80.94 546 SER A N 1
ATOM 4086 C CA . SER A 1 546 ? 12.074 -5.657 -6.838 1.00 80.94 546 SER A CA 1
ATOM 4087 C C . SER A 1 546 ? 11.252 -6.948 -6.916 1.00 80.94 546 SER A C 1
ATOM 4089 O O . SER A 1 546 ? 10.472 -7.118 -7.847 1.00 80.94 546 SER A O 1
ATOM 4091 N N . THR A 1 547 ? 11.441 -7.860 -5.962 1.00 78.06 547 THR A N 1
ATOM 4092 C CA . THR A 1 547 ? 10.752 -9.159 -5.886 1.00 78.06 547 THR A CA 1
ATOM 4093 C C . THR A 1 547 ? 9.704 -9.204 -4.771 1.00 78.06 547 THR A C 1
ATOM 4095 O O . THR A 1 547 ? 9.196 -10.275 -4.454 1.00 78.06 547 THR A O 1
ATOM 4098 N N . ASN A 1 548 ? 9.397 -8.053 -4.155 1.00 79.19 548 ASN A N 1
ATOM 4099 C CA . ASN A 1 548 ? 8.563 -7.936 -2.957 1.00 79.19 548 ASN A CA 1
ATOM 4100 C C . ASN A 1 548 ? 8.992 -8.880 -1.814 1.00 79.19 548 ASN A C 1
ATOM 4102 O O . ASN A 1 548 ? 8.148 -9.415 -1.105 1.00 79.19 548 ASN A O 1
ATOM 4106 N N . GLY A 1 549 ? 10.291 -9.126 -1.649 1.00 80.81 549 GLY A N 1
ATOM 4107 C CA . GLY A 1 549 ? 10.793 -10.272 -0.901 1.00 80.81 549 GLY A CA 1
ATOM 4108 C C . GLY A 1 549 ? 10.305 -10.392 0.549 1.00 80.81 549 GLY A C 1
ATOM 4109 O O . GLY A 1 549 ? 9.960 -9.424 1.223 1.00 80.81 549 GLY A O 1
ATOM 4110 N N . MET A 1 550 ? 10.339 -11.626 1.048 1.00 83.69 550 MET A N 1
ATOM 4111 C CA . MET A 1 550 ? 10.095 -11.987 2.447 1.00 83.69 550 MET A CA 1
ATOM 4112 C C . MET A 1 550 ? 11.274 -12.796 2.995 1.00 83.69 550 MET A C 1
ATOM 4114 O O . MET A 1 550 ? 12.158 -13.232 2.252 1.00 83.69 550 MET A O 1
ATOM 4118 N N . GLY A 1 551 ? 11.304 -12.990 4.308 1.00 87.75 551 GLY A N 1
ATOM 4119 C CA . GLY A 1 551 ? 12.295 -13.808 4.981 1.00 87.75 551 GLY A CA 1
ATOM 4120 C C . GLY A 1 551 ? 12.193 -13.720 6.499 1.00 87.75 551 GLY A C 1
ATOM 4121 O O . GLY A 1 551 ? 11.113 -13.776 7.086 1.00 87.75 551 GLY A O 1
ATOM 4122 N N . ILE A 1 552 ? 13.352 -13.617 7.139 1.00 90.56 552 ILE A N 1
ATOM 4123 C CA . ILE A 1 552 ? 13.488 -13.534 8.589 1.00 90.56 552 ILE A CA 1
ATOM 4124 C C . ILE A 1 552 ? 12.756 -12.279 9.072 1.00 90.56 552 ILE A C 1
ATOM 4126 O O . ILE A 1 552 ? 13.027 -11.179 8.597 1.00 90.56 552 ILE A O 1
ATOM 4130 N N . GLY A 1 553 ? 11.831 -12.460 10.017 1.00 88.44 553 GLY A N 1
ATOM 4131 C CA . GLY A 1 553 ? 11.069 -11.374 10.634 1.00 88.44 553 GLY A CA 1
ATOM 4132 C C . GLY A 1 553 ? 9.823 -10.923 9.867 1.00 88.44 553 GLY A C 1
ATOM 4133 O O . GLY A 1 553 ? 8.996 -10.226 10.454 1.00 88.44 553 GLY A O 1
ATOM 4134 N N . SER A 1 554 ? 9.598 -11.376 8.626 1.00 85.69 554 SER A N 1
ATOM 4135 C CA . SER A 1 554 ? 8.469 -10.888 7.816 1.00 85.69 554 SER A CA 1
ATOM 4136 C C . SER A 1 554 ? 7.092 -11.197 8.406 1.00 85.69 554 SER A C 1
ATOM 4138 O O . SER A 1 554 ? 6.166 -10.424 8.212 1.00 85.69 554 SER A O 1
ATOM 4140 N N . TYR A 1 555 ? 6.949 -12.261 9.200 1.00 80.00 555 TYR A N 1
ATOM 4141 C CA . TYR A 1 555 ? 5.689 -12.534 9.904 1.00 80.00 555 TYR A CA 1
ATOM 4142 C C . TYR A 1 555 ? 5.331 -11.451 10.941 1.00 80.00 555 TYR A C 1
ATOM 4144 O O . TYR A 1 555 ? 4.161 -11.178 11.195 1.00 80.00 555 TYR A O 1
ATOM 4152 N N . LYS A 1 556 ? 6.343 -10.828 11.561 1.00 79.00 556 LYS A N 1
ATOM 4153 C CA . LYS A 1 556 ? 6.158 -9.792 12.589 1.00 79.00 556 LYS A CA 1
ATOM 4154 C C . LYS A 1 556 ? 6.170 -8.377 12.010 1.00 79.00 556 LYS A C 1
ATOM 4156 O O . LYS A 1 556 ? 5.445 -7.522 12.519 1.00 79.00 556 LYS A O 1
ATOM 4161 N N . TYR A 1 557 ? 7.012 -8.141 11.005 1.00 79.69 557 TYR A N 1
ATOM 4162 C CA . TYR A 1 557 ? 7.326 -6.810 10.475 1.00 79.69 557 TYR A CA 1
ATOM 4163 C C . TYR A 1 557 ? 6.894 -6.606 9.018 1.00 79.69 557 TYR A C 1
ATOM 4165 O O . TYR A 1 557 ? 7.120 -5.534 8.472 1.00 79.69 557 TYR A O 1
ATOM 4173 N N . GLY A 1 558 ? 6.304 -7.612 8.375 1.00 79.81 558 GLY A N 1
ATOM 4174 C CA . GLY A 1 558 ? 5.863 -7.538 6.986 1.00 79.81 558 GLY A CA 1
ATOM 4175 C C . GLY A 1 558 ? 6.946 -7.863 5.950 1.00 79.81 558 GLY A C 1
ATOM 4176 O O . GLY A 1 558 ? 8.125 -8.085 6.240 1.00 79.81 558 GLY A O 1
ATOM 4177 N N . SER A 1 559 ? 6.513 -7.924 4.703 1.00 79.69 559 SER A N 1
ATOM 4178 C CA . SER A 1 559 ? 7.289 -8.099 3.475 1.00 79.69 559 SER A CA 1
ATOM 4179 C C . SER A 1 559 ? 8.045 -6.828 3.060 1.00 79.69 559 SER A C 1
ATOM 4181 O O . SER A 1 559 ? 7.998 -5.799 3.738 1.00 79.69 559 SER A O 1
ATOM 4183 N N . ALA A 1 560 ? 8.758 -6.876 1.930 1.00 82.56 560 ALA A N 1
ATOM 4184 C CA . ALA A 1 560 ? 9.524 -5.735 1.437 1.00 82.56 560 ALA A CA 1
ATOM 4185 C C . ALA A 1 560 ? 8.703 -4.464 1.245 1.00 82.56 560 ALA A C 1
ATOM 4187 O O . ALA A 1 560 ? 9.165 -3.391 1.630 1.00 82.56 560 ALA A O 1
ATOM 4188 N N . ARG A 1 561 ? 7.487 -4.572 0.703 1.00 76.81 561 ARG A N 1
ATOM 4189 C CA . ARG A 1 561 ? 6.611 -3.409 0.507 1.00 76.81 561 ARG A CA 1
ATOM 4190 C C . ARG A 1 561 ? 6.212 -2.724 1.819 1.00 76.81 561 ARG A C 1
ATOM 4192 O O . ARG A 1 561 ? 6.132 -1.506 1.846 1.00 76.81 561 ARG A O 1
ATOM 4199 N N . GLU A 1 562 ? 6.033 -3.480 2.903 1.00 75.62 562 GLU A N 1
ATOM 4200 C CA . GLU A 1 562 ? 5.629 -2.946 4.217 1.00 75.62 562 GLU A CA 1
ATOM 4201 C C . GLU A 1 562 ? 6.795 -2.271 4.958 1.00 75.62 562 GLU A C 1
ATOM 4203 O O . GLU A 1 562 ? 6.582 -1.519 5.901 1.00 75.62 562 GLU A O 1
ATOM 4208 N N . ASN A 1 563 ? 8.038 -2.518 4.526 1.00 81.25 563 ASN A N 1
ATOM 4209 C CA . ASN A 1 563 ? 9.249 -2.000 5.169 1.00 81.25 563 ASN A CA 1
ATOM 4210 C C . ASN A 1 563 ? 9.926 -0.866 4.373 1.00 81.25 563 ASN A C 1
ATOM 4212 O O . ASN A 1 563 ? 11.004 -0.409 4.758 1.00 81.25 563 ASN A O 1
ATOM 4216 N N . VAL A 1 564 ? 9.340 -0.412 3.258 1.00 83.19 564 VAL A N 1
ATOM 4217 C CA . VAL A 1 564 ? 9.905 0.651 2.409 1.00 83.19 564 VAL A CA 1
ATOM 4218 C C . VAL A 1 564 ? 9.042 1.907 2.476 1.00 83.19 564 VAL A C 1
ATOM 4220 O O . VAL A 1 564 ? 7.938 1.946 1.950 1.00 83.19 564 VAL A O 1
ATOM 4223 N N . LEU A 1 565 ? 9.595 2.964 3.074 1.00 78.50 565 LEU A N 1
ATOM 4224 C CA . LEU A 1 565 ? 8.931 4.268 3.202 1.00 78.50 565 LEU A CA 1
ATOM 4225 C C . LEU A 1 565 ? 9.059 5.137 1.939 1.00 78.50 565 LEU A C 1
ATOM 4227 O O . LEU A 1 565 ? 8.205 5.975 1.665 1.00 78.50 565 LEU A O 1
ATOM 4231 N N . ASN A 1 566 ? 10.160 4.991 1.194 1.00 79.56 566 ASN A N 1
ATOM 4232 C CA . ASN A 1 566 ? 10.466 5.795 0.009 1.00 79.56 566 ASN A CA 1
ATOM 4233 C C . ASN A 1 566 ? 11.488 5.074 -0.889 1.00 79.56 566 ASN A C 1
ATOM 4235 O O . ASN A 1 566 ? 12.400 4.413 -0.385 1.00 79.56 566 ASN A O 1
ATOM 4239 N N . ALA A 1 567 ? 11.375 5.250 -2.206 1.00 83.94 567 ALA A N 1
ATOM 4240 C CA . ALA A 1 567 ? 12.337 4.782 -3.194 1.00 83.94 567 ALA A CA 1
ATOM 4241 C C . ALA A 1 567 ? 12.558 5.834 -4.294 1.00 83.94 567 ALA A C 1
ATOM 4243 O O . ALA A 1 567 ? 11.619 6.457 -4.785 1.00 83.94 567 ALA A O 1
ATOM 4244 N N . GLU A 1 568 ? 13.811 5.995 -4.724 1.00 82.88 568 GLU A N 1
ATOM 4245 C CA . GLU A 1 568 ? 14.146 6.739 -5.940 1.00 82.88 568 GLU A CA 1
ATOM 4246 C C . GLU A 1 568 ? 14.220 5.756 -7.115 1.00 82.88 568 GLU A C 1
ATOM 4248 O O . GLU A 1 568 ? 15.020 4.817 -7.094 1.00 82.88 568 GLU A O 1
ATOM 4253 N N . VAL A 1 569 ? 13.369 5.957 -8.125 1.00 79.62 569 VAL A N 1
ATOM 4254 C CA . VAL A 1 569 ? 13.193 5.037 -9.260 1.00 79.62 569 VAL A CA 1
ATOM 4255 C C . VAL A 1 569 ? 13.455 5.769 -10.577 1.00 79.62 569 VAL A C 1
ATOM 4257 O O . VAL A 1 569 ? 13.123 6.946 -10.723 1.00 79.62 569 VAL A O 1
ATOM 4260 N N . ILE A 1 570 ? 14.063 5.066 -11.535 1.00 78.38 570 ILE A N 1
ATOM 4261 C CA . ILE A 1 570 ? 14.203 5.520 -12.922 1.00 78.38 570 ILE A CA 1
ATOM 4262 C C . ILE A 1 570 ? 13.024 4.960 -13.716 1.00 78.38 570 ILE A C 1
ATOM 4264 O O . ILE A 1 570 ? 12.825 3.746 -13.709 1.00 78.38 570 ILE A O 1
ATOM 4268 N N . VAL A 1 571 ? 12.259 5.850 -14.351 1.00 65.06 571 VAL A N 1
ATOM 4269 C CA . VAL A 1 571 ? 11.070 5.539 -15.162 1.00 65.06 571 VAL A CA 1
ATOM 4270 C C . VAL A 1 571 ? 11.363 5.833 -16.621 1.00 65.06 571 VAL A C 1
ATOM 4272 O O . VAL A 1 571 ? 12.014 6.879 -16.865 1.00 65.06 571 VAL A O 1
#